Protein AF-A0A8T7FU14-F1 (afdb_monomer_lite)

pLDDT: mean 88.78, std 12.55, range [36.78, 98.56]

Foldseek 3Di:
DQFQVNVQVVCVVLFWQKFFAAAAPLPPDQSLWHGPDDPRLPDHRVVRVVPHDSRTFIKTFAQGPQRKKKFKAPCVQWNCLVVLLQVLCVVVVNNAFWWKQDQVRRIIMTMAHEPDFDPAAWFFWAVVNHGGIIGHHSNYIDTAPQGAYSNGGIDTPDHDSSDHYYDYPVSCVVGTDPRPPPPVQQDQPPLLVCLLQQPVVSCVVDPDQVRQVLVSLLSCLLSVHDLVRVVVSNVVHCRSPPLVVVCVVPVVVSSVVSVVSNVVSNVVSVDQAPQLQQLLLQLLLLQQAAQADPCRLLLSLLSNLVSLQSNVVSHQFFGFDALLSSCLQSLHDPSVVSVVVCCVVQQKDFPDPDDLPGGTTIHGGPPDPGDPGNPDPPSVVCSPPVSVLNLLQANPDAPLGLHSLLSSLLVVQAVHKDFLVVSCRSHVHDSVVSVVSQVCQQQQAQPVPRHGFRQWDDDPRIIHGDDGDSQSSSNSSVSHCVSVVSVVVVVVVVVVSVVCVVVVVDD

Sequence (507 aa):
MQSILQARDFYAELGFDTIPLRPDDNTGNENGKKPIFTGWHKKEPRRMWNVAPQNANIGLRGGGEIDAAFLDCDEDKKPGTFGNVTAHLHSLGVTEYPVIKTASGVGRQIYITLTDAPNGNACDLASKTGAGEFRFGAGAYVCAPPSVVEGVNYEILKGDLFHLPRVSFMDLRPILGELKDKPHPPKIPRNAFAVLNGDAKAIAKFKSRSEAEQSLLLSLANARFSFADVLRLFNQNPCAGRYAEMRTANPKTAEGWLYHSFMEAQGLVDRDSKARETALRAIAWAKSCAWTGKGGASEQAVFLAHMAIAYKAGTVTGWAASKRTLAELAGVSEASKINKRLLLSGYLNLERRSTVDCANIYSLSTTLPLPKTPTCEEVVTLCKDAFRNSNRLAADGKRLAFGQIGRQLWEALNAKPMSAEDLAQFTGRDKRTVNKYLERMRRLANQMTGEVLPLVDCDGDIWRALAVDFDAVAKAVGTHGKGSEQRLKHAEERRRHANKLMTGKSQ

Radius of gyration: 27.72 Å; chains: 1; bounding box: 72×69×74 Å

Secondary structure (DSSP, 8-state):
---HHHHHHHHHHTT-EEEEEPPP-SSSSGGGGSBSSTTGGGS-HHHHHTTS-TTPEEEEESBTTTTEEEEEE-TTTSTTHHHHHHHHHHHTT-----EEE-TTSS-EEEEEEESSPPS-SEEEBPTTT-SEEEEESTT-EEEETT-EETTEE-EEEES-TTSPPEE-HHHHGGGB--------PPPPPHHHHHHHTT-HHHHTTSSSHHHHHHHHHHHHHHTT--HHHHHHHHHHS-TTSHHHHHHHH-HHHHHHHHHHHHHHHHHHHSSPPHHHHHHHHHHHHHHHS---STTHHHHHHHHHHHHHHHHHHT-SSSEEE-HHHHHHHHT-S-HHHHHHHHHHTTSEEEEE---SSS-EEEEE-TTS---SS---GGGTGGGTTHHHHHHHH--TT-TTS-HHHHHHHHHHHHHS-EEHHHHHHHHT--HHHHHHHHHHHHT-B-TTT--B--SEEEETTEEEEPP--HHHHHHHTT-TTHHHHHHHHHHHHHHHHHHHHHTT---

Structure (mmCIF, N/CA/C/O backbone):
data_AF-A0A8T7FU14-F1
#
_entry.id   AF-A0A8T7FU14-F1
#
loop_
_atom_site.group_PDB
_atom_site.id
_atom_site.type_symbol
_atom_site.label_atom_id
_atom_site.label_alt_id
_atom_site.label_comp_id
_atom_site.label_asym_id
_atom_site.label_entity_id
_atom_site.label_seq_id
_atom_site.pdbx_PDB_ins_code
_atom_site.Cartn_x
_atom_site.Cartn_y
_atom_site.Cartn_z
_atom_site.occupancy
_atom_site.B_iso_or_equiv
_atom_site.auth_seq_id
_atom_site.auth_comp_id
_atom_site.auth_asym_id
_atom_site.auth_atom_id
_atom_site.pdbx_PDB_model_num
ATOM 1 N N . MET A 1 1 ? -32.349 -7.425 -23.708 1.00 52.69 1 MET A N 1
ATOM 2 C CA . MET A 1 1 ? -30.895 -7.248 -23.899 1.00 52.69 1 MET A CA 1
ATOM 3 C C . MET A 1 1 ? -30.411 -6.380 -22.747 1.00 52.69 1 MET A C 1
ATOM 5 O O . MET A 1 1 ? -30.898 -5.263 -22.619 1.00 52.69 1 MET A O 1
ATOM 9 N N . GLN A 1 2 ? -29.606 -6.926 -21.832 1.00 65.06 2 GLN A N 1
ATOM 10 C CA . GLN A 1 2 ? -29.077 -6.168 -20.689 1.00 65.06 2 GLN A CA 1
ATOM 11 C C . GLN A 1 2 ? -28.155 -5.064 -21.217 1.00 65.06 2 GLN A C 1
ATOM 13 O O . GLN A 1 2 ? -27.388 -5.310 -22.149 1.00 65.06 2 GLN A O 1
ATOM 18 N N . SER A 1 3 ? -28.240 -3.846 -20.678 1.00 87.62 3 SER A N 1
ATOM 19 C CA . SER A 1 3 ? -27.331 -2.782 -21.115 1.00 87.62 3 SER A CA 1
ATOM 20 C C . SER A 1 3 ? -25.897 -3.094 -20.676 1.00 87.62 3 SER A C 1
ATOM 22 O O . SER A 1 3 ? -25.679 -3.726 -19.643 1.00 87.62 3 SER A O 1
ATOM 24 N N . ILE A 1 4 ? -24.904 -2.609 -21.425 1.00 90.38 4 ILE A N 1
ATOM 25 C CA . ILE A 1 4 ? -23.481 -2.717 -21.061 1.00 90.38 4 ILE A CA 1
ATOM 26 C C . ILE A 1 4 ? -23.227 -2.237 -19.623 1.00 90.38 4 ILE A C 1
ATOM 28 O O . ILE A 1 4 ? -22.482 -2.861 -18.874 1.00 90.38 4 ILE A O 1
ATOM 32 N N . LEU A 1 5 ? -23.877 -1.148 -19.202 1.00 89.12 5 LEU A N 1
ATOM 33 C CA . LEU A 1 5 ? -23.707 -0.606 -17.853 1.00 89.12 5 LEU A CA 1
ATOM 34 C C . LEU A 1 5 ? -24.320 -1.512 -16.778 1.00 89.12 5 LEU A C 1
ATOM 36 O O . LEU A 1 5 ? -23.707 -1.689 -15.730 1.00 89.12 5 LEU A O 1
ATOM 40 N N . GLN A 1 6 ? -25.479 -2.120 -17.050 1.00 91.25 6 GLN A N 1
ATOM 41 C CA . GLN A 1 6 ? -26.086 -3.111 -16.154 1.00 91.25 6 GLN A CA 1
ATOM 42 C C . GLN A 1 6 ? -25.229 -4.376 -16.056 1.00 91.25 6 GLN A C 1
ATOM 44 O O . GLN A 1 6 ? -25.091 -4.935 -14.975 1.00 91.25 6 GLN A O 1
ATOM 49 N N . ALA A 1 7 ? -24.651 -4.834 -17.169 1.00 93.50 7 ALA A N 1
ATOM 50 C CA . ALA A 1 7 ? -23.759 -5.989 -17.172 1.00 93.50 7 ALA A CA 1
ATOM 51 C C . ALA A 1 7 ? -22.453 -5.690 -16.424 1.00 93.50 7 ALA A C 1
ATOM 53 O O . ALA A 1 7 ? -21.991 -6.505 -15.633 1.00 93.50 7 ALA A O 1
ATOM 54 N N . ARG A 1 8 ? -21.885 -4.491 -16.601 1.00 95.06 8 ARG A N 1
ATOM 55 C CA . ARG A 1 8 ? -20.743 -4.017 -15.809 1.00 95.06 8 ARG A CA 1
ATOM 56 C C . ARG A 1 8 ? -21.048 -4.077 -14.315 1.00 95.06 8 ARG A C 1
ATOM 58 O O . ARG A 1 8 ? -20.207 -4.562 -13.564 1.00 95.06 8 ARG A O 1
ATOM 65 N N . ASP A 1 9 ? -22.196 -3.547 -13.892 1.00 92.12 9 ASP A N 1
ATOM 66 C CA . ASP A 1 9 ? -22.592 -3.577 -12.479 1.00 92.12 9 ASP A CA 1
ATOM 67 C C . ASP A 1 9 ? -22.716 -4.993 -11.956 1.00 92.12 9 ASP A C 1
ATOM 69 O O . ASP A 1 9 ? -22.133 -5.296 -10.925 1.00 92.12 9 ASP A O 1
ATOM 73 N N . PHE A 1 10 ? -23.353 -5.866 -12.730 1.00 94.06 10 PHE A N 1
ATOM 74 C CA . PHE A 1 10 ? -23.451 -7.279 -12.413 1.00 94.06 10 PHE A CA 1
ATOM 75 C C . PHE A 1 10 ? -22.071 -7.918 -12.171 1.00 94.06 10 PHE A C 1
ATOM 77 O O . PHE A 1 10 ? -21.843 -8.492 -11.113 1.00 94.06 10 PHE A O 1
ATOM 84 N N . TYR A 1 11 ? -21.097 -7.756 -13.076 1.00 97.00 11 TYR A N 1
ATOM 85 C CA . TYR A 1 11 ? -19.748 -8.293 -12.836 1.00 97.00 11 TYR A CA 1
ATOM 86 C C . TYR A 1 11 ? -19.058 -7.664 -11.622 1.00 97.00 11 TYR A C 1
ATOM 88 O O . TYR A 1 11 ? -18.360 -8.359 -10.888 1.00 97.00 11 TYR A O 1
ATOM 96 N N . ALA A 1 12 ? -19.229 -6.357 -11.409 1.00 93.12 12 ALA A N 1
ATOM 97 C CA . ALA A 1 12 ? -18.647 -5.676 -10.257 1.00 93.12 12 ALA A CA 1
ATOM 98 C C . ALA A 1 12 ? -19.254 -6.166 -8.929 1.00 93.12 12 ALA A C 1
ATOM 100 O O . ALA A 1 12 ? -18.528 -6.297 -7.949 1.00 93.12 12 ALA A O 1
ATOM 101 N N . GLU A 1 13 ? -20.554 -6.466 -8.898 1.00 91.69 13 GLU A N 1
ATOM 102 C CA . GLU A 1 13 ? -21.247 -7.059 -7.747 1.00 91.69 13 GLU A CA 1
ATOM 103 C C . GLU A 1 13 ? -20.764 -8.482 -7.451 1.00 91.69 13 GLU A C 1
ATOM 105 O O . GLU A 1 13 ? -20.659 -8.861 -6.288 1.00 91.69 13 GLU A O 1
ATOM 110 N N . LEU A 1 14 ? -20.388 -9.233 -8.488 1.00 90.00 14 LEU A N 1
ATOM 111 C CA . LEU A 1 14 ? -19.734 -10.539 -8.367 1.00 90.00 14 LEU A CA 1
ATOM 112 C C . LEU A 1 14 ? -18.254 -10.450 -7.942 1.00 90.00 14 LEU A C 1
ATOM 114 O O . LEU A 1 14 ? -17.584 -11.473 -7.837 1.00 90.00 14 LEU A O 1
ATOM 118 N N . GLY A 1 15 ? -17.720 -9.244 -7.724 1.00 91.94 15 GLY A N 1
ATOM 119 C CA . GLY A 1 15 ? -16.339 -9.019 -7.289 1.00 91.94 15 GLY A CA 1
ATOM 120 C C . GLY A 1 15 ? -15.298 -9.013 -8.415 1.00 91.94 15 GLY A C 1
ATOM 121 O O . GLY A 1 15 ? -14.095 -8.933 -8.142 1.00 91.94 15 GLY A O 1
ATOM 122 N N . PHE A 1 16 ? -15.719 -9.051 -9.686 1.00 96.38 16 PHE A N 1
ATOM 123 C CA . PHE A 1 16 ? -14.797 -8.856 -10.803 1.00 96.38 16 PHE A CA 1
ATOM 124 C C . PHE A 1 16 ? -14.326 -7.405 -10.907 1.00 96.38 16 PHE A C 1
ATOM 126 O O . PHE A 1 16 ? -15.056 -6.432 -10.705 1.00 96.38 16 PHE A O 1
ATOM 133 N N . ASP A 1 17 ? -13.086 -7.259 -11.355 1.00 95.44 17 ASP A N 1
ATOM 134 C CA . ASP A 1 17 ? -12.452 -5.976 -11.592 1.00 95.44 17 ASP A CA 1
ATOM 135 C C . ASP A 1 17 ? -12.721 -5.501 -13.035 1.00 95.44 17 ASP A C 1
ATOM 137 O O . ASP A 1 17 ? -12.040 -5.894 -13.985 1.00 95.44 17 ASP A O 1
ATOM 141 N N . THR A 1 18 ? -13.768 -4.689 -13.225 1.00 97.62 18 THR A N 1
ATOM 142 C CA . THR A 1 18 ? -14.209 -4.268 -14.567 1.00 97.62 18 THR A CA 1
ATOM 143 C C . THR A 1 18 ? -13.428 -3.061 -15.097 1.00 97.62 18 THR A C 1
ATOM 145 O O . THR A 1 18 ? -13.247 -2.046 -14.421 1.00 97.62 18 THR A O 1
ATOM 148 N N . ILE A 1 19 ? -13.019 -3.107 -16.364 1.00 97.50 19 ILE A N 1
ATOM 149 C CA . ILE A 1 19 ? -12.337 -2.007 -17.054 1.00 97.50 19 ILE A CA 1
ATOM 150 C C . ILE A 1 19 ? -13.064 -1.659 -18.360 1.00 97.50 19 ILE A C 1
ATOM 152 O O . ILE A 1 19 ? -13.532 -2.560 -19.050 1.00 97.50 19 ILE A O 1
ATOM 156 N N . PRO A 1 20 ? -13.157 -0.377 -18.740 1.00 97.69 20 PRO A N 1
ATOM 157 C CA . PRO A 1 20 ? -13.755 0.002 -20.012 1.00 97.69 20 PRO A CA 1
ATOM 158 C C . PRO A 1 20 ? -12.768 -0.209 -21.166 1.00 97.69 20 PRO A C 1
ATOM 160 O O . PRO A 1 20 ? -11.636 0.302 -21.165 1.00 97.69 20 PRO A O 1
ATOM 163 N N . LEU A 1 21 ? -13.227 -0.943 -22.171 1.00 96.81 21 LEU A N 1
ATOM 164 C CA . LEU A 1 21 ? -12.569 -1.134 -23.457 1.00 96.81 21 LEU A CA 1
ATOM 165 C C . LEU A 1 21 ? -13.199 -0.198 -24.491 1.00 96.81 21 LEU A C 1
ATOM 167 O O . LEU A 1 21 ? -14.291 0.338 -24.286 1.00 96.81 21 LEU A O 1
ATOM 171 N N . ARG A 1 22 ? -12.490 0.067 -25.588 1.00 94.12 22 ARG A N 1
ATOM 172 C CA . ARG A 1 22 ? -13.032 0.919 -26.650 1.00 94.12 22 ARG A CA 1
ATOM 173 C C . ARG A 1 22 ? -14.321 0.290 -27.203 1.00 94.12 22 ARG A C 1
ATOM 175 O O . ARG A 1 22 ? -14.388 -0.933 -27.300 1.00 94.12 22 ARG A O 1
ATOM 182 N N . PRO A 1 23 ? -15.331 1.103 -27.549 1.00 90.25 23 PRO A N 1
ATOM 183 C CA . PRO A 1 23 ? -16.466 0.621 -28.325 1.00 90.25 23 PRO A CA 1
ATOM 184 C C . PRO A 1 23 ? -15.996 -0.001 -29.640 1.00 90.25 23 PRO A C 1
ATOM 186 O O . PRO A 1 23 ? -14.949 0.393 -30.166 1.00 90.25 23 PRO A O 1
ATOM 189 N N . ASP A 1 24 ? -16.782 -0.927 -30.177 1.00 82.44 24 ASP A N 1
ATOM 190 C CA . ASP A 1 24 ? -16.607 -1.349 -31.561 1.00 82.44 24 ASP A CA 1
ATOM 191 C C . ASP A 1 24 ? -16.913 -0.171 -32.493 1.00 82.44 24 ASP A C 1
ATOM 193 O O . ASP A 1 24 ? -17.934 0.506 -32.346 1.00 82.44 24 ASP A O 1
ATOM 197 N N . ASP A 1 25 ? -16.000 0.102 -33.417 1.00 76.94 25 ASP A N 1
ATOM 198 C CA . ASP A 1 25 ? -16.156 1.135 -34.439 1.00 76.94 25 ASP A CA 1
ATOM 199 C C . ASP A 1 25 ? -16.477 0.531 -35.816 1.00 76.94 25 ASP A C 1
ATOM 201 O O . ASP A 1 25 ? -16.576 1.273 -36.793 1.00 76.94 25 ASP A O 1
ATOM 205 N N . ASN A 1 26 ? -16.668 -0.797 -35.897 1.00 66.00 26 ASN A N 1
ATOM 206 C CA . ASN A 1 26 ? -16.911 -1.552 -37.130 1.00 66.00 26 ASN A CA 1
ATOM 207 C C . ASN A 1 26 ? -15.832 -1.333 -38.209 1.00 66.00 26 ASN A C 1
ATOM 209 O O . ASN A 1 26 ? -16.068 -1.598 -39.386 1.00 66.00 26 ASN A O 1
ATOM 213 N N . THR A 1 27 ? -14.633 -0.864 -37.838 1.00 59.44 27 THR A N 1
ATOM 214 C CA . THR A 1 27 ? -13.544 -0.613 -38.800 1.00 59.44 27 THR A CA 1
ATOM 215 C C . THR A 1 27 ? -12.735 -1.865 -39.149 1.00 59.44 27 THR A C 1
ATOM 217 O O . THR A 1 27 ? -11.725 -1.761 -39.842 1.00 59.44 27 THR A O 1
ATOM 220 N N . GLY A 1 28 ? -13.145 -3.045 -38.664 1.00 56.72 28 GLY A N 1
ATOM 221 C CA . GLY A 1 28 ? -12.433 -4.312 -38.882 1.00 56.72 28 GLY A CA 1
ATOM 222 C C . GLY A 1 28 ? -11.078 -4.399 -38.170 1.00 56.72 28 GLY A C 1
ATOM 223 O O . GLY A 1 28 ? -10.257 -5.243 -38.508 1.00 56.72 28 GLY A O 1
ATOM 224 N N . ASN A 1 29 ? -10.819 -3.508 -37.210 1.00 55.72 29 ASN A N 1
ATOM 225 C CA . ASN A 1 29 ? -9.645 -3.563 -36.349 1.00 55.72 29 ASN A CA 1
ATOM 226 C C . ASN A 1 29 ? -10.056 -4.080 -34.966 1.00 55.72 29 ASN A C 1
ATOM 228 O O . ASN A 1 29 ? -11.062 -3.623 -34.425 1.00 55.72 29 ASN A O 1
ATOM 232 N N . GLU A 1 30 ? -9.198 -4.866 -34.301 1.00 59.56 30 GLU A N 1
ATOM 233 C CA . GLU A 1 30 ? -9.365 -5.305 -32.898 1.00 59.56 30 GLU A CA 1
ATOM 234 C C . GLU A 1 30 ? -9.348 -4.150 -31.859 1.00 59.56 30 GLU A C 1
ATOM 236 O O . GLU A 1 30 ? -9.067 -4.330 -30.669 1.00 59.56 30 GLU A O 1
ATOM 241 N N . ASN A 1 31 ? -9.613 -2.915 -32.282 1.00 68.88 31 ASN A N 1
ATOM 242 C CA . ASN A 1 31 ? -9.713 -1.746 -31.429 1.00 68.88 31 ASN A CA 1
ATOM 243 C C . ASN A 1 31 ? -10.742 -1.943 -30.314 1.00 68.88 31 ASN A C 1
ATOM 245 O O . ASN A 1 31 ? -10.450 -1.512 -29.200 1.00 68.88 31 ASN A O 1
ATOM 249 N N . GLY A 1 32 ? -11.848 -2.657 -30.565 1.00 79.62 32 GLY A N 1
ATOM 250 C CA . GLY A 1 32 ? -12.900 -2.943 -29.580 1.00 79.62 32 GLY A CA 1
ATOM 251 C C . GLY A 1 32 ? -12.448 -3.760 -28.359 1.00 79.62 32 GLY A C 1
ATOM 252 O O . GLY A 1 32 ? -13.106 -3.728 -27.319 1.00 79.62 32 GLY A O 1
ATOM 253 N N . LYS A 1 33 ? -11.298 -4.450 -28.440 1.00 87.19 33 LYS A N 1
ATOM 254 C CA . LYS A 1 33 ? -10.683 -5.162 -27.305 1.00 87.19 33 LYS A CA 1
ATOM 255 C C . LYS A 1 33 ? -9.725 -4.277 -26.502 1.00 87.19 33 LYS A C 1
ATOM 257 O O . LYS A 1 33 ? -9.346 -4.644 -25.398 1.00 87.19 33 LYS A O 1
ATOM 262 N N . LYS A 1 34 ? -9.297 -3.118 -27.015 1.00 91.88 34 LYS A N 1
ATOM 263 C CA . LYS A 1 34 ? -8.238 -2.315 -26.380 1.00 91.88 34 LYS A CA 1
ATOM 264 C C . LYS A 1 34 ? -8.779 -1.492 -25.206 1.00 91.88 34 LYS A C 1
ATOM 266 O O . LYS A 1 34 ? -9.799 -0.820 -25.361 1.00 91.88 34 LYS A O 1
ATOM 271 N N . PRO A 1 35 ? -8.071 -1.419 -24.065 1.00 94.25 35 PRO A N 1
ATOM 272 C CA . PRO A 1 35 ? -8.455 -0.545 -22.965 1.00 94.25 35 PRO A CA 1
ATOM 273 C C . PRO A 1 35 ? -8.429 0.922 -23.390 1.00 94.25 35 PRO A C 1
ATOM 275 O O . PRO A 1 35 ? -7.510 1.367 -24.083 1.00 94.25 35 PRO A O 1
ATOM 278 N N . ILE A 1 36 ? -9.412 1.699 -22.932 1.00 92.69 36 ILE A N 1
ATOM 279 C CA . ILE A 1 36 ? -9.489 3.137 -23.239 1.00 92.69 36 ILE A CA 1
ATOM 280 C C . ILE A 1 36 ? -8.312 3.897 -22.608 1.00 92.69 36 ILE A C 1
ATOM 282 O O . ILE A 1 36 ? -7.785 4.847 -23.187 1.00 92.69 36 ILE A O 1
ATOM 286 N N . PHE A 1 37 ? -7.873 3.472 -21.421 1.00 89.62 37 PHE A N 1
ATOM 287 C CA . PHE A 1 37 ? -6.907 4.207 -20.609 1.00 89.62 37 PHE A CA 1
ATOM 288 C C . PHE A 1 37 ? -5.513 3.578 -20.626 1.00 89.62 37 PHE A C 1
ATOM 290 O O . PHE A 1 37 ? -5.330 2.383 -20.394 1.00 89.62 37 PHE A O 1
ATOM 297 N N . THR A 1 38 ? -4.487 4.416 -20.771 1.00 87.12 38 THR A N 1
ATOM 298 C CA . THR A 1 38 ? -3.098 4.005 -20.533 1.00 87.12 38 THR A CA 1
ATOM 299 C C . THR A 1 38 ? -2.881 3.660 -19.058 1.00 87.12 38 THR A C 1
ATOM 301 O O . THR A 1 38 ? -3.420 4.308 -18.156 1.00 87.12 38 THR A O 1
ATOM 304 N N . GLY A 1 39 ? -2.096 2.613 -18.786 1.00 84.44 39 GLY A N 1
ATOM 305 C CA . GLY A 1 39 ? -1.866 2.140 -17.415 1.00 84.44 39 GLY A CA 1
ATOM 306 C C . GLY A 1 39 ? -3.122 1.599 -16.719 1.00 84.44 39 GLY A C 1
ATOM 307 O O . GLY A 1 39 ? -3.190 1.642 -15.491 1.00 84.44 39 GLY A O 1
ATOM 308 N N . TRP A 1 40 ? -4.109 1.124 -17.487 1.00 92.50 40 TRP A N 1
ATOM 309 C CA . TRP A 1 40 ? -5.365 0.538 -17.000 1.00 92.50 40 TRP A CA 1
ATOM 310 C C . TRP A 1 40 ? -5.152 -0.477 -15.864 1.00 92.50 40 TRP A C 1
ATOM 312 O O . TRP A 1 40 ? -5.862 -0.410 -14.869 1.00 92.50 40 TRP A O 1
ATOM 322 N N . HIS A 1 41 ? -4.107 -1.310 -15.934 1.00 88.06 41 HIS A N 1
ATOM 323 C CA . HIS A 1 41 ? -3.747 -2.337 -14.941 1.00 88.06 41 HIS A CA 1
ATOM 324 C C . HIS A 1 41 ? -3.478 -1.797 -13.520 1.00 88.06 41 HIS A C 1
ATOM 326 O O . HIS A 1 41 ? -3.488 -2.551 -12.557 1.00 88.06 41 HIS A O 1
ATOM 332 N N . LYS A 1 42 ? -3.239 -0.486 -13.363 1.00 84.88 42 LYS A N 1
ATOM 333 C CA . LYS A 1 42 ? -2.998 0.180 -12.063 1.00 84.88 42 LYS A CA 1
ATOM 334 C C . LYS A 1 42 ? -4.117 1.129 -11.646 1.00 84.88 42 LYS A C 1
ATOM 336 O O . LYS A 1 42 ? -4.032 1.754 -10.588 1.00 84.88 42 LYS A O 1
ATOM 341 N N . LYS A 1 43 ? -5.121 1.327 -12.499 1.00 87.50 43 LYS A N 1
ATOM 342 C CA . LYS A 1 43 ? -6.206 2.277 -12.249 1.00 87.50 43 LYS A CA 1
ATOM 343 C C . LYS A 1 43 ? -7.370 1.585 -11.550 1.00 87.50 43 LYS A C 1
ATOM 345 O O . LYS A 1 43 ? -7.657 0.415 -11.784 1.00 87.50 43 LYS A O 1
ATOM 350 N N . GLU A 1 44 ? -8.035 2.353 -10.697 1.00 89.19 44 GLU A N 1
ATOM 351 C CA . GLU A 1 44 ? -9.269 1.959 -10.021 1.00 89.19 44 GLU A CA 1
ATOM 352 C C . GLU A 1 44 ? -10.432 1.913 -11.040 1.00 89.19 44 GLU A C 1
ATOM 354 O O . GLU A 1 44 ? -10.664 2.933 -11.703 1.00 89.19 44 GLU A O 1
ATOM 359 N N . PRO A 1 45 ? -11.175 0.793 -11.151 1.00 92.62 45 PRO A N 1
ATOM 360 C CA . PRO A 1 45 ? -12.309 0.599 -12.070 1.00 92.62 45 PRO A CA 1
ATOM 361 C C . PRO A 1 45 ? -13.284 1.755 -12.129 1.00 92.62 45 PRO A C 1
ATOM 363 O O . PRO A 1 45 ? -13.525 2.338 -13.185 1.00 92.62 45 PRO A O 1
ATOM 366 N N . ARG A 1 46 ? -13.776 2.159 -10.955 1.00 90.06 46 ARG A N 1
ATOM 367 C CA . ARG A 1 46 ? -14.782 3.209 -10.814 1.00 90.06 46 ARG A CA 1
ATOM 368 C C . ARG A 1 46 ? -14.347 4.513 -11.478 1.00 90.06 46 ARG A C 1
ATOM 370 O O . ARG A 1 46 ? -15.154 5.199 -12.092 1.00 90.06 46 ARG A O 1
ATOM 377 N N . ARG A 1 47 ? -13.057 4.855 -11.403 1.00 89.38 47 ARG A N 1
ATOM 378 C CA . ARG A 1 47 ? -12.532 6.075 -12.035 1.00 89.38 47 ARG A CA 1
ATOM 379 C C . ARG A 1 47 ? -12.497 5.980 -13.549 1.00 89.38 47 ARG A C 1
ATOM 381 O O . ARG A 1 47 ? -12.676 7.001 -14.201 1.00 89.38 47 ARG A O 1
ATOM 388 N N . MET A 1 48 ? -12.213 4.796 -14.081 1.00 94.81 48 MET A N 1
ATOM 389 C CA . MET A 1 48 ? -12.193 4.574 -15.522 1.00 94.81 48 MET A CA 1
ATOM 390 C C . MET A 1 48 ? -13.614 4.647 -16.081 1.00 94.81 48 MET A C 1
ATOM 392 O O . MET A 1 48 ? -13.844 5.376 -17.038 1.00 94.81 48 MET A O 1
ATOM 396 N N . TRP A 1 49 ? -14.575 3.993 -15.426 1.00 95.44 49 TRP A N 1
ATOM 397 C CA . TRP A 1 49 ? -15.976 4.003 -15.850 1.00 95.44 49 TRP A CA 1
ATOM 398 C C . TRP A 1 49 ? -16.658 5.368 -15.736 1.00 95.44 49 TRP A C 1
ATOM 400 O O . TRP A 1 49 ? -17.469 5.698 -16.591 1.00 95.44 49 TRP A O 1
ATOM 410 N N . ASN A 1 50 ? -16.293 6.204 -14.756 1.00 92.38 50 ASN A N 1
ATOM 411 C CA . ASN A 1 50 ? -16.858 7.555 -14.611 1.00 92.38 50 ASN A CA 1
ATOM 412 C C . ASN A 1 50 ? -16.645 8.466 -15.833 1.00 92.38 50 ASN A C 1
ATOM 414 O O . ASN A 1 50 ? -17.347 9.463 -15.971 1.00 92.38 50 ASN A O 1
ATOM 418 N N . VAL A 1 51 ? -15.636 8.183 -16.660 1.00 93.00 51 VAL A N 1
ATOM 419 C CA . VAL A 1 51 ? -15.302 8.984 -17.849 1.00 93.00 51 VAL A CA 1
ATOM 420 C C . VAL A 1 51 ? -15.266 8.134 -19.123 1.00 93.00 51 VAL A C 1
ATOM 422 O O . VAL A 1 51 ? -14.797 8.599 -20.159 1.00 93.00 51 VAL A O 1
ATOM 425 N N . ALA A 1 52 ? -15.732 6.885 -19.045 1.00 93.38 52 ALA A N 1
ATOM 426 C CA . ALA A 1 52 ? -15.876 6.009 -20.197 1.00 93.38 52 ALA A CA 1
ATOM 427 C C . ALA A 1 52 ? -17.142 6.380 -20.989 1.00 93.38 52 ALA A C 1
ATOM 429 O O . ALA A 1 52 ? -18.134 6.807 -20.392 1.00 93.38 52 ALA A O 1
ATOM 430 N N . PRO A 1 53 ? -17.140 6.214 -22.322 1.00 92.56 53 PRO A N 1
ATOM 431 C CA . PRO A 1 53 ? -18.347 6.376 -23.114 1.00 92.56 53 PRO A CA 1
ATOM 432 C C . PRO A 1 53 ? -19.378 5.302 -22.736 1.00 92.56 53 PRO A C 1
ATOM 434 O O . PRO A 1 53 ? -19.025 4.200 -22.316 1.00 92.56 53 PRO A O 1
ATOM 437 N N . GLN A 1 54 ? -20.665 5.616 -22.892 1.00 89.69 54 GLN A N 1
ATOM 438 C CA . GLN A 1 54 ? -21.757 4.721 -22.480 1.00 89.69 54 GLN A CA 1
ATOM 439 C C . GLN A 1 54 ? -21.786 3.395 -23.256 1.00 89.69 54 GLN A C 1
ATOM 441 O O . GLN A 1 54 ? -22.294 2.401 -22.745 1.00 89.69 54 GLN A O 1
ATOM 446 N N . ASN A 1 55 ? -21.224 3.379 -24.466 1.00 91.38 55 ASN A N 1
ATOM 447 C CA . ASN A 1 55 ? -21.093 2.206 -25.327 1.00 91.38 55 ASN A CA 1
ATOM 448 C C . ASN A 1 55 ? -19.714 1.523 -25.223 1.00 91.38 55 ASN A C 1
ATOM 450 O O . ASN A 1 55 ? -19.353 0.755 -26.110 1.00 91.38 55 ASN A O 1
ATOM 454 N N . ALA A 1 56 ? -18.912 1.822 -24.194 1.00 94.88 56 ALA A N 1
ATOM 455 C CA . ALA A 1 56 ? -17.638 1.141 -23.969 1.00 94.88 56 ALA A CA 1
ATOM 456 C C . ALA A 1 56 ? -17.845 -0.361 -23.741 1.00 94.88 56 ALA A C 1
ATOM 458 O O . ALA A 1 56 ? -18.661 -0.750 -22.913 1.00 94.88 56 ALA A O 1
ATOM 459 N N . ASN A 1 57 ? -17.048 -1.200 -24.394 1.00 96.75 57 ASN A N 1
ATOM 460 C CA . ASN A 1 57 ? -17.020 -2.626 -24.084 1.00 96.75 57 ASN A CA 1
ATOM 461 C C . ASN A 1 57 ? -16.497 -2.877 -22.659 1.00 96.75 57 ASN A C 1
ATOM 463 O O . ASN A 1 57 ? -15.839 -2.030 -22.044 1.00 96.75 57 ASN A O 1
ATOM 467 N N . ILE A 1 58 ? -16.770 -4.066 -22.134 1.00 97.94 58 ILE A N 1
ATOM 468 C CA . ILE A 1 58 ? -16.404 -4.489 -20.784 1.00 97.94 58 ILE A CA 1
ATOM 469 C C . ILE A 1 58 ? -15.197 -5.417 -20.866 1.00 97.94 58 ILE A C 1
ATOM 471 O O . ILE A 1 58 ? -15.248 -6.480 -21.481 1.00 97.94 58 ILE A O 1
ATOM 475 N N . GLY A 1 59 ? -14.121 -5.034 -20.193 1.00 97.75 59 GLY A N 1
ATOM 476 C CA . GLY A 1 59 ? -13.008 -5.914 -19.879 1.00 97.75 59 GLY A CA 1
ATOM 477 C C . GLY A 1 59 ? -13.092 -6.388 -18.432 1.00 97.75 59 GLY A C 1
ATOM 478 O O . GLY A 1 59 ? -13.423 -5.597 -17.551 1.00 97.75 59 GLY A O 1
ATOM 479 N N . LEU A 1 60 ? -12.754 -7.646 -18.170 1.00 97.81 60 LEU A N 1
ATOM 480 C CA . LEU A 1 60 ? -12.550 -8.177 -16.823 1.00 97.81 60 LEU A CA 1
ATOM 481 C C . LEU A 1 60 ? -11.057 -8.358 -16.605 1.00 97.81 60 LEU A C 1
ATOM 483 O O . LEU A 1 60 ? -10.418 -9.162 -17.284 1.00 97.81 60 LEU A O 1
ATOM 487 N N . ARG A 1 61 ? -10.492 -7.567 -15.696 1.00 95.31 61 ARG A N 1
ATOM 488 C CA . ARG A 1 61 ? -9.090 -7.658 -15.292 1.00 95.31 61 ARG A CA 1
ATOM 489 C C . ARG A 1 61 ? -8.903 -8.870 -14.376 1.00 95.31 61 ARG A C 1
ATOM 491 O O . ARG A 1 61 ? -9.738 -9.119 -13.512 1.00 95.31 61 ARG A O 1
ATOM 498 N N . GLY A 1 62 ? -7.813 -9.612 -14.570 1.00 93.50 62 GLY A N 1
ATOM 499 C CA . GLY A 1 62 ? -7.468 -10.748 -13.712 1.00 93.50 62 GLY A CA 1
ATOM 500 C C . GLY A 1 62 ? -7.108 -10.321 -12.284 1.00 93.50 62 GLY A C 1
ATOM 501 O O . GLY A 1 62 ? -6.724 -9.174 -12.031 1.00 93.50 62 GLY A O 1
ATOM 502 N N . GLY A 1 63 ? -7.189 -11.258 -11.340 1.00 90.19 63 GLY A N 1
ATOM 503 C CA . GLY A 1 63 ? -7.014 -10.996 -9.912 1.00 90.19 63 GLY A CA 1
ATOM 504 C C . GLY A 1 63 ? -8.248 -10.322 -9.304 1.00 90.19 63 GLY A C 1
ATOM 505 O O . GLY A 1 63 ? -9.377 -10.749 -9.538 1.00 90.19 63 GLY A O 1
ATOM 506 N N . GLY A 1 64 ? -8.037 -9.250 -8.539 1.00 84.38 64 GLY A N 1
ATOM 507 C CA . GLY A 1 64 ? -9.123 -8.486 -7.919 1.00 84.38 64 GLY A CA 1
ATOM 508 C C . GLY A 1 64 ? -9.567 -9.071 -6.578 1.00 84.38 64 GLY A C 1
ATOM 509 O O . GLY A 1 64 ? -8.761 -9.651 -5.862 1.00 84.38 64 GLY A O 1
ATOM 510 N N . GLU A 1 65 ? -10.832 -8.856 -6.213 1.00 87.81 65 GLU A N 1
ATOM 511 C CA . GLU A 1 65 ? -11.395 -9.317 -4.932 1.00 87.81 65 GLU A CA 1
ATOM 512 C C . GLU A 1 65 ? -11.586 -10.837 -4.888 1.00 87.81 65 GLU A C 1
ATOM 514 O O . GLU A 1 65 ? -11.439 -11.444 -3.831 1.00 87.81 65 GLU A O 1
ATOM 519 N N . ILE A 1 66 ? -11.865 -11.442 -6.044 1.00 91.69 66 ILE A N 1
ATOM 520 C CA . ILE A 1 66 ? -12.154 -12.874 -6.181 1.00 91.69 66 ILE A CA 1
ATOM 521 C C . ILE A 1 66 ? -10.992 -13.678 -6.780 1.00 91.69 66 ILE A C 1
ATOM 523 O O . ILE A 1 66 ? -11.169 -14.847 -7.101 1.00 91.69 66 ILE A O 1
ATOM 527 N N . ASP A 1 67 ? -9.823 -13.060 -6.984 1.00 93.25 67 ASP A N 1
ATOM 528 C CA . ASP A 1 67 ? -8.667 -13.685 -7.643 1.00 93.25 67 ASP A CA 1
ATOM 529 C C . ASP A 1 67 ? -9.020 -14.353 -8.992 1.00 93.25 67 ASP A C 1
ATOM 531 O O . ASP A 1 67 ? -8.633 -15.489 -9.279 1.00 93.25 67 ASP A O 1
ATOM 535 N N . ALA A 1 68 ? -9.778 -13.636 -9.831 1.00 96.38 68 ALA A N 1
ATOM 536 C CA . ALA A 1 68 ? -10.272 -14.131 -11.114 1.00 96.38 68 ALA A CA 1
ATOM 537 C C . ALA A 1 68 ? -9.132 -14.495 -12.079 1.00 96.38 68 ALA A C 1
ATOM 539 O O . ALA A 1 68 ? -8.154 -13.751 -12.232 1.00 96.38 68 ALA A O 1
ATOM 540 N N . ALA A 1 69 ? -9.302 -15.600 -12.800 1.00 97.12 69 ALA A N 1
ATOM 541 C CA . ALA A 1 69 ? -8.421 -16.007 -13.884 1.00 97.12 69 ALA A CA 1
ATOM 542 C C . ALA A 1 69 ? -9.212 -16.616 -15.048 1.00 97.12 69 ALA A C 1
ATOM 544 O O . ALA A 1 69 ? -10.343 -17.082 -14.889 1.00 97.12 69 ALA A O 1
ATOM 545 N N . PHE A 1 70 ? -8.605 -16.591 -16.234 1.00 98.00 70 PHE A N 1
ATOM 546 C CA . PHE A 1 70 ? -9.279 -16.917 -17.486 1.00 98.00 70 PHE A CA 1
ATOM 547 C C . PHE A 1 70 ? -8.409 -17.824 -18.354 1.00 98.00 70 PHE A C 1
ATOM 549 O O . PHE A 1 70 ? -7.256 -17.495 -18.634 1.00 98.00 70 PHE A O 1
ATOM 556 N N . LEU A 1 71 ? -8.965 -18.945 -18.809 1.00 98.19 71 LEU A N 1
ATOM 557 C CA . LEU A 1 71 ? -8.352 -19.807 -19.825 1.00 98.19 71 LEU A CA 1
ATOM 558 C C . LEU A 1 71 ? -8.949 -19.438 -21.188 1.00 98.19 71 LEU A C 1
ATOM 560 O O . LEU A 1 71 ? -10.085 -19.811 -21.479 1.00 98.19 71 LEU A O 1
ATOM 564 N N . ASP A 1 72 ? -8.203 -18.678 -21.987 1.00 97.06 72 ASP A N 1
ATOM 565 C CA . ASP A 1 72 ? -8.569 -18.210 -23.329 1.00 97.06 72 ASP A CA 1
ATOM 566 C C . ASP A 1 72 ? -8.120 -19.261 -24.353 1.00 97.06 72 ASP A C 1
ATOM 568 O O . ASP A 1 72 ? -6.925 -19.451 -24.575 1.00 97.06 72 ASP A O 1
ATOM 572 N N . CYS A 1 73 ? -9.075 -20.005 -24.911 1.00 97.44 73 CYS A N 1
ATOM 573 C CA . CYS A 1 73 ? -8.846 -21.104 -25.847 1.00 97.44 73 CYS A CA 1
ATOM 574 C C . CYS A 1 73 ? -9.103 -20.628 -27.286 1.00 97.44 73 CYS A C 1
ATOM 576 O O . CYS A 1 73 ? -10.261 -20.456 -27.693 1.00 97.44 73 CYS A O 1
ATOM 578 N N . ASP A 1 74 ? -8.029 -20.472 -28.064 1.00 93.81 74 ASP A N 1
ATOM 579 C CA . ASP A 1 74 ? -8.059 -20.029 -29.464 1.00 93.81 74 ASP A CA 1
ATOM 580 C C . ASP A 1 74 ? -8.324 -21.222 -30.400 1.00 93.81 74 ASP A C 1
ATOM 582 O O . ASP A 1 74 ? -7.432 -21.760 -31.065 1.00 93.81 74 ASP A O 1
ATOM 586 N N . GLU A 1 75 ? -9.579 -21.670 -30.417 1.00 91.50 75 GLU A N 1
ATOM 587 C CA . GLU A 1 75 ? -10.035 -22.834 -31.190 1.00 91.50 75 GLU A CA 1
ATOM 588 C C . GLU A 1 75 ? -9.880 -22.649 -32.714 1.00 91.50 75 GLU A C 1
ATOM 590 O O . GLU A 1 75 ? -9.689 -23.618 -33.445 1.00 91.50 75 GLU A O 1
ATOM 595 N N . ASP A 1 76 ? -9.917 -21.405 -33.191 1.00 88.44 76 ASP A N 1
ATOM 596 C CA . ASP A 1 76 ? -9.680 -21.025 -34.588 1.00 88.44 76 ASP A CA 1
ATOM 597 C C . ASP A 1 76 ? -8.223 -21.240 -35.023 1.00 88.44 76 ASP A C 1
ATOM 599 O O . ASP A 1 76 ? -7.965 -21.608 -36.169 1.00 88.44 76 ASP A O 1
ATOM 603 N N . LYS A 1 77 ? -7.266 -21.045 -34.110 1.00 90.50 77 LYS A N 1
ATOM 604 C CA . LYS A 1 77 ? -5.835 -21.259 -34.371 1.00 90.50 77 LYS A CA 1
ATOM 605 C C . LYS A 1 77 ? -5.432 -22.717 -34.213 1.00 90.50 77 LYS A C 1
ATOM 607 O O . LYS A 1 77 ? -4.582 -23.202 -34.961 1.00 90.50 77 LYS A O 1
ATOM 612 N N . LYS A 1 78 ? -5.988 -23.410 -33.215 1.00 92.56 78 LYS A N 1
ATOM 613 C CA . LYS A 1 78 ? -5.713 -24.829 -32.971 1.00 92.56 78 LYS A CA 1
ATOM 614 C C . LYS A 1 78 ? -6.960 -25.545 -32.440 1.00 92.56 78 LYS A C 1
ATOM 616 O O . LYS A 1 78 ? -7.210 -25.501 -31.230 1.00 92.56 78 LYS A O 1
ATOM 621 N N . PRO A 1 79 ? -7.697 -26.252 -33.316 1.00 93.88 79 PRO A N 1
ATOM 622 C CA . PRO A 1 79 ? -8.834 -27.068 -32.912 1.00 93.88 79 PRO A CA 1
ATOM 623 C C . PRO A 1 79 ? -8.450 -28.116 -31.858 1.00 93.88 79 PRO A C 1
ATOM 625 O O . PRO A 1 79 ? -7.347 -28.667 -31.877 1.00 93.88 79 PRO A O 1
ATOM 628 N N . GLY A 1 80 ? -9.366 -28.392 -30.936 1.00 95.06 80 GLY A N 1
ATOM 629 C CA . GLY A 1 80 ? -9.192 -29.280 -29.791 1.00 95.06 80 GLY A CA 1
ATOM 630 C C . GLY A 1 80 ? -8.659 -28.596 -28.529 1.00 95.06 80 GLY A C 1
ATOM 631 O O . GLY A 1 80 ? -8.604 -29.246 -27.483 1.00 95.06 80 GLY A O 1
ATOM 632 N N . THR A 1 81 ? -8.305 -27.305 -28.572 1.00 97.31 81 THR A N 1
ATOM 633 C CA . THR A 1 81 ? -7.736 -26.611 -27.404 1.00 97.31 81 THR A CA 1
ATOM 634 C C . THR A 1 81 ? -8.717 -26.591 -26.235 1.00 97.31 81 THR A C 1
ATOM 636 O O . THR A 1 81 ? -8.359 -26.988 -25.124 1.00 97.31 81 THR A O 1
ATOM 639 N N . PHE A 1 82 ? -9.967 -26.189 -26.479 1.00 97.75 82 PHE A N 1
ATOM 640 C CA . PHE A 1 82 ? -10.984 -26.150 -25.428 1.00 97.75 82 PHE A CA 1
ATOM 641 C C . PHE A 1 82 ? -11.253 -27.540 -24.826 1.00 97.75 82 PHE A C 1
ATOM 643 O O . PHE A 1 82 ? -11.441 -27.672 -23.613 1.00 97.75 82 PHE A O 1
ATOM 650 N N . GLY A 1 83 ? -11.220 -28.584 -25.663 1.00 97.94 83 GLY A N 1
ATOM 651 C CA . GLY A 1 83 ? -11.374 -29.976 -25.237 1.00 97.94 83 GLY A CA 1
ATOM 652 C C . GLY A 1 83 ? -10.246 -30.435 -24.312 1.00 97.94 83 GLY A C 1
ATOM 653 O O . GLY A 1 83 ? -10.514 -30.993 -23.251 1.00 97.94 83 GLY A O 1
ATOM 654 N N . ASN A 1 84 ? -8.995 -30.128 -24.659 1.00 98.06 84 ASN A N 1
ATOM 655 C CA . ASN A 1 84 ? -7.824 -30.486 -23.854 1.00 98.06 84 ASN A CA 1
ATOM 656 C C . ASN A 1 84 ? -7.804 -29.765 -22.500 1.00 98.06 84 ASN A C 1
ATOM 658 O O . ASN A 1 84 ? -7.527 -30.384 -21.472 1.00 98.06 84 ASN A O 1
ATOM 662 N N . VAL A 1 85 ? -8.131 -28.468 -22.484 1.00 98.19 85 VAL A N 1
ATOM 663 C CA . VAL A 1 85 ? -8.238 -27.692 -21.238 1.00 98.19 85 VAL A CA 1
ATOM 664 C C . VAL A 1 85 ? -9.361 -28.242 -20.352 1.00 98.19 85 VAL A C 1
ATOM 666 O O . VAL A 1 85 ? -9.158 -28.444 -19.157 1.00 98.19 85 VAL A O 1
ATOM 669 N N . THR A 1 86 ? -10.521 -28.551 -20.939 1.00 98.06 86 THR A N 1
ATOM 670 C CA . THR A 1 86 ? -11.660 -29.158 -20.230 1.00 98.06 86 THR A CA 1
ATOM 671 C C . THR A 1 86 ? -11.301 -30.519 -19.631 1.00 98.06 86 THR A C 1
ATOM 673 O O . THR A 1 86 ? -11.588 -30.765 -18.463 1.00 98.06 86 THR A O 1
ATOM 676 N N . ALA A 1 87 ? -10.625 -31.388 -20.388 1.00 98.25 87 ALA A N 1
ATOM 677 C CA . ALA A 1 87 ? -10.191 -32.696 -19.899 1.00 98.25 87 ALA A CA 1
ATOM 678 C C . ALA A 1 87 ? -9.240 -32.577 -18.696 1.00 98.25 87 ALA A C 1
ATOM 680 O O . ALA A 1 87 ? -9.361 -33.339 -17.735 1.00 98.25 87 ALA A O 1
ATOM 681 N N . HIS A 1 88 ? -8.337 -31.590 -18.715 1.00 98.25 88 HIS A N 1
ATOM 682 C CA . HIS A 1 88 ? -7.456 -31.310 -17.581 1.00 98.25 88 HIS A CA 1
ATOM 683 C C . HIS A 1 88 ? -8.236 -30.845 -16.350 1.00 98.25 88 HIS A C 1
ATOM 685 O O . HIS A 1 88 ? -8.059 -31.412 -15.276 1.00 98.25 88 HIS A O 1
ATOM 691 N N . LEU A 1 89 ? -9.145 -29.876 -16.495 1.00 98.12 89 LEU A N 1
ATOM 692 C CA . LEU A 1 89 ? -9.983 -29.403 -15.384 1.00 98.12 89 LEU A CA 1
ATOM 693 C C . LEU A 1 89 ? -10.840 -30.532 -14.794 1.00 98.12 89 LEU A C 1
ATOM 695 O O . LEU A 1 89 ? -10.891 -30.694 -13.576 1.00 98.12 89 LEU A O 1
ATOM 699 N N . HIS A 1 90 ? -11.425 -31.378 -15.643 1.00 98.00 90 HIS A N 1
ATOM 700 C CA . HIS A 1 90 ? -12.171 -32.557 -15.202 1.00 98.00 90 HIS A CA 1
ATOM 701 C C . HIS A 1 90 ? -11.297 -33.527 -14.392 1.00 98.00 90 HIS A C 1
ATOM 703 O O . HIS A 1 90 ? -11.771 -34.084 -13.405 1.00 98.00 90 HIS A O 1
ATOM 709 N N . SER A 1 91 ? -10.018 -33.697 -14.755 1.00 97.31 91 SER A N 1
ATOM 710 C CA . SER A 1 91 ? -9.072 -34.532 -13.994 1.00 97.31 91 SER A CA 1
ATOM 711 C C . SER A 1 91 ? -8.777 -33.992 -12.589 1.00 97.31 91 SER A C 1
ATOM 713 O O . SER A 1 91 ? -8.429 -34.763 -11.700 1.00 97.31 91 SER A O 1
ATOM 715 N N . LEU A 1 92 ? -8.987 -32.689 -12.373 1.00 95.50 92 LEU A N 1
ATOM 716 C CA . LEU A 1 92 ? -8.895 -32.020 -11.072 1.00 95.50 92 LEU A CA 1
ATOM 717 C C . LEU A 1 92 ? -10.232 -32.031 -10.305 1.00 95.50 92 LEU A C 1
ATOM 719 O O . LEU A 1 92 ? -10.337 -31.430 -9.240 1.00 95.50 92 LEU A O 1
ATOM 723 N N . GLY A 1 93 ? -11.275 -32.667 -10.851 1.00 96.88 93 GLY A N 1
ATOM 724 C CA . GLY A 1 93 ? -12.629 -32.658 -10.289 1.00 96.88 93 GLY A CA 1
ATOM 725 C C . GLY A 1 93 ? -13.437 -31.392 -10.601 1.00 96.88 93 GLY A C 1
ATOM 726 O O . GLY A 1 93 ? -14.554 -31.242 -10.109 1.00 96.88 93 GLY A O 1
ATOM 727 N N . VAL A 1 94 ? -12.917 -30.490 -11.438 1.00 97.00 94 VAL A N 1
ATOM 728 C CA . VAL A 1 94 ? -13.579 -29.235 -11.818 1.00 97.00 94 VAL A CA 1
ATOM 729 C C . VAL A 1 94 ? -14.422 -29.474 -13.068 1.00 97.00 94 VAL A C 1
ATOM 731 O O . VAL A 1 94 ? -13.904 -29.480 -14.182 1.00 97.00 94 VAL A O 1
ATOM 734 N N . THR A 1 95 ? -15.724 -29.699 -12.887 1.00 95.56 95 THR A N 1
ATOM 735 C CA . THR A 1 95 ? -16.660 -30.073 -13.970 1.00 95.56 95 THR A CA 1
ATOM 736 C C . THR A 1 95 ? -17.682 -28.985 -14.310 1.00 95.56 95 THR A C 1
ATOM 738 O O . THR A 1 95 ? -18.225 -28.970 -15.417 1.00 95.56 95 THR A O 1
ATOM 741 N N . GLU A 1 96 ? -17.902 -28.036 -13.399 1.00 95.75 96 GLU A N 1
ATOM 742 C CA . GLU A 1 96 ? -18.811 -26.906 -13.583 1.00 95.75 96 GLU A CA 1
ATOM 743 C C . GLU A 1 96 ? -18.037 -25.586 -13.577 1.00 95.75 96 GLU A C 1
ATOM 745 O O . GLU A 1 96 ? -17.290 -25.283 -12.649 1.00 95.75 96 GLU A O 1
ATOM 750 N N . TYR A 1 97 ? -18.188 -24.812 -14.651 1.00 97.44 97 TYR A N 1
ATOM 751 C CA . TYR A 1 97 ? -17.564 -23.501 -14.820 1.00 97.44 97 TYR A CA 1
ATOM 752 C C . TYR A 1 97 ? -18.263 -22.701 -15.923 1.00 97.44 97 TYR A C 1
ATOM 754 O O . TYR A 1 97 ? -18.777 -23.293 -16.885 1.00 97.44 97 TYR A O 1
ATOM 762 N N . PRO A 1 98 ? -18.249 -21.358 -15.843 1.00 98.00 98 PRO A N 1
ATOM 763 C CA . PRO A 1 98 ? -18.712 -20.511 -16.930 1.00 98.00 98 PRO A CA 1
ATOM 764 C C . PRO A 1 98 ? -17.863 -20.676 -18.184 1.00 98.00 98 PRO A C 1
ATOM 766 O O . PRO A 1 98 ? -16.631 -20.662 -18.125 1.00 98.00 98 PRO A O 1
ATOM 769 N N . VAL A 1 99 ? -18.539 -20.787 -19.326 1.00 98.12 99 VAL A N 1
ATOM 770 C CA . VAL A 1 99 ? -17.909 -20.805 -20.647 1.00 98.12 99 VAL A CA 1
ATOM 771 C C . VAL A 1 99 ? -18.458 -19.667 -21.477 1.00 98.12 99 VAL A C 1
ATOM 773 O O . VAL A 1 99 ? -19.663 -19.582 -21.716 1.00 98.12 99 VAL A O 1
ATOM 776 N N . ILE A 1 100 ? -17.556 -18.820 -21.951 1.00 97.81 100 ILE A N 1
ATOM 777 C CA . ILE A 1 100 ? -17.871 -17.646 -22.752 1.00 97.81 100 ILE A CA 1
ATOM 778 C C . ILE A 1 100 ? -17.431 -17.888 -24.192 1.00 97.81 100 ILE A C 1
ATOM 780 O O . ILE A 1 100 ? -16.312 -18.329 -24.449 1.00 97.81 100 ILE A O 1
ATOM 784 N N . LYS A 1 101 ? -18.307 -17.589 -25.145 1.00 96.75 101 LYS A N 1
ATOM 785 C CA . LYS A 1 101 ? -17.987 -17.521 -26.570 1.00 96.75 101 LYS A CA 1
ATOM 786 C C . LYS A 1 101 ? -17.281 -16.206 -26.870 1.00 96.75 101 LYS A C 1
ATOM 788 O O . LYS A 1 101 ? -17.773 -15.146 -26.485 1.00 96.75 101 LYS A O 1
ATOM 793 N N . THR A 1 102 ? -16.152 -16.280 -27.567 1.00 93.44 102 THR A N 1
ATOM 794 C CA . THR A 1 102 ? -15.394 -15.097 -27.993 1.00 93.44 102 THR A CA 1
ATOM 795 C C . THR A 1 102 ? -15.860 -14.588 -29.360 1.00 93.44 102 THR A C 1
ATOM 797 O O . THR A 1 102 ? -16.631 -15.249 -30.060 1.00 93.44 102 THR A O 1
ATOM 800 N N . ALA A 1 103 ? -15.365 -13.416 -29.768 1.00 90.12 103 ALA A N 1
ATOM 801 C CA . ALA A 1 103 ? -15.726 -12.789 -31.041 1.00 90.12 103 ALA A CA 1
ATOM 802 C C . ALA A 1 103 ? -15.353 -13.604 -32.295 1.00 90.12 103 ALA A C 1
ATOM 804 O O . ALA A 1 103 ? -15.971 -13.411 -33.334 1.00 90.12 103 ALA A O 1
ATOM 805 N N . SER A 1 104 ? -14.422 -14.567 -32.214 1.00 87.94 104 SER A N 1
ATOM 806 C CA . SER A 1 104 ? -14.146 -15.472 -33.347 1.00 87.94 104 SER A CA 1
ATOM 807 C C . SER A 1 104 ? -15.284 -16.470 -33.609 1.00 87.94 104 SER A C 1
ATOM 809 O O . SER A 1 104 ? -15.239 -17.237 -34.567 1.00 87.94 104 SER A O 1
ATOM 811 N N . GLY A 1 105 ? -16.298 -16.524 -32.738 1.00 88.31 105 GLY A N 1
ATOM 812 C CA . GLY A 1 105 ? -17.440 -17.435 -32.821 1.00 88.31 105 GLY A CA 1
ATOM 813 C C . GLY A 1 105 ? -17.131 -18.860 -32.349 1.00 88.31 105 GLY A C 1
ATOM 814 O O . GLY A 1 105 ? -17.981 -19.508 -31.727 1.00 88.31 105 GLY A O 1
ATOM 815 N N . VAL A 1 106 ? -15.903 -19.334 -32.562 1.00 91.12 106 VAL A N 1
ATOM 816 C CA . VAL A 1 106 ? -15.443 -20.680 -32.178 1.00 91.12 106 VAL A CA 1
ATOM 817 C C . VAL A 1 106 ? -14.559 -20.695 -30.932 1.00 91.12 106 VAL A C 1
ATOM 819 O O . VAL A 1 106 ? -14.582 -21.683 -30.202 1.00 91.12 106 VAL A O 1
ATOM 822 N N . GLY A 1 107 ? -13.862 -19.597 -30.625 1.00 93.06 107 GLY A N 1
ATOM 823 C CA . GLY A 1 107 ? -13.041 -19.490 -29.420 1.00 93.06 107 GLY A CA 1
ATOM 824 C C . GLY A 1 107 ? -13.872 -19.539 -28.137 1.00 93.06 107 GLY A C 1
ATOM 825 O O . GLY A 1 107 ? -15.063 -19.189 -28.118 1.00 93.06 107 GLY A O 1
ATOM 826 N N . ARG A 1 108 ? -13.252 -20.013 -27.054 1.00 97.06 108 ARG A N 1
ATOM 827 C CA . ARG A 1 108 ? -13.908 -20.213 -25.754 1.00 97.06 108 ARG A CA 1
ATOM 828 C C . ARG A 1 108 ? -13.049 -19.670 -24.626 1.00 97.06 108 ARG A C 1
ATOM 830 O O . ARG A 1 108 ? -11.851 -19.910 -24.603 1.00 97.06 108 ARG A O 1
ATOM 837 N N . GLN A 1 109 ? -13.673 -19.011 -23.660 1.00 97.81 109 GLN A N 1
ATOM 838 C CA . GLN A 1 109 ? -13.033 -18.638 -22.402 1.00 97.81 109 GLN A CA 1
ATOM 839 C C . GLN A 1 109 ? -13.673 -19.396 -21.249 1.00 97.81 109 GLN A C 1
ATOM 841 O O . GLN A 1 109 ? -14.898 -19.468 -21.171 1.00 97.81 109 GLN A O 1
ATOM 846 N N . ILE A 1 110 ? -12.851 -19.937 -20.354 1.00 98.56 110 ILE A N 1
ATOM 847 C CA . ILE A 1 110 ? -13.301 -20.543 -19.096 1.00 98.56 110 ILE A CA 1
ATOM 848 C C . ILE A 1 110 ? -12.932 -19.611 -17.950 1.00 98.56 110 ILE A C 1
ATOM 850 O O . ILE A 1 110 ? -11.786 -19.161 -17.870 1.00 98.56 110 ILE A O 1
ATOM 854 N N . TYR A 1 111 ? -13.898 -19.310 -17.084 1.00 98.31 111 TYR A N 1
ATOM 855 C CA . TYR A 1 111 ? -13.698 -18.425 -15.936 1.00 98.31 111 TYR A CA 1
ATOM 856 C C . TYR A 1 111 ? -13.534 -19.255 -14.664 1.00 98.31 111 TYR A C 1
ATOM 858 O O . TYR A 1 111 ? -14.348 -20.134 -14.385 1.00 98.31 111 TYR A O 1
ATOM 866 N N . ILE A 1 112 ? -12.494 -18.953 -13.891 1.00 98.25 112 ILE A N 1
ATOM 867 C CA . ILE A 1 112 ? -12.171 -19.617 -12.624 1.00 98.25 112 ILE A CA 1
ATOM 868 C C . ILE A 1 112 ? -11.667 -18.591 -11.603 1.00 98.25 112 ILE A C 1
ATOM 870 O O . ILE A 1 112 ? -11.428 -17.426 -11.930 1.00 98.25 112 ILE A O 1
ATOM 874 N N . THR A 1 113 ? -11.450 -19.042 -10.373 1.00 97.19 113 THR A N 1
ATOM 875 C CA . THR A 1 113 ? -10.748 -18.281 -9.329 1.00 97.19 113 THR A CA 1
ATOM 876 C C . THR A 1 113 ? -9.533 -19.058 -8.843 1.00 97.19 113 THR A C 1
ATOM 878 O O . THR A 1 113 ? -9.526 -20.290 -8.871 1.00 97.19 113 THR A O 1
ATOM 881 N N . LEU A 1 114 ? -8.486 -18.350 -8.418 1.00 94.69 114 LEU A N 1
ATOM 882 C CA . LEU A 1 114 ? -7.251 -18.973 -7.942 1.00 94.69 114 LEU A CA 1
ATOM 883 C C . LEU A 1 114 ? -7.199 -19.049 -6.413 1.00 94.69 114 LEU A C 1
ATOM 885 O O . LEU A 1 114 ? -7.612 -18.130 -5.709 1.00 94.69 114 LEU A O 1
ATOM 889 N N . THR A 1 115 ? -6.669 -20.149 -5.877 1.00 86.50 115 THR A N 1
ATOM 890 C CA . THR A 1 115 ? -6.367 -20.261 -4.435 1.00 86.50 115 THR A CA 1
ATOM 891 C C . THR A 1 115 ? -5.037 -19.614 -4.053 1.00 86.50 115 THR A C 1
ATOM 893 O O . THR A 1 115 ? -4.862 -19.182 -2.918 1.00 86.50 115 THR A O 1
ATOM 896 N N . ASP A 1 116 ? -4.109 -19.545 -5.002 1.00 80.38 116 ASP A N 1
ATOM 897 C CA . ASP A 1 116 ? -2.714 -19.140 -4.839 1.00 80.38 116 ASP A CA 1
ATOM 898 C C . ASP A 1 116 ? -2.261 -18.344 -6.071 1.00 80.38 116 ASP A C 1
ATOM 900 O O . ASP A 1 116 ? -1.408 -18.771 -6.845 1.00 80.38 116 ASP A O 1
ATOM 904 N N . ALA A 1 117 ? -2.877 -17.178 -6.287 1.00 69.88 117 ALA A N 1
ATOM 905 C CA . ALA A 1 117 ? -2.601 -16.346 -7.453 1.00 69.88 117 ALA A CA 1
ATOM 906 C C . ALA A 1 117 ? -1.145 -15.826 -7.451 1.00 69.88 117 ALA A C 1
ATOM 908 O O . ALA A 1 117 ? -0.771 -15.040 -6.571 1.00 69.88 117 ALA A O 1
ATOM 909 N N . PRO A 1 118 ? -0.308 -16.196 -8.438 1.00 71.38 118 PRO A N 1
ATOM 910 C CA . PRO A 1 118 ? 1.016 -15.608 -8.563 1.00 71.38 118 PRO A CA 1
ATOM 911 C C . PRO A 1 118 ? 0.919 -14.161 -9.054 1.00 71.38 118 PRO A C 1
ATOM 913 O O . PRO A 1 118 ? -0.036 -13.754 -9.723 1.00 71.38 118 PRO A O 1
ATOM 916 N N . ASN A 1 119 ? 1.957 -13.371 -8.775 1.00 65.12 119 ASN A N 1
ATOM 917 C CA . ASN A 1 119 ? 2.113 -12.076 -9.432 1.00 65.12 119 ASN A CA 1
ATOM 918 C C . ASN A 1 119 ? 2.378 -12.316 -10.923 1.00 65.12 119 ASN A C 1
ATOM 920 O O . ASN A 1 119 ? 3.386 -12.918 -11.272 1.00 65.12 119 ASN A O 1
ATOM 924 N N . GLY A 1 120 ? 1.509 -11.826 -11.804 1.00 66.38 120 GLY A N 1
ATOM 925 C CA . GLY A 1 120 ? 1.708 -11.967 -13.242 1.00 66.38 120 GLY A CA 1
ATOM 926 C C . GLY A 1 120 ? 0.616 -11.306 -14.073 1.00 66.38 120 GLY A C 1
ATOM 927 O O . GLY A 1 120 ? -0.169 -10.498 -13.565 1.00 66.38 120 GLY A O 1
ATOM 928 N N . ASN A 1 121 ? 0.639 -11.623 -15.369 1.00 81.19 121 ASN A N 1
ATOM 929 C CA . ASN A 1 121 ? -0.252 -11.050 -16.374 1.00 81.19 121 ASN A CA 1
ATOM 930 C C . ASN A 1 121 ? -0.901 -12.184 -17.184 1.00 81.19 121 ASN A C 1
ATOM 932 O O . ASN A 1 121 ? -2.095 -12.434 -17.114 1.00 81.19 121 ASN A O 1
ATOM 936 N N . ALA A 1 122 ? -0.103 -12.897 -17.968 1.00 90.69 122 ALA A N 1
ATOM 937 C CA . ALA A 1 122 ? -0.577 -14.001 -18.778 1.00 90.69 122 ALA A CA 1
ATOM 938 C C . ALA A 1 122 ? 0.589 -14.927 -19.112 1.00 90.69 122 ALA A C 1
ATOM 940 O O . ALA A 1 122 ? 1.749 -14.501 -19.113 1.00 90.69 122 ALA A O 1
ATOM 941 N N . CYS A 1 123 ? 0.281 -16.172 -19.436 1.00 90.19 123 CYS A N 1
ATOM 942 C CA . CYS A 1 123 ? 1.199 -17.071 -20.118 1.00 90.19 123 CYS A CA 1
ATOM 943 C C . CYS A 1 123 ? 0.464 -17.826 -21.218 1.00 90.19 123 CYS A C 1
ATOM 945 O O . CYS A 1 123 ? -0.749 -18.006 -21.157 1.00 90.19 123 CYS A O 1
ATOM 947 N N . ASP A 1 124 ? 1.203 -18.262 -22.229 1.00 95.25 124 ASP A N 1
ATOM 948 C CA . ASP A 1 124 ? 0.628 -19.065 -23.301 1.00 95.25 124 ASP A CA 1
ATOM 949 C C . ASP A 1 124 ? 0.226 -20.436 -22.734 1.00 95.25 124 ASP A C 1
ATOM 951 O O . ASP A 1 124 ? 0.835 -20.936 -21.780 1.00 95.25 124 ASP A O 1
ATOM 955 N N . LEU A 1 125 ? -0.767 -21.083 -23.338 1.00 96.50 125 LEU A N 1
ATOM 956 C CA . LEU A 1 125 ? -0.994 -22.507 -23.104 1.00 96.50 125 LEU A CA 1
ATOM 957 C C . LEU A 1 125 ? 0.211 -23.313 -23.612 1.00 96.50 125 LEU A C 1
ATOM 959 O O . LEU A 1 125 ? 0.900 -22.919 -24.555 1.00 96.50 125 LEU A O 1
ATOM 963 N N . ALA A 1 126 ? 0.490 -24.456 -22.984 1.00 95.88 126 ALA A N 1
ATOM 964 C CA . ALA A 1 126 ? 1.552 -25.332 -23.462 1.00 95.88 126 ALA A CA 1
ATOM 965 C C . ALA A 1 126 ? 1.220 -25.797 -24.885 1.00 95.88 126 ALA A C 1
ATOM 967 O O . ALA A 1 126 ? 0.076 -26.151 -25.170 1.00 95.88 126 ALA A O 1
ATOM 968 N N . SER A 1 127 ? 2.225 -25.902 -25.757 1.00 93.81 127 SER A N 1
ATOM 969 C CA . SER A 1 127 ? 2.014 -26.299 -27.157 1.00 93.81 127 SER A CA 1
ATOM 970 C C . SER A 1 127 ? 1.269 -27.634 -27.299 1.00 93.81 127 SER A C 1
ATOM 972 O O . SER A 1 127 ? 0.521 -27.823 -28.260 1.00 93.81 127 SER A O 1
ATOM 974 N N . LYS A 1 128 ? 1.445 -28.555 -26.337 1.00 95.25 128 LYS A N 1
ATOM 975 C CA . LYS A 1 128 ? 0.724 -29.840 -26.265 1.00 95.25 128 LYS A CA 1
ATOM 976 C C . LYS A 1 128 ? -0.763 -29.688 -25.917 1.00 95.25 128 LYS A C 1
ATOM 978 O O . LYS A 1 128 ? -1.563 -30.498 -26.362 1.00 95.25 128 LYS A O 1
ATOM 983 N N . THR A 1 129 ? -1.123 -28.660 -25.153 1.00 96.75 129 THR A N 1
ATOM 984 C CA . THR A 1 129 ? -2.501 -28.366 -24.748 1.00 96.75 129 THR A CA 1
ATOM 985 C C . THR A 1 129 ? -3.271 -27.738 -25.901 1.00 96.75 129 THR A C 1
ATOM 987 O O . THR A 1 129 ? -4.389 -28.155 -26.184 1.00 96.75 129 THR A O 1
ATOM 990 N N . GLY A 1 130 ? -2.690 -26.752 -26.589 1.00 95.81 130 GLY A N 1
ATOM 991 C CA . GLY A 1 130 ? -3.425 -26.004 -27.604 1.00 95.81 130 GLY A CA 1
ATOM 992 C C . GLY A 1 130 ? -2.842 -24.629 -27.908 1.00 95.81 130 GLY A C 1
ATOM 993 O O . GLY A 1 130 ? -1.676 -24.373 -27.613 1.00 95.81 130 GLY A O 1
ATOM 994 N N . ALA A 1 131 ? -3.657 -23.771 -28.520 1.00 95.88 131 ALA A N 1
ATOM 995 C CA . ALA A 1 131 ? -3.349 -22.364 -28.771 1.00 95.88 131 ALA A CA 1
ATOM 996 C C . ALA A 1 131 ? -4.203 -21.456 -27.878 1.00 95.88 131 ALA A C 1
ATOM 998 O O . ALA A 1 131 ? -5.387 -21.707 -27.682 1.00 95.88 131 ALA A O 1
ATOM 999 N N . GLY A 1 132 ? -3.606 -20.391 -27.353 1.00 95.19 132 GLY A N 1
ATOM 1000 C CA . GLY A 1 132 ? -4.291 -19.441 -26.482 1.00 95.19 132 GLY A CA 1
ATOM 1001 C C . GLY A 1 132 ? -3.466 -19.097 -25.251 1.00 95.19 132 GLY A C 1
ATOM 1002 O O . GLY A 1 132 ? -2.261 -19.363 -25.197 1.00 95.19 132 GLY A O 1
ATOM 1003 N N . GLU A 1 133 ? -4.116 -18.503 -24.259 1.00 96.06 133 GLU A N 1
ATOM 1004 C CA . GLU A 1 133 ? -3.457 -17.912 -23.099 1.00 96.06 133 GLU A CA 1
ATOM 1005 C C . GLU A 1 133 ? -4.204 -18.229 -21.805 1.00 96.06 133 GLU A C 1
ATOM 1007 O O . GLU A 1 133 ? -5.430 -18.233 -21.740 1.00 96.06 133 GLU A O 1
ATOM 1012 N N . PHE A 1 134 ? -3.451 -18.405 -20.729 1.00 96.56 134 PHE A N 1
ATOM 1013 C CA . PHE A 1 134 ? -3.961 -18.292 -19.377 1.00 96.56 134 PHE A CA 1
ATOM 1014 C C . PHE A 1 134 ? -3.699 -16.881 -18.855 1.00 96.56 134 PHE A C 1
ATOM 1016 O O . PHE A 1 134 ? -2.550 -16.447 -18.760 1.00 96.56 134 PHE A O 1
ATOM 1023 N N . ARG A 1 135 ? -4.765 -16.153 -18.525 1.00 95.69 135 ARG A N 1
ATOM 1024 C CA . ARG A 1 135 ? -4.727 -14.750 -18.094 1.00 95.69 135 ARG A CA 1
ATOM 1025 C C . ARG A 1 135 ? -5.089 -14.642 -16.621 1.00 95.69 135 ARG A C 1
ATOM 1027 O O . ARG A 1 135 ? -6.151 -15.102 -16.209 1.00 95.69 135 ARG A O 1
ATOM 1034 N N . PHE A 1 136 ? -4.224 -14.011 -15.836 1.00 92.62 136 PHE A N 1
ATOM 1035 C CA . PHE A 1 136 ? -4.351 -13.922 -14.383 1.00 92.62 136 PHE A CA 1
ATOM 1036 C C . PHE A 1 136 ? -3.668 -12.661 -13.848 1.00 92.62 136 PHE A C 1
ATOM 1038 O O . PHE A 1 136 ? -2.750 -12.114 -14.456 1.00 92.62 136 PHE A O 1
ATOM 1045 N N . GLY A 1 137 ? -4.105 -12.192 -12.682 1.00 88.94 137 GLY A N 1
ATOM 1046 C CA . GLY A 1 137 ? -3.547 -10.990 -12.070 1.00 88.94 137 GLY A CA 1
ATOM 1047 C C . GLY A 1 137 ? -3.844 -9.696 -12.842 1.00 88.94 137 GLY A C 1
ATOM 1048 O O . GLY A 1 137 ? -4.378 -9.676 -13.953 1.00 88.94 137 GLY A O 1
ATOM 1049 N N . ALA A 1 138 ? -3.498 -8.567 -12.221 1.00 88.19 138 ALA A N 1
ATOM 1050 C CA . ALA A 1 138 ? -3.951 -7.251 -12.675 1.00 88.19 138 ALA A CA 1
ATOM 1051 C C . ALA A 1 138 ? -3.364 -6.807 -14.029 1.00 88.19 138 ALA A C 1
ATOM 1053 O O . ALA A 1 138 ? -3.801 -5.801 -14.591 1.00 88.19 138 ALA A O 1
ATOM 1054 N N . GLY A 1 139 ? -2.351 -7.504 -14.547 1.00 88.69 139 GLY A N 1
ATOM 1055 C CA . GLY A 1 139 ? -1.707 -7.153 -15.808 1.00 88.69 139 GLY A CA 1
ATOM 1056 C C . GLY A 1 139 ? -2.324 -7.776 -17.056 1.00 88.69 139 GLY A C 1
ATOM 1057 O O . GLY A 1 139 ? -1.888 -7.424 -18.152 1.00 88.69 139 GLY A O 1
ATOM 1058 N N . ALA A 1 140 ? -3.346 -8.627 -16.928 1.00 93.06 140 ALA A N 1
ATOM 1059 C CA . ALA A 1 140 ? -4.149 -9.087 -18.061 1.00 93.06 140 ALA A CA 1
ATOM 1060 C C . ALA A 1 140 ? -5.647 -8.872 -17.844 1.00 93.06 140 ALA A C 1
ATOM 1062 O O . ALA A 1 140 ? -6.112 -8.546 -16.752 1.00 93.06 140 ALA A O 1
ATOM 1063 N N . TYR A 1 141 ? -6.394 -9.020 -18.933 1.00 96.31 141 TYR A N 1
ATOM 1064 C CA . TYR A 1 141 ? -7.843 -8.916 -18.957 1.00 96.31 141 TYR A CA 1
ATOM 1065 C C . TYR A 1 141 ? -8.421 -9.770 -20.091 1.00 96.31 141 TYR A C 1
ATOM 1067 O O . TYR A 1 141 ? -7.713 -10.109 -21.044 1.00 96.31 141 TYR A O 1
ATOM 1075 N N . VAL A 1 142 ? -9.712 -10.071 -20.010 1.00 96.94 142 VAL A N 1
ATOM 1076 C CA . VAL A 1 142 ? -10.521 -10.619 -21.111 1.00 96.94 142 VAL A CA 1
ATOM 1077 C C . VAL A 1 142 ? -11.678 -9.679 -21.431 1.00 96.94 142 VAL A C 1
AT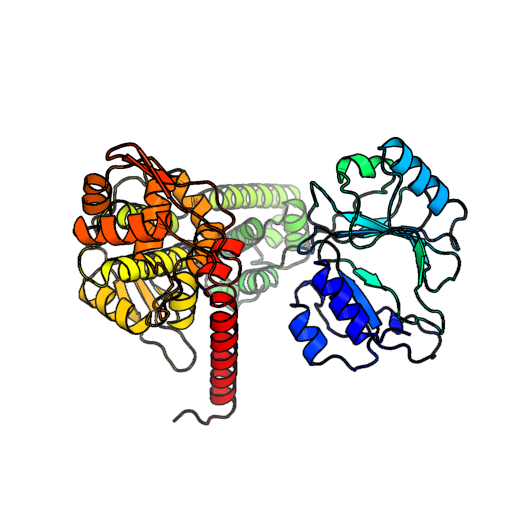OM 1079 O O . VAL A 1 142 ? -12.075 -8.883 -20.585 1.00 96.94 142 VAL A O 1
ATOM 1082 N N . CYS A 1 143 ? -12.203 -9.734 -22.653 1.00 96.75 143 CYS A N 1
ATOM 1083 C CA . CYS A 1 143 ? -13.449 -9.054 -23.012 1.00 96.75 143 CYS A CA 1
ATOM 1084 C C . CYS A 1 143 ? -14.634 -9.897 -22.517 1.00 96.75 143 CYS A C 1
ATOM 1086 O O . CYS A 1 143 ? -14.590 -11.116 -22.651 1.00 96.75 143 CYS A O 1
ATOM 1088 N N . ALA A 1 144 ? -15.668 -9.277 -21.948 1.00 97.19 144 ALA A N 1
ATOM 1089 C CA . ALA A 1 144 ? -16.788 -9.994 -21.339 1.00 97.19 144 ALA A CA 1
ATOM 1090 C C . ALA A 1 144 ? -18.144 -9.679 -21.984 1.00 97.19 144 ALA A C 1
ATOM 1092 O O . ALA A 1 144 ? -18.350 -8.563 -22.467 1.00 97.19 144 ALA A O 1
ATOM 1093 N N . PRO A 1 145 ? -19.105 -10.620 -21.951 1.00 96.25 145 PRO A N 1
ATOM 1094 C CA . PRO A 1 145 ? -20.472 -10.388 -22.413 1.00 96.25 145 PRO A CA 1
ATOM 1095 C C . PRO A 1 145 ? -21.125 -9.189 -21.712 1.00 96.25 145 PRO A C 1
ATOM 1097 O O . PRO A 1 145 ? -20.914 -9.033 -20.512 1.00 96.25 145 PRO A O 1
ATOM 1100 N N . PRO A 1 146 ? -21.953 -8.370 -22.382 1.00 95.19 146 PRO A N 1
ATOM 1101 C CA . PRO A 1 146 ? -22.390 -8.482 -23.771 1.00 95.19 146 PRO A CA 1
ATOM 1102 C C . PRO A 1 146 ? -21.547 -7.611 -24.723 1.00 95.19 146 PRO A C 1
ATOM 1104 O O . PRO A 1 146 ? -22.096 -6.978 -25.620 1.00 95.19 146 PRO A O 1
ATOM 1107 N N . SER A 1 147 ? -20.231 -7.500 -24.503 1.00 95.31 147 SER A N 1
ATOM 1108 C CA . SER A 1 147 ? -19.358 -6.699 -25.374 1.00 95.31 147 SER A CA 1
ATOM 1109 C C . SER A 1 147 ? -19.396 -7.182 -26.822 1.00 95.31 147 SER A C 1
ATOM 1111 O O . SER A 1 147 ? -19.494 -8.384 -27.077 1.00 95.31 147 SER A O 1
ATOM 1113 N N . VAL A 1 148 ? -19.246 -6.245 -27.754 1.00 92.88 148 VAL A N 1
ATOM 1114 C CA . VAL A 1 148 ? -19.261 -6.503 -29.199 1.00 92.88 148 VAL A CA 1
ATOM 1115 C C . VAL A 1 148 ? -17.883 -6.215 -29.763 1.00 92.88 148 VAL A C 1
ATOM 1117 O O . VAL A 1 148 ? -17.317 -5.158 -29.491 1.00 92.88 148 VAL A O 1
ATOM 1120 N N . VAL A 1 149 ? -17.319 -7.143 -30.525 1.00 90.06 149 VAL A N 1
ATOM 1121 C CA . VAL A 1 149 ? -16.060 -6.919 -31.236 1.00 90.06 149 VAL A CA 1
ATOM 1122 C C . VAL A 1 149 ? -16.204 -7.439 -32.654 1.00 90.06 149 VAL A C 1
ATOM 1124 O O . VAL A 1 149 ? -16.585 -8.591 -32.839 1.00 90.06 149 VAL A O 1
ATOM 1127 N N . GLU A 1 150 ? -15.885 -6.592 -33.631 1.00 86.56 150 GLU A N 1
ATOM 1128 C CA . GLU A 1 150 ? -16.021 -6.893 -35.060 1.00 86.56 150 GLU A CA 1
ATOM 1129 C C . GLU A 1 150 ? -17.449 -7.343 -35.415 1.00 86.56 150 GLU A C 1
ATOM 1131 O O . GLU A 1 150 ? -17.668 -8.269 -36.190 1.00 86.56 150 GLU A O 1
ATOM 1136 N N . GLY A 1 151 ? -18.444 -6.700 -34.797 1.00 86.56 151 GLY A N 1
ATOM 1137 C CA . GLY A 1 151 ? -19.862 -7.015 -34.972 1.00 86.56 151 GLY A CA 1
ATOM 1138 C C . GLY A 1 151 ? -20.328 -8.319 -34.311 1.00 86.56 151 GLY A C 1
ATOM 1139 O O . GLY A 1 151 ? -21.507 -8.657 -34.422 1.00 86.56 151 GLY A O 1
ATOM 1140 N N . VAL A 1 152 ? -19.453 -9.047 -33.605 1.00 89.69 152 VAL A N 1
ATOM 1141 C CA . VAL A 1 152 ? -19.785 -10.310 -32.930 1.00 89.69 152 VAL A CA 1
ATOM 1142 C C . VAL A 1 152 ? -19.868 -10.114 -31.418 1.00 89.69 152 VAL A C 1
ATOM 1144 O O . VAL A 1 152 ? -18.964 -9.563 -30.786 1.00 89.69 152 VAL A O 1
ATOM 1147 N N . ASN A 1 153 ? -20.954 -10.604 -30.819 1.00 91.56 153 ASN A N 1
ATOM 1148 C CA . ASN A 1 153 ? -21.167 -10.534 -29.377 1.00 91.56 153 ASN A CA 1
ATOM 1149 C C . ASN A 1 153 ? -20.364 -11.608 -28.638 1.00 91.56 153 ASN A C 1
ATOM 1151 O O . ASN A 1 153 ? -20.366 -12.782 -29.017 1.00 91.56 153 ASN A O 1
ATOM 1155 N N . TYR A 1 154 ? -19.762 -11.215 -27.518 1.00 94.69 154 TYR A N 1
ATOM 1156 C CA . TYR A 1 154 ? -19.376 -12.155 -26.473 1.00 94.69 154 TYR A CA 1
ATOM 1157 C C . TYR A 1 154 ? -20.637 -12.665 -25.767 1.00 94.69 154 TYR A C 1
ATOM 1159 O O . TYR A 1 154 ? -21.484 -11.875 -25.348 1.00 94.69 154 TYR A O 1
ATOM 1167 N N . GLU A 1 155 ? -20.751 -13.983 -25.603 1.00 96.00 155 GLU A N 1
ATOM 1168 C CA . GLU A 1 155 ? -21.960 -14.640 -25.086 1.00 96.00 155 GLU A CA 1
ATOM 1169 C C . GLU A 1 155 ? -21.605 -15.673 -24.013 1.00 96.00 155 GLU A C 1
ATOM 1171 O O . GLU A 1 155 ? -20.652 -16.435 -24.171 1.00 96.00 155 GLU A O 1
ATOM 1176 N N . ILE A 1 156 ? -22.382 -15.730 -22.929 1.00 96.25 156 ILE A N 1
ATOM 1177 C CA . ILE A 1 156 ? -22.290 -16.828 -21.959 1.00 96.25 156 ILE A CA 1
ATOM 1178 C C . ILE A 1 156 ? -22.967 -18.046 -22.590 1.00 96.25 156 ILE A C 1
ATOM 1180 O O . ILE A 1 156 ? -24.156 -17.999 -22.892 1.00 96.25 156 ILE A O 1
ATOM 1184 N N . LEU A 1 157 ? -22.220 -19.129 -22.799 1.00 96.75 157 LEU A N 1
ATOM 1185 C CA . LEU A 1 157 ? -22.756 -20.367 -23.368 1.00 96.75 157 LEU A CA 1
ATOM 1186 C C . LEU A 1 157 ? -23.310 -21.307 -22.298 1.00 96.75 157 LEU A C 1
ATOM 1188 O O . LEU A 1 157 ? -24.321 -21.964 -22.524 1.00 96.75 157 LEU A O 1
ATOM 1192 N N . LYS A 1 158 ? -22.624 -21.409 -21.155 1.00 96.19 158 LYS A N 1
ATOM 1193 C CA . LYS A 1 158 ? -23.028 -22.244 -20.016 1.00 96.19 158 LYS A CA 1
ATOM 1194 C C . LYS A 1 158 ? -22.341 -21.801 -18.725 1.00 96.19 158 LYS A C 1
ATOM 1196 O O . LYS A 1 158 ? -21.363 -21.056 -18.785 1.00 96.19 158 LYS A O 1
ATOM 1201 N N . GLY A 1 159 ? -22.803 -22.359 -17.607 1.00 93.31 159 GLY A N 1
ATOM 1202 C CA . GLY A 1 159 ? -22.223 -22.203 -16.272 1.00 93.31 159 GLY A CA 1
ATOM 1203 C C . GLY A 1 159 ? -22.735 -20.977 -15.520 1.00 93.31 159 GLY A C 1
ATOM 1204 O O . GLY A 1 159 ? -23.432 -20.133 -16.082 1.00 93.31 159 GLY A O 1
ATOM 1205 N N . ASP A 1 160 ? -22.391 -20.910 -14.237 1.00 91.00 160 ASP A N 1
ATOM 1206 C CA . ASP A 1 160 ? -22.865 -19.886 -13.311 1.00 91.00 160 ASP A CA 1
ATOM 1207 C C . ASP A 1 160 ? -21.729 -18.940 -12.894 1.00 91.00 160 ASP A C 1
ATOM 1209 O O . ASP A 1 160 ? -20.733 -19.356 -12.304 1.00 91.00 160 ASP A O 1
ATOM 1213 N N . LEU A 1 161 ? -21.878 -17.651 -13.203 1.00 93.06 161 LEU A N 1
ATOM 1214 C CA . LEU A 1 161 ? -20.905 -16.624 -12.826 1.00 93.06 161 LEU A CA 1
ATOM 1215 C C . LEU A 1 161 ? -20.931 -16.294 -11.323 1.00 93.06 161 LEU A C 1
ATOM 1217 O O . LEU A 1 161 ? -19.965 -15.710 -10.839 1.00 93.06 161 LEU A O 1
ATOM 1221 N N . PHE A 1 162 ? -21.986 -16.669 -10.589 1.00 90.38 162 PHE A N 1
ATOM 1222 C CA . PHE A 1 162 ? -22.044 -16.530 -9.129 1.00 90.38 162 PHE A CA 1
ATOM 1223 C C . PHE A 1 162 ? -21.162 -17.555 -8.404 1.00 90.38 162 PHE A C 1
ATOM 1225 O O . PHE A 1 162 ? -20.722 -17.298 -7.284 1.00 90.38 162 PHE A O 1
ATOM 1232 N N . HIS A 1 163 ? -20.872 -18.691 -9.044 1.00 90.12 163 HIS A N 1
ATOM 1233 C CA . HIS A 1 163 ? -20.139 -19.804 -8.446 1.00 90.12 163 HIS A CA 1
ATOM 1234 C C . HIS A 1 163 ? -18.986 -20.238 -9.353 1.00 90.12 163 HIS A C 1
ATOM 1236 O O . HIS A 1 163 ? -19.061 -21.222 -10.088 1.00 90.12 163 HIS A O 1
ATOM 1242 N N . LEU A 1 164 ? -17.886 -19.487 -9.290 1.00 96.06 164 LEU A N 1
ATOM 1243 C CA . LEU A 1 164 ? -16.657 -19.844 -9.993 1.00 96.06 164 LEU A CA 1
ATOM 1244 C C . LEU A 1 164 ? -15.913 -20.947 -9.230 1.00 96.06 164 LEU A C 1
ATOM 1246 O O . LEU A 1 164 ? -15.694 -20.800 -8.023 1.00 96.06 164 LEU A O 1
ATOM 1250 N N . PRO A 1 165 ? -15.447 -22.016 -9.899 1.00 96.62 165 PRO A N 1
ATOM 1251 C CA . PRO A 1 165 ? -14.619 -23.003 -9.228 1.00 96.62 165 PRO A CA 1
ATOM 1252 C C . PRO A 1 165 ? -13.281 -22.385 -8.811 1.00 96.62 165 PRO A C 1
ATOM 1254 O O . PRO A 1 165 ? -12.700 -21.555 -9.523 1.00 96.62 165 PRO A O 1
ATOM 1257 N N . ARG A 1 166 ? -12.791 -22.812 -7.645 1.00 95.44 166 ARG A N 1
ATOM 1258 C CA . ARG A 1 166 ? -11.469 -22.453 -7.120 1.00 95.44 166 ARG A CA 1
ATOM 1259 C C . ARG A 1 166 ? -10.458 -23.506 -7.548 1.00 95.44 166 ARG A C 1
ATOM 1261 O O . ARG A 1 166 ? -10.670 -24.686 -7.288 1.00 95.44 166 ARG A O 1
ATOM 1268 N N . VAL A 1 167 ? -9.364 -23.082 -8.171 1.00 95.12 167 VAL A N 1
ATOM 1269 C CA . VAL A 1 167 ? -8.315 -23.976 -8.683 1.00 95.12 167 VAL A CA 1
ATOM 1270 C C . VAL A 1 167 ? -6.955 -23.485 -8.206 1.00 95.12 167 VAL A C 1
ATOM 1272 O O . VAL A 1 167 ? -6.712 -22.275 -8.184 1.00 95.12 167 VAL A O 1
ATOM 1275 N N . SER A 1 168 ? -6.053 -24.397 -7.839 1.00 92.50 168 SER A N 1
ATOM 1276 C CA . SER A 1 168 ? -4.675 -23.996 -7.565 1.00 92.50 168 SER A CA 1
ATOM 1277 C C . SER A 1 168 ? -3.940 -23.652 -8.851 1.00 92.50 168 SER A C 1
ATOM 1279 O O . SER A 1 168 ? -4.058 -24.333 -9.871 1.00 92.50 168 SER A O 1
ATOM 1281 N N . PHE A 1 169 ? -3.128 -22.599 -8.802 1.00 89.56 169 PHE A N 1
ATOM 1282 C CA . PHE A 1 169 ? -2.251 -22.248 -9.908 1.00 89.56 169 PHE A CA 1
ATOM 1283 C C . PHE A 1 169 ? -1.287 -23.397 -10.251 1.00 89.56 169 PHE A C 1
ATOM 1285 O O . PHE A 1 169 ? -1.019 -23.655 -11.428 1.00 89.56 169 PHE A O 1
ATOM 1292 N N . MET A 1 170 ? -0.799 -24.120 -9.239 1.00 87.69 170 MET A N 1
ATOM 1293 C CA . MET A 1 170 ? 0.095 -25.263 -9.436 1.00 87.69 170 MET A CA 1
ATOM 1294 C C . MET A 1 170 ? -0.579 -26.411 -10.188 1.00 87.69 170 MET A C 1
ATOM 1296 O O . MET A 1 170 ? 0.053 -27.014 -11.057 1.00 87.69 170 MET A O 1
ATOM 1300 N N . ASP A 1 171 ? -1.867 -26.645 -9.942 1.00 93.38 171 ASP A N 1
ATOM 1301 C CA . ASP A 1 171 ? -2.637 -27.683 -10.633 1.00 93.38 171 ASP A CA 1
ATOM 1302 C C . ASP A 1 171 ? -2.844 -27.363 -12.116 1.00 93.38 171 ASP A C 1
ATOM 1304 O O . ASP A 1 171 ? -2.982 -28.265 -12.942 1.00 93.38 171 ASP A O 1
ATOM 1308 N N . LEU A 1 172 ? -2.814 -26.083 -12.493 1.00 95.44 172 LEU A N 1
ATOM 1309 C CA . LEU A 1 172 ? -2.880 -25.656 -13.891 1.00 95.44 172 LEU A CA 1
ATOM 1310 C C . LEU A 1 172 ? -1.529 -25.787 -14.601 1.00 95.44 172 LEU A C 1
ATOM 1312 O O . LEU A 1 172 ? -1.488 -25.890 -15.826 1.00 95.44 172 LEU A O 1
ATOM 1316 N N . ARG A 1 173 ? -0.406 -25.839 -13.872 1.00 92.00 173 ARG A N 1
ATOM 1317 C CA . ARG A 1 173 ? 0.942 -25.829 -14.461 1.00 92.00 173 ARG A CA 1
ATOM 1318 C C . ARG A 1 173 ? 1.161 -26.839 -15.602 1.00 92.00 173 ARG A C 1
ATOM 1320 O O . ARG A 1 173 ? 1.806 -26.429 -16.573 1.00 92.00 173 ARG A O 1
ATOM 1327 N N . PRO A 1 174 ? 0.640 -28.087 -15.564 1.00 95.81 174 PRO A N 1
ATOM 1328 C CA . PRO A 1 174 ? 0.840 -29.080 -16.624 1.00 95.81 174 PRO A CA 1
ATOM 1329 C C . PRO A 1 174 ? 0.315 -28.680 -18.007 1.00 95.81 174 PRO A C 1
ATOM 1331 O O . PRO A 1 174 ? 0.808 -29.218 -19.006 1.00 95.81 174 PRO A O 1
ATOM 1334 N N . ILE A 1 175 ? -0.662 -27.767 -18.064 1.00 96.69 175 ILE A N 1
ATOM 1335 C CA . ILE A 1 175 ? -1.272 -27.285 -19.311 1.00 96.69 175 ILE A CA 1
ATOM 1336 C C . ILE A 1 175 ? -0.771 -25.907 -19.752 1.00 96.69 175 ILE A C 1
ATOM 1338 O O . ILE A 1 175 ? -1.131 -25.464 -20.844 1.00 96.69 175 ILE A O 1
ATOM 1342 N N . LEU A 1 176 ? 0.074 -25.252 -18.953 1.00 94.19 176 LEU A N 1
ATOM 1343 C CA . LEU A 1 176 ? 0.613 -23.917 -19.219 1.00 94.19 176 LEU A CA 1
ATOM 1344 C C . LEU A 1 176 ? 2.004 -23.988 -19.859 1.00 94.19 176 LEU A C 1
ATOM 1346 O O . LEU A 1 176 ? 2.831 -24.825 -19.495 1.00 94.19 176 LEU A O 1
ATOM 1350 N N . GLY A 1 177 ? 2.288 -23.070 -20.779 1.00 89.44 177 GLY A N 1
ATOM 1351 C CA . GLY A 1 177 ? 3.609 -22.868 -21.368 1.00 89.44 177 GLY A CA 1
ATOM 1352 C C . GLY A 1 177 ? 4.603 -22.287 -20.363 1.00 89.44 177 GLY A C 1
ATOM 1353 O O . GLY A 1 177 ? 4.351 -22.239 -19.156 1.00 89.44 177 GLY A O 1
ATOM 1354 N N . GLU A 1 178 ? 5.773 -21.849 -20.819 1.00 81.81 178 GLU A N 1
ATOM 1355 C CA . GLU A 1 178 ? 6.680 -21.116 -19.935 1.00 81.81 178 GLU A CA 1
ATOM 1356 C C . GLU A 1 178 ? 5.986 -19.854 -19.418 1.00 81.81 178 GLU A C 1
ATOM 1358 O O . GLU A 1 178 ? 5.410 -19.077 -20.185 1.00 81.81 178 GLU A O 1
ATOM 1363 N N . LEU A 1 179 ? 6.031 -19.655 -18.097 1.00 70.06 179 LEU A N 1
ATOM 1364 C CA . LEU A 1 179 ? 5.656 -18.372 -17.532 1.00 70.06 179 LEU A CA 1
ATOM 1365 C C . LEU A 1 179 ? 6.635 -17.367 -18.112 1.00 70.06 179 LEU A C 1
ATOM 1367 O O . LEU A 1 179 ? 7.823 -17.387 -17.792 1.00 70.06 179 LEU A O 1
ATOM 1371 N N . LYS A 1 180 ? 6.133 -16.503 -18.995 1.00 61.22 180 LYS A N 1
ATOM 1372 C CA . LYS A 1 180 ? 6.856 -15.323 -19.451 1.00 61.22 180 LYS A CA 1
ATOM 1373 C C . LYS A 1 180 ? 6.897 -14.354 -18.274 1.00 61.22 180 LYS A C 1
ATOM 1375 O O . LYS A 1 180 ? 6.265 -13.301 -18.303 1.00 61.22 180 LYS A O 1
ATOM 1380 N N . ASP A 1 181 ? 7.638 -14.713 -17.230 1.00 45.25 181 ASP A N 1
ATOM 1381 C CA . ASP A 1 181 ? 8.121 -13.789 -16.223 1.00 45.25 181 ASP A CA 1
ATOM 1382 C C . ASP A 1 181 ? 9.053 -12.821 -16.948 1.00 45.25 181 ASP A C 1
ATOM 1384 O O . ASP A 1 181 ? 10.275 -12.928 -16.968 1.00 45.25 181 ASP A O 1
ATOM 1388 N N . LYS A 1 182 ? 8.458 -11.831 -17.600 1.00 41.84 182 LYS A N 1
ATOM 1389 C CA . LYS A 1 182 ? 9.045 -10.511 -17.574 1.00 41.84 182 LYS A CA 1
ATOM 1390 C C . LYS A 1 182 ? 8.343 -9.836 -16.410 1.00 41.84 182 LYS A C 1
ATOM 1392 O O . LYS A 1 182 ? 7.315 -9.192 -16.650 1.00 41.84 182 LYS A O 1
ATOM 1397 N N . PRO A 1 183 ? 8.854 -9.943 -15.160 1.00 45.19 183 PRO A N 1
ATOM 1398 C CA . PRO A 1 183 ? 8.581 -8.881 -14.208 1.00 45.19 183 PRO A CA 1
ATOM 1399 C C . PRO A 1 183 ? 8.780 -7.588 -14.989 1.00 45.19 183 PRO A C 1
ATOM 1401 O O . PRO A 1 183 ? 9.769 -7.458 -15.722 1.00 45.19 183 PRO A O 1
ATOM 1404 N N . HIS A 1 184 ? 7.805 -6.676 -14.939 1.00 43.50 184 HIS A N 1
ATOM 1405 C CA . HIS A 1 184 ? 8.040 -5.343 -15.476 1.00 43.50 184 HIS A CA 1
ATOM 1406 C C . HIS A 1 184 ? 9.424 -4.929 -14.985 1.00 43.50 184 HIS A C 1
ATOM 1408 O O . HIS A 1 184 ? 9.625 -4.994 -13.766 1.00 43.50 184 HIS A O 1
ATOM 1414 N N . PRO A 1 185 ? 10.372 -4.611 -15.891 1.00 51.69 185 PRO A N 1
ATOM 1415 C CA . PRO A 1 185 ? 11.746 -4.389 -15.487 1.00 51.69 185 PRO A CA 1
ATOM 1416 C C . PRO A 1 185 ? 11.697 -3.395 -14.331 1.00 51.69 185 PRO A C 1
ATOM 1418 O O . PRO A 1 185 ? 10.995 -2.376 -14.463 1.00 51.69 185 PRO A O 1
ATOM 1421 N N . PRO A 1 186 ? 12.288 -3.737 -13.172 1.00 65.06 186 PRO A N 1
ATOM 1422 C CA . PRO A 1 186 ? 12.106 -2.950 -11.971 1.00 65.06 186 PRO A CA 1
ATOM 1423 C C . PRO A 1 186 ? 12.379 -1.483 -12.293 1.00 65.06 186 PRO A C 1
ATOM 1425 O O . PRO A 1 186 ? 13.298 -1.141 -13.034 1.00 65.06 186 PRO A O 1
ATOM 1428 N N . LYS A 1 187 ? 11.493 -0.583 -11.863 1.00 81.12 187 LYS A N 1
ATOM 1429 C CA . LYS A 1 187 ? 11.603 0.807 -12.305 1.00 81.12 187 LYS A CA 1
ATOM 1430 C C . LYS A 1 187 ? 12.830 1.430 -11.648 1.00 81.12 187 LYS A C 1
ATOM 1432 O O . LYS A 1 187 ? 12.864 1.561 -10.427 1.00 81.12 187 LYS A O 1
ATOM 1437 N N . ILE A 1 188 ? 13.797 1.867 -12.454 1.00 88.44 188 ILE A N 1
ATOM 1438 C CA . ILE A 1 188 ? 14.986 2.559 -11.949 1.00 88.44 188 ILE A CA 1
ATOM 1439 C C . ILE A 1 188 ? 14.537 3.874 -11.282 1.00 88.44 188 ILE A C 1
ATOM 1441 O O . ILE A 1 188 ? 13.840 4.678 -11.918 1.00 88.44 188 ILE A O 1
ATOM 1445 N N . PRO A 1 189 ? 14.894 4.126 -10.007 1.00 86.62 189 PRO A N 1
ATOM 1446 C CA . PRO A 1 189 ? 14.594 5.391 -9.343 1.00 86.62 189 PRO A CA 1
ATOM 1447 C C . PRO A 1 189 ? 15.161 6.580 -10.126 1.00 86.62 189 PRO A C 1
ATOM 1449 O O . PRO A 1 189 ? 16.273 6.508 -10.634 1.00 86.62 189 PRO A O 1
ATOM 1452 N N . ARG A 1 190 ? 14.441 7.710 -10.193 1.00 87.25 190 ARG A N 1
ATOM 1453 C CA . ARG A 1 190 ? 14.829 8.868 -11.029 1.00 87.25 190 ARG A CA 1
ATOM 1454 C C . ARG A 1 190 ? 16.269 9.345 -10.791 1.00 87.25 190 ARG A C 1
ATOM 1456 O O . ARG A 1 190 ? 16.972 9.644 -11.748 1.00 87.25 190 ARG A O 1
ATOM 1463 N N . ASN A 1 191 ? 16.701 9.408 -9.531 1.00 89.62 191 ASN A N 1
ATOM 1464 C CA . ASN A 1 191 ? 18.059 9.841 -9.188 1.00 89.62 191 ASN A CA 1
ATOM 1465 C C . ASN A 1 191 ? 19.109 8.800 -9.596 1.00 89.62 191 ASN A C 1
ATOM 1467 O O . ASN A 1 191 ? 20.149 9.169 -10.127 1.00 89.62 191 ASN A O 1
ATOM 1471 N N . ALA A 1 192 ? 18.809 7.513 -9.409 1.00 94.88 192 ALA A N 1
ATOM 1472 C CA . ALA A 1 192 ? 19.666 6.422 -9.862 1.00 94.88 192 ALA A CA 1
ATOM 1473 C C . ALA A 1 192 ? 19.774 6.410 -11.392 1.00 94.88 192 ALA A C 1
ATOM 1475 O O . ALA A 1 192 ? 20.860 6.263 -11.929 1.00 94.88 192 ALA A O 1
ATOM 1476 N N . PHE A 1 193 ? 18.671 6.667 -12.099 1.00 95.00 193 PHE A N 1
ATOM 1477 C CA . PHE A 1 193 ? 18.655 6.776 -13.555 1.00 95.00 193 PHE A CA 1
ATOM 1478 C C . PHE A 1 193 ? 19.531 7.932 -14.062 1.00 95.00 193 PHE A C 1
ATOM 1480 O O . PHE A 1 193 ? 20.223 7.782 -15.061 1.00 95.00 193 PHE A O 1
ATOM 1487 N N . ALA A 1 194 ? 19.556 9.068 -13.356 1.00 94.69 194 ALA A N 1
ATOM 1488 C CA . ALA A 1 194 ? 20.451 10.174 -13.694 1.00 94.69 194 ALA A CA 1
ATOM 1489 C C . ALA A 1 194 ? 21.935 9.785 -13.544 1.00 94.69 194 ALA A C 1
ATOM 1491 O O . ALA A 1 194 ? 22.723 10.057 -14.444 1.00 94.69 194 ALA A O 1
ATOM 1492 N N . VAL A 1 195 ? 22.304 9.100 -12.452 1.00 97.31 195 VAL A N 1
ATOM 1493 C CA . VAL A 1 195 ? 23.677 8.594 -12.254 1.00 97.31 195 VAL A CA 1
ATOM 1494 C C . VAL A 1 195 ? 24.030 7.526 -13.292 1.00 97.31 195 VAL A C 1
ATOM 1496 O O . VAL A 1 195 ? 25.118 7.565 -13.853 1.00 97.31 195 VAL A O 1
ATOM 1499 N N . LEU A 1 196 ? 23.104 6.610 -13.592 1.00 97.19 196 LEU A N 1
ATOM 1500 C CA . LEU A 1 196 ? 23.269 5.578 -14.618 1.00 97.19 196 LEU A CA 1
ATOM 1501 C C . LEU A 1 196 ? 23.597 6.196 -15.986 1.00 97.19 196 LEU A C 1
ATOM 1503 O O . LEU A 1 196 ? 24.506 5.732 -16.663 1.00 97.19 196 LEU A O 1
ATOM 1507 N N . ASN A 1 197 ? 22.916 7.282 -16.356 1.00 96.25 197 ASN A N 1
ATOM 1508 C CA . ASN A 1 197 ? 23.132 7.983 -17.624 1.00 96.25 197 ASN A CA 1
ATOM 1509 C C . ASN A 1 197 ? 24.346 8.928 -17.629 1.00 96.25 197 ASN A C 1
ATOM 1511 O O . ASN A 1 197 ? 24.546 9.639 -18.611 1.00 96.25 197 ASN A O 1
ATOM 1515 N N . GLY A 1 198 ? 25.143 8.977 -16.559 1.00 95.88 198 GLY A N 1
ATOM 1516 C CA . GLY A 1 198 ? 26.321 9.842 -16.505 1.00 95.88 198 GLY A CA 1
ATOM 1517 C C . GLY A 1 198 ? 26.015 11.328 -16.337 1.00 95.88 198 GLY A C 1
ATOM 1518 O O . GLY A 1 198 ? 26.816 12.170 -16.740 1.00 95.88 198 GLY A O 1
ATOM 1519 N N . ASP A 1 199 ? 24.868 11.686 -15.748 1.00 97.44 199 ASP A N 1
ATOM 1520 C CA . ASP A 1 199 ? 24.539 13.087 -15.482 1.00 97.44 199 ASP A CA 1
ATOM 1521 C C . ASP A 1 199 ? 25.549 13.706 -14.498 1.00 97.44 199 ASP A C 1
ATOM 1523 O O . ASP A 1 199 ? 25.615 13.345 -13.317 1.00 97.44 199 ASP A O 1
ATOM 1527 N N . ALA A 1 200 ? 26.322 14.683 -14.979 1.00 96.69 200 ALA A N 1
ATOM 1528 C CA . ALA A 1 200 ? 27.388 15.317 -14.208 1.00 96.69 200 ALA A CA 1
ATOM 1529 C C . ALA A 1 200 ? 26.882 16.002 -12.925 1.00 96.69 200 ALA A C 1
ATOM 1531 O O . ALA A 1 200 ? 27.567 15.976 -11.903 1.00 96.69 200 ALA A O 1
ATOM 1532 N N . LYS A 1 201 ? 25.670 16.579 -12.935 1.00 96.31 201 LYS A N 1
ATOM 1533 C CA . LYS A 1 201 ? 25.087 17.232 -11.749 1.00 96.31 201 LYS A CA 1
ATOM 1534 C C . LYS A 1 201 ? 24.646 16.210 -10.708 1.00 96.31 201 LYS A C 1
ATOM 1536 O O . LYS A 1 201 ? 24.677 16.503 -9.514 1.00 96.31 201 LYS A O 1
ATOM 1541 N N . ALA A 1 202 ? 24.194 15.035 -11.138 1.00 94.75 202 ALA A N 1
ATOM 1542 C CA . ALA A 1 202 ? 23.876 13.936 -10.239 1.00 94.75 202 ALA A CA 1
ATOM 1543 C C . ALA A 1 202 ? 25.149 13.357 -9.607 1.00 94.75 202 ALA A C 1
ATOM 1545 O O . ALA A 1 202 ? 25.179 13.174 -8.392 1.00 94.75 202 ALA A O 1
ATOM 1546 N N . ILE A 1 203 ? 26.199 13.140 -10.406 1.00 97.25 203 ILE A N 1
ATOM 1547 C CA . ILE A 1 203 ? 27.485 12.586 -9.951 1.00 97.25 203 ILE A CA 1
ATOM 1548 C C . ILE A 1 203 ? 28.211 13.544 -8.997 1.00 97.25 203 ILE A C 1
ATOM 1550 O O . ILE A 1 203 ? 28.729 13.102 -7.976 1.00 97.25 203 ILE A O 1
ATOM 1554 N N . ALA A 1 204 ? 28.187 14.855 -9.259 1.00 95.88 204 ALA A N 1
ATOM 1555 C CA . ALA A 1 204 ? 28.859 15.863 -8.431 1.00 95.88 204 ALA A CA 1
ATOM 1556 C C . ALA A 1 204 ? 28.337 15.962 -6.980 1.00 95.88 204 ALA A C 1
ATOM 1558 O O . ALA A 1 204 ? 28.929 16.657 -6.159 1.00 95.88 204 ALA A O 1
ATOM 1559 N N . LYS A 1 205 ? 27.228 15.286 -6.643 1.00 95.38 205 LYS A N 1
ATOM 1560 C CA . LYS A 1 205 ? 26.698 15.208 -5.269 1.00 95.38 205 LYS A CA 1
ATOM 1561 C C . LYS A 1 205 ? 27.459 14.222 -4.382 1.00 95.38 205 LYS A C 1
ATOM 1563 O O . LYS A 1 205 ? 27.259 14.234 -3.170 1.00 95.38 205 LYS A O 1
ATOM 1568 N N . PHE A 1 206 ? 28.271 13.357 -4.979 1.00 96.44 206 PHE A N 1
ATOM 1569 C CA . PHE A 1 206 ? 29.060 12.345 -4.287 1.00 96.44 206 PHE A CA 1
ATOM 1570 C C . PHE A 1 206 ? 30.518 12.795 -4.198 1.00 96.44 206 PHE A C 1
ATOM 1572 O O . PHE A 1 206 ? 30.997 13.538 -5.054 1.00 96.44 206 PHE A O 1
ATOM 1579 N N . LYS A 1 207 ? 31.250 12.338 -3.176 1.00 96.62 207 LYS A N 1
ATOM 1580 C CA . LYS A 1 207 ? 32.662 12.710 -2.988 1.00 96.62 207 LYS A CA 1
ATOM 1581 C C . LYS A 1 207 ? 33.563 12.066 -4.039 1.00 96.62 207 LYS A C 1
ATOM 1583 O O . LYS A 1 207 ? 34.652 12.564 -4.300 1.00 96.62 207 LYS A O 1
ATOM 1588 N N . SER A 1 208 ? 33.136 10.944 -4.622 1.00 97.50 208 SER A N 1
ATOM 1589 C CA . SER A 1 208 ? 33.881 10.228 -5.659 1.00 97.50 208 SER A CA 1
ATOM 1590 C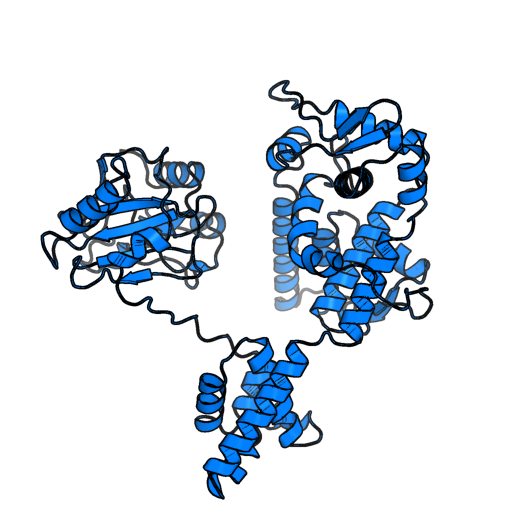 C . SER A 1 208 ? 32.965 9.496 -6.644 1.00 97.50 208 SER A C 1
ATOM 1592 O O . SER A 1 208 ? 31.795 9.234 -6.363 1.00 97.50 208 SER A O 1
ATOM 1594 N N . ARG A 1 209 ? 33.525 9.102 -7.796 1.00 96.75 209 ARG A N 1
ATOM 1595 C CA . ARG A 1 209 ? 32.826 8.303 -8.822 1.00 96.75 209 ARG A CA 1
ATOM 1596 C C . ARG A 1 209 ? 32.457 6.907 -8.315 1.00 96.75 209 ARG A C 1
ATOM 1598 O O . ARG A 1 209 ? 31.350 6.445 -8.567 1.00 96.75 209 ARG A O 1
ATOM 1605 N N . SER A 1 210 ? 33.342 6.278 -7.540 1.00 96.38 210 SER A N 1
ATOM 1606 C CA . SER A 1 210 ? 33.067 4.983 -6.906 1.00 96.38 210 SER A CA 1
ATOM 1607 C C . SER A 1 210 ? 31.908 5.071 -5.909 1.00 96.38 210 SER A C 1
ATOM 1609 O O . SER A 1 210 ? 31.073 4.177 -5.868 1.00 96.38 210 SER A O 1
ATOM 1611 N N . GLU A 1 211 ? 31.809 6.161 -5.140 1.00 96.88 211 GLU A N 1
ATOM 1612 C CA . GLU A 1 211 ? 30.677 6.389 -4.229 1.00 96.88 211 GLU A CA 1
ATOM 1613 C C . GLU A 1 211 ? 29.360 6.596 -4.994 1.00 96.88 211 GLU A C 1
ATOM 1615 O O . GLU A 1 211 ? 28.329 6.045 -4.604 1.00 96.88 211 GLU A O 1
ATOM 1620 N N . ALA A 1 212 ? 29.390 7.332 -6.111 1.00 97.56 212 ALA A N 1
ATOM 1621 C CA . ALA A 1 212 ? 28.226 7.498 -6.981 1.00 97.56 212 ALA A CA 1
ATOM 1622 C C . ALA A 1 212 ? 27.745 6.154 -7.563 1.00 97.56 212 ALA A C 1
ATOM 1624 O O . ALA A 1 212 ? 26.549 5.860 -7.526 1.00 97.56 212 ALA A O 1
ATOM 1625 N N . GLU A 1 213 ? 28.662 5.312 -8.051 1.00 97.81 213 GLU A N 1
ATOM 1626 C CA . GLU A 1 213 ? 28.335 3.969 -8.552 1.00 97.81 213 GLU A CA 1
ATOM 1627 C C . GLU A 1 213 ? 27.846 3.035 -7.442 1.00 97.81 213 GLU A C 1
ATOM 1629 O O . GLU A 1 213 ? 26.852 2.339 -7.641 1.00 97.81 213 GLU A O 1
ATOM 1634 N N . GLN A 1 214 ? 28.435 3.080 -6.244 1.00 97.94 214 GLN A N 1
ATOM 1635 C CA . GLN A 1 214 ? 27.936 2.305 -5.104 1.00 97.94 214 GLN A CA 1
ATOM 1636 C C . GLN A 1 214 ? 26.523 2.748 -4.687 1.00 97.94 214 GLN A C 1
ATOM 1638 O O . GLN A 1 214 ? 25.669 1.916 -4.375 1.00 97.94 214 GLN A O 1
ATOM 1643 N N . SER A 1 215 ? 26.229 4.052 -4.735 1.00 96.06 215 SER A N 1
ATOM 1644 C CA . SER A 1 215 ? 24.882 4.583 -4.484 1.00 96.06 215 SER A CA 1
ATOM 1645 C C . SER A 1 215 ? 23.869 4.143 -5.552 1.00 96.06 215 SER A C 1
ATOM 1647 O O . SER A 1 215 ? 22.718 3.814 -5.231 1.00 96.06 215 SER A O 1
ATOM 1649 N N . LEU A 1 216 ? 24.294 4.082 -6.820 1.00 97.56 216 LEU A N 1
ATOM 1650 C CA . LEU A 1 216 ? 23.509 3.513 -7.915 1.00 97.56 216 LEU A CA 1
ATOM 1651 C C . LEU A 1 216 ? 23.214 2.027 -7.660 1.00 97.56 216 LEU A C 1
ATOM 1653 O O . LEU A 1 216 ? 22.050 1.633 -7.711 1.00 97.56 216 LEU A O 1
ATOM 1657 N N . LEU A 1 217 ? 24.223 1.225 -7.311 1.00 97.62 217 LEU A N 1
ATOM 1658 C CA . LEU A 1 217 ? 24.062 -0.198 -6.994 1.00 97.62 217 LEU A CA 1
ATOM 1659 C C . LEU A 1 217 ? 23.095 -0.425 -5.831 1.00 97.62 217 LEU A C 1
ATOM 1661 O O . LEU A 1 217 ? 22.176 -1.232 -5.954 1.00 97.62 217 LEU A O 1
ATOM 1665 N N . LEU A 1 218 ? 23.216 0.348 -4.748 1.00 95.44 218 LEU A N 1
ATOM 1666 C CA . LEU A 1 218 ? 22.281 0.300 -3.621 1.00 95.44 218 LEU A CA 1
ATOM 1667 C C . LEU A 1 218 ? 20.846 0.642 -4.040 1.00 95.44 218 LEU A C 1
ATOM 1669 O O . LEU A 1 218 ? 19.886 0.031 -3.567 1.00 95.44 218 LEU A O 1
ATOM 1673 N N . SER A 1 219 ? 20.678 1.603 -4.947 1.00 93.44 219 SER A N 1
ATOM 1674 C CA . SER A 1 219 ? 19.363 1.966 -5.480 1.00 93.44 219 SER A CA 1
ATOM 1675 C C . SER A 1 219 ? 18.760 0.850 -6.340 1.00 93.44 219 SER A C 1
ATOM 1677 O O . SER A 1 219 ? 17.560 0.587 -6.245 1.00 93.44 219 SER A O 1
ATOM 1679 N N . LEU A 1 220 ? 19.579 0.180 -7.155 1.00 92.88 220 LEU A N 1
ATOM 1680 C CA . LEU A 1 220 ? 19.167 -0.955 -7.986 1.00 92.88 220 LEU A CA 1
ATOM 1681 C C . LEU A 1 220 ? 18.841 -2.189 -7.128 1.00 92.88 220 LEU A C 1
ATOM 1683 O O . LEU A 1 220 ? 17.809 -2.822 -7.344 1.00 92.88 220 LEU A O 1
ATOM 1687 N N . ALA A 1 221 ? 19.638 -2.472 -6.096 1.00 90.94 221 ALA A N 1
ATOM 1688 C CA . ALA A 1 221 ? 19.375 -3.545 -5.137 1.00 90.94 221 ALA A CA 1
ATOM 1689 C C . ALA A 1 221 ? 18.053 -3.321 -4.376 1.00 90.94 221 ALA A C 1
ATOM 1691 O O . ALA A 1 221 ? 17.214 -4.220 -4.312 1.00 90.94 221 ALA A O 1
ATOM 1692 N N . ASN A 1 222 ? 17.796 -2.097 -3.889 1.00 83.06 222 ASN A N 1
ATOM 1693 C CA . ASN A 1 222 ? 16.509 -1.731 -3.274 1.00 83.06 222 ASN A CA 1
ATOM 1694 C C . ASN A 1 222 ? 15.325 -1.897 -4.242 1.00 83.06 222 ASN A C 1
ATOM 1696 O O . ASN A 1 222 ? 14.219 -2.244 -3.825 1.00 83.06 222 ASN A O 1
ATOM 1700 N N . ALA A 1 223 ? 15.551 -1.655 -5.535 1.00 83.94 223 ALA A N 1
ATOM 1701 C CA . ALA A 1 223 ? 14.568 -1.866 -6.591 1.00 83.94 223 ALA A CA 1
ATOM 1702 C C . ALA A 1 223 ? 14.470 -3.335 -7.052 1.00 83.94 223 ALA A C 1
ATOM 1704 O O . ALA A 1 223 ? 13.715 -3.611 -7.978 1.00 83.94 223 ALA A O 1
ATOM 1705 N N . ARG A 1 224 ? 15.167 -4.271 -6.388 1.00 85.44 224 ARG A N 1
ATOM 1706 C CA . ARG A 1 224 ? 15.155 -5.719 -6.662 1.00 85.44 224 ARG A CA 1
ATOM 1707 C C . ARG A 1 224 ? 15.685 -6.105 -8.048 1.00 85.44 224 ARG A C 1
ATOM 1709 O O . ARG A 1 224 ? 15.236 -7.087 -8.628 1.00 85.44 224 ARG A O 1
ATOM 1716 N N . PHE A 1 225 ? 16.646 -5.351 -8.578 1.00 84.94 225 PHE A N 1
ATOM 1717 C CA . PHE A 1 225 ? 17.398 -5.783 -9.759 1.00 84.94 225 PHE A CA 1
ATOM 1718 C C . PHE A 1 225 ? 18.252 -7.015 -9.440 1.00 84.94 225 PHE A C 1
ATOM 1720 O O . PHE A 1 225 ? 18.820 -7.098 -8.352 1.00 84.94 225 PHE A O 1
ATOM 1727 N N . SER A 1 226 ? 18.369 -7.946 -10.390 1.00 84.06 226 SER A N 1
ATOM 1728 C CA . SER A 1 226 ? 19.343 -9.040 -10.307 1.00 84.06 226 SER A CA 1
ATOM 1729 C C . SER A 1 226 ? 20.744 -8.552 -10.689 1.00 84.06 226 SER A C 1
ATOM 1731 O O . SER A 1 226 ? 20.883 -7.541 -11.384 1.00 84.06 226 SER A O 1
ATOM 1733 N N . PHE A 1 227 ? 21.792 -9.289 -10.306 1.00 89.44 227 PHE A N 1
ATOM 1734 C CA . PHE A 1 227 ? 23.151 -8.957 -10.748 1.00 89.44 227 PHE A CA 1
ATOM 1735 C C . PHE A 1 227 ? 23.271 -8.952 -12.281 1.00 89.44 227 PHE A C 1
ATOM 1737 O O . PHE A 1 227 ? 23.893 -8.055 -12.842 1.00 89.44 227 PHE A O 1
ATOM 1744 N N . ALA A 1 228 ? 22.613 -9.889 -12.971 1.00 82.31 228 ALA A N 1
ATOM 1745 C CA . ALA A 1 228 ? 22.608 -9.940 -14.431 1.00 82.31 228 ALA A CA 1
ATOM 1746 C C . ALA A 1 228 ? 21.996 -8.670 -15.053 1.00 82.31 228 ALA A C 1
ATOM 1748 O O . ALA A 1 228 ? 22.533 -8.124 -16.020 1.00 82.31 228 ALA A O 1
ATOM 1749 N N . ASP A 1 229 ? 20.906 -8.151 -14.475 1.00 86.69 229 ASP A N 1
ATOM 1750 C CA . ASP A 1 229 ? 20.320 -6.889 -14.928 1.00 86.69 229 ASP A CA 1
ATOM 1751 C C . ASP A 1 229 ? 21.254 -5.704 -14.669 1.00 86.69 229 ASP A C 1
ATOM 1753 O O . ASP A 1 229 ? 21.405 -4.846 -15.539 1.00 86.69 229 ASP A O 1
ATOM 1757 N N . VAL A 1 230 ? 21.888 -5.657 -13.493 1.00 94.00 230 VAL A N 1
ATOM 1758 C CA . VAL A 1 230 ? 22.859 -4.614 -13.132 1.00 94.00 230 VAL A CA 1
ATOM 1759 C C . VAL A 1 230 ? 24.047 -4.623 -14.087 1.00 94.00 230 VAL A C 1
ATOM 1761 O O . VAL A 1 230 ? 24.396 -3.574 -14.625 1.00 94.00 230 VAL A O 1
ATOM 1764 N N . LEU A 1 231 ? 24.627 -5.793 -14.352 1.00 94.38 231 LEU A N 1
ATOM 1765 C CA . LEU A 1 231 ? 25.737 -5.958 -15.284 1.00 94.38 231 LEU A CA 1
ATOM 1766 C C . LEU A 1 231 ? 25.354 -5.470 -16.685 1.00 94.38 231 LEU A C 1
ATOM 1768 O O . LEU A 1 231 ? 26.099 -4.712 -17.305 1.00 94.38 231 LEU A O 1
ATOM 1772 N N . ARG A 1 232 ? 24.159 -5.830 -17.170 1.00 91.25 232 ARG A N 1
ATOM 1773 C CA . ARG A 1 232 ? 23.636 -5.326 -18.448 1.00 91.25 232 ARG A CA 1
ATOM 1774 C C . ARG A 1 232 ? 23.518 -3.799 -18.449 1.00 91.25 232 ARG A C 1
ATOM 1776 O O . ARG A 1 232 ? 23.955 -3.169 -19.407 1.00 91.25 232 ARG A O 1
ATOM 1783 N N . LEU A 1 233 ? 22.963 -3.202 -17.391 1.00 94.31 233 LEU A N 1
ATOM 1784 C CA . LEU A 1 233 ? 22.815 -1.747 -17.277 1.00 94.31 233 LEU A CA 1
ATOM 1785 C C . LEU A 1 233 ? 24.172 -1.035 -17.284 1.00 94.31 233 LEU A C 1
ATOM 1787 O O . LEU A 1 233 ? 24.355 -0.102 -18.060 1.00 94.31 233 LEU A O 1
ATOM 1791 N N . PHE A 1 234 ? 25.129 -1.492 -16.480 1.00 97.25 234 PHE A N 1
ATOM 1792 C CA . PHE A 1 234 ? 26.476 -0.917 -16.423 1.00 97.25 234 PHE A CA 1
ATOM 1793 C C . PHE A 1 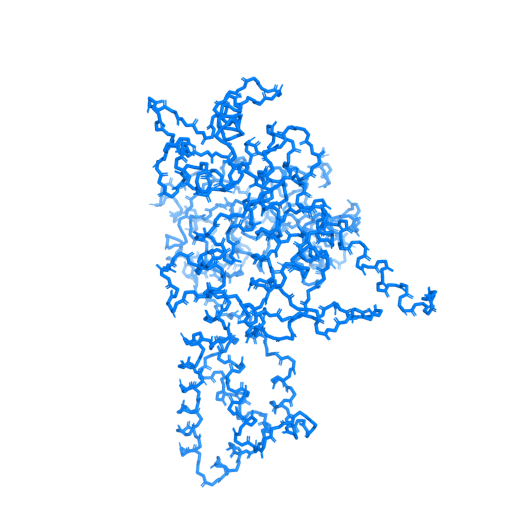234 ? 27.248 -1.100 -17.732 1.00 97.25 234 PHE A C 1
ATOM 1795 O O . PHE A 1 234 ? 28.067 -0.261 -18.093 1.00 97.25 234 PHE A O 1
ATOM 1802 N N . ASN A 1 235 ? 26.967 -2.166 -18.484 1.00 94.44 235 ASN A N 1
ATOM 1803 C CA . ASN A 1 235 ? 27.590 -2.378 -19.783 1.00 94.44 235 ASN A CA 1
ATOM 1804 C C . ASN A 1 235 ? 27.058 -1.460 -20.889 1.00 94.44 235 ASN A C 1
ATOM 1806 O O . ASN A 1 235 ? 27.788 -1.199 -21.848 1.00 94.44 235 ASN A O 1
ATOM 1810 N N . GLN A 1 236 ? 25.808 -1.012 -20.762 1.00 95.81 236 GLN A N 1
ATOM 1811 C CA . GLN A 1 236 ? 25.089 -0.214 -21.759 1.00 95.81 236 GLN A CA 1
ATOM 1812 C C . GLN A 1 236 ? 25.114 1.290 -21.476 1.00 95.81 236 GLN A C 1
ATOM 1814 O O . GLN A 1 236 ? 24.723 2.070 -22.339 1.00 95.81 236 GLN A O 1
ATOM 1819 N N . ASN A 1 237 ? 25.528 1.701 -20.278 1.00 96.25 237 ASN A N 1
ATOM 1820 C CA . ASN A 1 237 ? 25.423 3.082 -19.827 1.00 96.25 237 ASN A CA 1
ATOM 1821 C C . ASN A 1 237 ? 26.762 3.581 -19.264 1.00 96.25 237 ASN A C 1
ATOM 1823 O O . ASN A 1 237 ? 27.547 2.785 -18.752 1.00 96.25 237 ASN A O 1
ATOM 1827 N N . PRO A 1 238 ? 27.036 4.894 -19.340 1.00 94.38 238 PRO A N 1
ATOM 1828 C CA . PRO A 1 238 ? 28.306 5.458 -18.882 1.00 94.38 238 PRO A CA 1
ATOM 1829 C C . PRO A 1 238 ? 28.484 5.425 -17.353 1.00 94.38 238 PRO A C 1
ATOM 1831 O O . PRO A 1 238 ? 29.622 5.424 -16.882 1.00 94.38 238 PRO A O 1
ATOM 1834 N N . CYS A 1 239 ? 27.394 5.371 -16.573 1.00 96.06 239 CYS A N 1
ATOM 1835 C CA . CYS A 1 239 ? 27.412 5.427 -15.105 1.00 96.06 239 CYS A CA 1
ATOM 1836 C C . CYS A 1 239 ? 28.246 6.619 -14.592 1.00 96.06 239 CYS A C 1
ATOM 1838 O O . CYS A 1 239 ? 28.237 7.685 -15.203 1.00 96.06 239 CYS A O 1
ATOM 1840 N N . ALA A 1 240 ? 28.991 6.463 -13.488 1.00 96.75 240 ALA A N 1
ATOM 1841 C CA . ALA A 1 240 ? 29.973 7.468 -13.075 1.00 96.75 240 ALA A CA 1
ATOM 1842 C C . ALA A 1 240 ? 31.343 7.270 -13.753 1.00 96.75 240 ALA A C 1
ATOM 1844 O O . ALA A 1 240 ? 32.257 8.052 -13.509 1.00 96.75 240 ALA A O 1
ATOM 1845 N N . GLY A 1 241 ? 31.499 6.247 -14.596 1.00 94.75 241 GLY A N 1
ATOM 1846 C CA . GLY A 1 241 ? 32.683 5.976 -15.408 1.00 94.75 241 GLY A CA 1
ATOM 1847 C C . GLY A 1 241 ? 33.757 5.109 -14.748 1.00 94.75 241 GLY A C 1
ATOM 1848 O O . GLY A 1 241 ? 34.685 4.698 -15.441 1.00 94.75 241 GLY A O 1
ATOM 1849 N N . ARG A 1 242 ? 33.655 4.770 -13.454 1.00 96.44 242 ARG A N 1
ATOM 1850 C CA . ARG A 1 242 ? 34.683 3.950 -12.783 1.00 96.44 242 ARG A CA 1
ATOM 1851 C C . ARG A 1 242 ? 34.645 2.511 -13.294 1.00 96.44 242 ARG A C 1
ATOM 1853 O O . ARG A 1 242 ? 35.689 1.971 -13.661 1.00 96.44 242 ARG A O 1
ATOM 1860 N N . TYR A 1 243 ? 33.457 1.917 -13.384 1.00 97.12 243 TYR A N 1
ATOM 1861 C CA . TYR A 1 243 ? 33.283 0.607 -14.010 1.00 97.12 243 TYR A CA 1
ATOM 1862 C C . TYR A 1 243 ? 33.770 0.587 -15.467 1.00 97.12 243 TYR A C 1
ATOM 1864 O O . TYR A 1 243 ? 34.485 -0.330 -15.866 1.00 97.12 243 TYR A O 1
ATOM 1872 N N . ALA A 1 244 ? 33.429 1.613 -16.255 1.00 96.94 244 ALA A N 1
ATOM 1873 C CA . ALA A 1 244 ? 33.799 1.702 -17.669 1.00 96.94 244 ALA A CA 1
ATOM 1874 C C . ALA A 1 244 ? 35.325 1.765 -17.881 1.00 96.94 244 ALA A C 1
ATOM 1876 O O . ALA A 1 244 ? 35.856 1.088 -18.767 1.00 96.94 244 ALA A O 1
ATOM 1877 N N . GLU A 1 245 ? 36.040 2.512 -17.032 1.00 97.00 245 GLU A N 1
ATOM 1878 C CA . GLU A 1 245 ? 37.509 2.545 -17.010 1.00 97.00 245 GLU A CA 1
ATOM 1879 C C . GLU A 1 245 ? 38.099 1.171 -16.689 1.00 97.00 245 GLU A C 1
ATOM 1881 O O . GLU A 1 245 ? 38.956 0.673 -17.420 1.00 97.00 245 GLU A O 1
ATOM 1886 N N . MET A 1 246 ? 37.608 0.524 -15.625 1.00 97.25 246 MET A N 1
ATOM 1887 C CA . MET A 1 246 ? 38.077 -0.808 -15.237 1.00 97.25 246 MET A CA 1
ATOM 1888 C C . MET A 1 246 ? 37.810 -1.833 -16.337 1.00 97.25 246 MET A C 1
ATOM 1890 O O . MET A 1 246 ? 38.676 -2.657 -16.614 1.00 97.25 246 MET A O 1
ATOM 1894 N N . ARG A 1 247 ? 36.645 -1.767 -16.993 1.00 97.12 247 ARG A N 1
ATOM 1895 C CA . ARG A 1 247 ? 36.263 -2.687 -18.070 1.00 97.12 247 ARG A CA 1
ATOM 1896 C C . ARG A 1 247 ? 37.174 -2.542 -19.282 1.00 97.12 247 ARG A C 1
ATOM 1898 O O . ARG A 1 247 ? 37.541 -3.547 -19.876 1.00 97.12 247 ARG A O 1
ATOM 1905 N N . THR A 1 248 ? 37.548 -1.308 -19.619 1.00 97.38 248 THR A N 1
ATOM 1906 C CA . THR A 1 248 ? 38.499 -1.019 -20.705 1.00 97.38 248 THR A CA 1
ATOM 1907 C C . THR A 1 248 ? 39.875 -1.618 -20.416 1.00 97.38 248 THR A C 1
ATOM 1909 O O . THR A 1 248 ? 40.499 -2.167 -21.316 1.00 97.38 248 THR A O 1
ATOM 1912 N N . ALA A 1 249 ? 40.332 -1.556 -19.162 1.00 97.50 249 ALA A N 1
ATOM 1913 C CA . ALA A 1 249 ? 41.617 -2.124 -18.761 1.00 97.50 249 ALA A CA 1
ATOM 1914 C C . ALA A 1 249 ? 41.588 -3.661 -18.645 1.00 97.50 249 ALA A C 1
ATOM 1916 O O . ALA A 1 249 ? 42.503 -4.338 -19.106 1.00 97.50 249 ALA A O 1
ATOM 1917 N N . ASN A 1 250 ? 40.558 -4.223 -18.003 1.00 97.50 250 ASN A N 1
ATOM 1918 C CA . ASN A 1 250 ? 40.362 -5.662 -17.841 1.00 97.50 250 ASN A CA 1
ATOM 1919 C C . ASN A 1 250 ? 38.878 -5.983 -17.545 1.00 97.50 250 ASN A C 1
ATOM 1921 O O . ASN A 1 250 ? 38.419 -5.780 -16.413 1.00 97.50 250 ASN A O 1
ATOM 1925 N N . PRO A 1 251 ? 38.131 -6.549 -18.513 1.00 95.62 251 PRO A N 1
ATOM 1926 C CA . PRO A 1 251 ? 36.709 -6.853 -18.347 1.00 95.62 251 PRO A CA 1
ATOM 1927 C C . PRO A 1 251 ? 36.398 -7.778 -17.166 1.00 95.62 251 PRO A C 1
ATOM 1929 O O . PRO A 1 251 ? 35.445 -7.533 -16.429 1.00 95.62 251 PRO A O 1
ATOM 1932 N N . LYS A 1 252 ? 37.228 -8.806 -16.940 1.00 93.19 252 LYS A N 1
ATOM 1933 C CA . LYS A 1 252 ? 37.011 -9.800 -15.879 1.00 93.19 252 LYS A CA 1
ATOM 1934 C C . LYS A 1 252 ? 37.176 -9.179 -14.492 1.00 93.19 252 LYS A C 1
ATOM 1936 O O . LYS A 1 252 ? 36.374 -9.434 -13.597 1.00 93.19 252 LYS A O 1
ATOM 1941 N N . THR A 1 253 ? 38.187 -8.327 -14.323 1.00 96.19 253 THR A N 1
ATOM 1942 C CA . THR A 1 253 ? 38.396 -7.585 -13.071 1.00 96.19 253 THR A CA 1
ATOM 1943 C C . THR A 1 253 ? 37.260 -6.594 -12.813 1.00 96.19 253 THR A C 1
ATOM 1945 O O . THR A 1 253 ? 36.817 -6.457 -11.675 1.00 96.19 253 THR A O 1
ATOM 1948 N N . ALA A 1 254 ? 36.758 -5.924 -13.854 1.00 96.38 254 ALA A N 1
ATOM 1949 C CA . ALA A 1 254 ? 35.640 -4.990 -13.732 1.00 96.38 254 ALA A CA 1
ATOM 1950 C C . ALA A 1 254 ? 34.338 -5.683 -13.314 1.00 96.38 254 ALA A C 1
ATOM 1952 O O . ALA A 1 254 ? 33.633 -5.185 -12.439 1.00 96.38 254 ALA A O 1
ATOM 1953 N N . GLU A 1 255 ? 34.029 -6.837 -13.907 1.00 95.50 255 GLU A N 1
ATOM 1954 C CA . GLU A 1 255 ? 32.860 -7.637 -13.538 1.00 95.50 255 GLU A CA 1
ATOM 1955 C C . GLU A 1 255 ? 32.960 -8.166 -12.103 1.00 95.50 255 GLU A C 1
ATOM 1957 O O . GLU A 1 255 ? 32.001 -8.038 -11.345 1.00 95.50 255 GLU A O 1
ATOM 1962 N N . GLY A 1 256 ? 34.131 -8.670 -11.692 1.00 92.56 256 GLY A N 1
ATOM 1963 C CA . GLY A 1 256 ? 34.367 -9.105 -10.312 1.00 92.56 256 GLY A CA 1
ATOM 1964 C C . GLY A 1 256 ? 34.201 -7.972 -9.293 1.00 92.56 256 GLY A C 1
ATOM 1965 O O . GLY A 1 256 ? 33.578 -8.165 -8.249 1.00 92.56 256 GLY A O 1
ATOM 1966 N N . TRP A 1 257 ? 34.691 -6.771 -9.620 1.00 97.75 257 TRP A N 1
ATOM 1967 C CA . TRP A 1 257 ? 34.473 -5.573 -8.805 1.00 97.75 257 TRP A CA 1
ATOM 1968 C C . TRP A 1 257 ? 32.987 -5.210 -8.713 1.00 97.75 257 TRP A C 1
ATOM 1970 O O . TRP A 1 257 ? 32.474 -5.018 -7.613 1.00 97.75 257 TRP A O 1
ATOM 1980 N N . LEU A 1 258 ? 32.277 -5.185 -9.848 1.00 97.81 258 LEU A N 1
ATOM 1981 C CA . LEU A 1 258 ? 30.850 -4.863 -9.888 1.00 97.81 258 LEU A CA 1
ATOM 1982 C C . LEU A 1 258 ? 30.023 -5.870 -9.080 1.00 97.81 258 LEU A C 1
ATOM 1984 O O . LEU A 1 258 ? 29.114 -5.469 -8.356 1.00 97.81 258 LEU A O 1
ATOM 1988 N N . TYR A 1 259 ? 30.352 -7.162 -9.181 1.00 96.38 259 TYR A N 1
ATOM 1989 C CA . TYR A 1 259 ? 29.714 -8.226 -8.409 1.00 96.38 259 TYR A CA 1
ATOM 1990 C C . TYR A 1 259 ? 29.903 -8.012 -6.911 1.00 96.38 259 TYR A C 1
ATOM 1992 O O . TYR A 1 259 ? 28.919 -7.952 -6.178 1.00 96.38 259 TYR A O 1
ATOM 2000 N N . HIS A 1 260 ? 31.145 -7.823 -6.459 1.00 96.81 260 HIS A N 1
ATOM 2001 C CA . HIS A 1 260 ? 31.440 -7.578 -5.049 1.00 96.81 260 HIS A CA 1
ATOM 2002 C C . HIS A 1 260 ? 30.684 -6.352 -4.516 1.00 96.81 260 HIS A C 1
ATOM 2004 O O . HIS A 1 260 ? 29.971 -6.445 -3.518 1.00 96.81 260 HIS A O 1
ATOM 2010 N N . SER A 1 261 ? 30.759 -5.225 -5.226 1.00 97.50 261 SER A N 1
ATOM 2011 C CA . SER A 1 261 ? 30.056 -3.988 -4.876 1.00 97.50 261 SER A CA 1
ATOM 2012 C C . SER A 1 261 ? 28.532 -4.152 -4.840 1.00 97.50 261 SER A C 1
ATOM 2014 O O . SER A 1 261 ? 27.865 -3.587 -3.968 1.00 97.50 261 SER A O 1
ATOM 2016 N N . PHE A 1 262 ? 27.961 -4.946 -5.750 1.00 96.44 262 PHE A N 1
ATOM 2017 C CA . PHE A 1 262 ? 26.534 -5.257 -5.750 1.00 96.44 262 PHE A CA 1
ATOM 2018 C C . PHE A 1 262 ? 26.131 -6.150 -4.568 1.00 96.44 262 PHE A C 1
ATOM 2020 O O . PHE A 1 262 ? 25.114 -5.879 -3.932 1.00 96.44 262 PHE A O 1
ATOM 2027 N N . MET A 1 263 ? 26.932 -7.161 -4.222 1.00 93.62 263 MET A N 1
ATOM 2028 C CA . MET A 1 263 ? 26.684 -8.010 -3.050 1.00 93.62 263 MET A CA 1
ATOM 2029 C C . MET A 1 263 ? 26.784 -7.218 -1.740 1.00 93.62 263 MET A C 1
ATOM 2031 O O . MET A 1 263 ? 25.953 -7.392 -0.850 1.00 93.62 263 MET A O 1
ATOM 2035 N N . GLU A 1 264 ? 27.735 -6.285 -1.628 1.00 93.81 264 GLU A N 1
ATOM 2036 C CA . GLU A 1 264 ? 27.794 -5.345 -0.500 1.00 93.81 264 GLU A CA 1
ATOM 2037 C C . GLU A 1 264 ? 26.535 -4.475 -0.425 1.00 93.81 264 GLU A C 1
ATOM 2039 O O . GLU A 1 264 ? 25.961 -4.286 0.649 1.00 93.81 264 GLU A O 1
ATOM 2044 N N . ALA A 1 265 ? 26.072 -3.968 -1.571 1.00 93.75 265 ALA A N 1
ATOM 2045 C CA . ALA A 1 265 ? 24.839 -3.202 -1.647 1.00 93.75 265 ALA A CA 1
ATOM 2046 C C . ALA A 1 265 ? 23.619 -4.035 -1.217 1.00 93.75 265 ALA A C 1
ATOM 2048 O O . ALA A 1 265 ? 22.787 -3.525 -0.471 1.00 93.75 265 ALA A O 1
ATOM 2049 N N . GLN A 1 266 ? 23.523 -5.307 -1.618 1.00 87.38 266 GLN A N 1
ATOM 2050 C CA . GLN A 1 266 ? 22.474 -6.220 -1.150 1.00 87.38 266 GLN A CA 1
ATOM 2051 C C . GLN A 1 266 ? 22.542 -6.439 0.364 1.00 87.38 266 GLN A C 1
ATOM 2053 O O . GLN A 1 266 ? 21.537 -6.254 1.045 1.00 87.38 266 GLN A O 1
ATOM 2058 N N . GLY A 1 267 ? 23.734 -6.694 0.911 1.00 86.62 267 GLY A N 1
ATOM 2059 C CA . GLY A 1 267 ? 23.921 -6.836 2.356 1.00 86.62 267 GLY A CA 1
ATOM 2060 C C . GLY A 1 267 ? 23.508 -5.591 3.152 1.00 86.62 267 GLY A C 1
ATOM 2061 O O . GLY A 1 267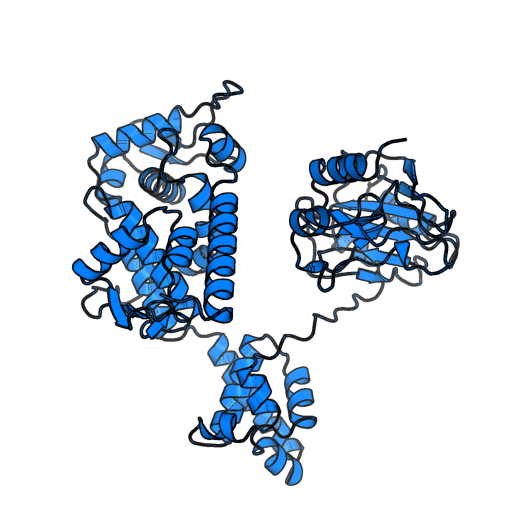 ? 23.079 -5.708 4.299 1.00 86.62 267 GLY A O 1
ATOM 2062 N N . LEU A 1 268 ? 23.591 -4.397 2.553 1.00 85.75 268 LEU A N 1
ATOM 2063 C CA . LEU A 1 268 ? 23.058 -3.160 3.134 1.00 85.75 268 LEU A CA 1
ATOM 2064 C C . LEU A 1 268 ? 21.538 -3.025 2.993 1.00 85.75 268 LEU A C 1
ATOM 2066 O O . LEU A 1 268 ? 20.921 -2.419 3.861 1.00 85.75 268 LEU A O 1
ATOM 2070 N N . VAL A 1 269 ? 20.930 -3.546 1.924 1.00 81.62 269 VAL A N 1
ATOM 2071 C CA . VAL A 1 269 ? 19.462 -3.579 1.768 1.00 81.62 269 VAL A CA 1
ATOM 2072 C C . VAL A 1 269 ? 18.824 -4.509 2.794 1.00 81.62 269 VAL A C 1
ATOM 2074 O O . VAL A 1 269 ? 17.747 -4.201 3.304 1.00 81.62 269 VAL A O 1
ATOM 2077 N N . ASP A 1 270 ? 19.498 -5.611 3.109 1.00 76.75 270 ASP A N 1
ATOM 2078 C CA . ASP A 1 270 ? 19.016 -6.612 4.061 1.00 76.75 270 ASP A CA 1
ATOM 2079 C C . ASP A 1 270 ? 19.152 -6.156 5.523 1.00 76.75 270 ASP A C 1
ATOM 2081 O O . ASP A 1 270 ? 18.528 -6.727 6.418 1.00 76.75 270 ASP A O 1
ATOM 2085 N N . ARG A 1 271 ? 19.930 -5.097 5.779 1.00 83.12 271 ARG A N 1
ATOM 2086 C CA . ARG A 1 271 ? 20.063 -4.469 7.098 1.00 83.12 271 ARG A CA 1
ATOM 2087 C C . ARG A 1 271 ? 19.184 -3.229 7.183 1.00 83.12 271 ARG A C 1
ATOM 2089 O O . ARG A 1 271 ? 19.224 -2.349 6.324 1.00 83.12 271 ARG A O 1
ATOM 2096 N N . ASP A 1 272 ? 18.430 -3.102 8.269 1.00 79.25 272 ASP A N 1
ATOM 2097 C CA . ASP A 1 272 ? 17.747 -1.844 8.540 1.00 79.25 272 ASP A CA 1
ATOM 2098 C C . ASP A 1 272 ? 18.767 -0.742 8.859 1.00 79.25 272 ASP A C 1
ATOM 2100 O O . ASP A 1 272 ? 19.764 -0.946 9.550 1.00 79.25 272 ASP A O 1
ATOM 2104 N N . SER A 1 273 ? 18.539 0.465 8.335 1.00 85.31 273 SER A N 1
ATOM 2105 C CA . SER A 1 273 ? 19.391 1.602 8.678 1.00 85.31 273 SER A CA 1
ATOM 2106 C C . SER A 1 273 ? 19.206 1.973 10.151 1.00 85.31 273 SER A C 1
ATOM 2108 O O . SER A 1 273 ? 18.109 1.847 10.693 1.00 85.31 273 SER A O 1
ATOM 2110 N N . LYS A 1 274 ? 20.224 2.567 10.787 1.00 90.31 274 LYS A N 1
ATOM 2111 C CA . LYS A 1 274 ? 20.115 3.083 12.168 1.00 90.31 274 LYS A CA 1
ATOM 2112 C C . LYS A 1 274 ? 18.893 3.991 12.371 1.00 90.31 274 LYS A C 1
ATOM 2114 O O . LYS A 1 274 ? 18.293 4.024 13.446 1.00 90.31 274 LYS A O 1
ATOM 2119 N N . ALA A 1 275 ? 18.508 4.747 11.343 1.00 89.88 275 ALA A N 1
ATOM 2120 C CA . ALA A 1 275 ? 17.301 5.560 11.378 1.00 89.88 275 ALA A CA 1
ATOM 2121 C C . ALA A 1 275 ? 16.022 4.708 11.364 1.00 89.88 275 ALA A C 1
ATOM 2123 O O . ALA A 1 275 ? 15.122 4.969 12.158 1.00 89.88 275 ALA A O 1
ATOM 2124 N N . ARG A 1 276 ? 15.948 3.671 10.521 1.00 88.38 276 ARG A N 1
ATOM 2125 C CA . ARG A 1 276 ? 14.839 2.707 10.537 1.00 88.38 276 ARG A CA 1
ATOM 2126 C C . ARG A 1 276 ? 14.738 1.997 11.880 1.00 88.38 276 ARG A C 1
ATOM 2128 O O . ARG A 1 276 ? 13.670 2.029 12.478 1.00 88.38 276 ARG A O 1
ATOM 2135 N N . GLU A 1 277 ? 15.844 1.495 12.418 1.00 89.56 277 GLU A N 1
ATOM 2136 C CA . GLU A 1 277 ? 15.896 0.908 13.763 1.00 89.56 277 GLU A CA 1
ATOM 2137 C C . GLU A 1 277 ? 15.415 1.892 14.839 1.00 89.56 277 GLU A C 1
ATOM 2139 O O . GLU A 1 277 ? 14.683 1.530 15.756 1.00 89.56 277 GLU A O 1
ATOM 2144 N N . THR A 1 278 ? 15.792 3.168 14.736 1.00 92.00 278 THR A N 1
ATOM 2145 C CA . THR A 1 278 ? 15.337 4.208 15.671 1.00 92.00 278 THR A CA 1
ATOM 2146 C C . THR A 1 278 ? 13.836 4.470 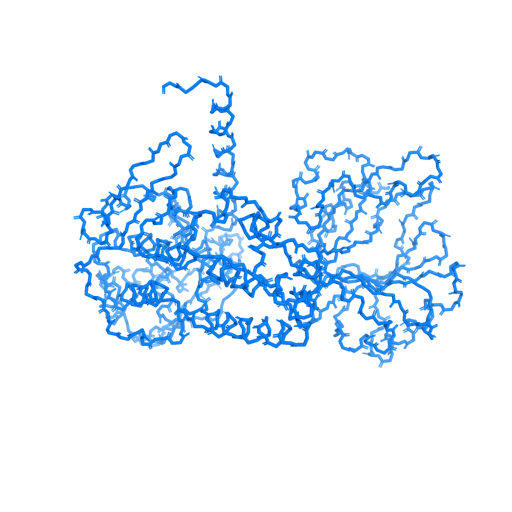15.547 1.00 92.00 278 THR A C 1
ATOM 2148 O O . THR A 1 278 ? 13.158 4.580 16.567 1.00 92.00 278 THR A O 1
ATOM 2151 N N . ALA A 1 279 ? 13.290 4.494 14.329 1.00 91.50 279 ALA A N 1
ATOM 2152 C CA . ALA A 1 279 ? 11.849 4.586 14.112 1.00 91.50 279 ALA A CA 1
ATOM 2153 C C . ALA A 1 279 ? 11.108 3.353 14.665 1.00 91.50 279 ALA A C 1
ATOM 2155 O O . ALA A 1 279 ? 10.068 3.511 15.300 1.00 91.50 279 ALA A O 1
ATOM 2156 N N . LEU A 1 280 ? 11.657 2.141 14.503 1.00 88.44 280 LEU A N 1
ATOM 2157 C CA . LEU A 1 280 ? 11.105 0.911 15.089 1.00 88.44 280 LEU A CA 1
ATOM 2158 C C . LEU A 1 280 ? 11.110 0.965 16.622 1.00 88.44 280 LEU A C 1
ATOM 2160 O O . LEU A 1 280 ? 10.104 0.639 17.248 1.00 88.44 280 LEU A O 1
ATOM 2164 N N . ARG A 1 281 ? 12.200 1.443 17.235 1.00 90.19 281 ARG A N 1
ATOM 2165 C CA . ARG A 1 281 ? 12.282 1.657 18.690 1.00 90.19 281 ARG A CA 1
ATOM 2166 C C . ARG A 1 281 ? 11.263 2.683 19.180 1.00 90.19 281 ARG A C 1
ATOM 2168 O O . ARG A 1 281 ? 10.653 2.472 20.222 1.00 90.19 281 ARG A O 1
ATOM 2175 N N . ALA A 1 282 ? 11.031 3.754 18.422 1.00 93.56 282 ALA A N 1
ATOM 2176 C CA . ALA A 1 282 ? 9.996 4.738 18.733 1.00 93.56 282 ALA A CA 1
ATOM 2177 C C . ALA A 1 282 ? 8.578 4.161 18.605 1.00 93.56 282 ALA A C 1
ATOM 2179 O O . ALA A 1 282 ? 7.724 4.453 19.439 1.00 93.56 282 ALA A O 1
ATOM 2180 N N . ILE A 1 283 ? 8.326 3.303 17.610 1.00 91.94 283 ILE A N 1
ATOM 2181 C CA . ILE A 1 283 ? 7.059 2.566 17.482 1.00 91.94 283 ILE A CA 1
ATOM 2182 C C . ILE A 1 283 ? 6.857 1.632 18.678 1.00 91.94 283 ILE A C 1
ATOM 2184 O O . ILE A 1 283 ? 5.777 1.634 19.268 1.00 91.94 283 ILE A O 1
ATOM 2188 N N . ALA A 1 284 ? 7.883 0.862 19.046 1.00 89.31 284 ALA A N 1
ATOM 2189 C CA . ALA A 1 284 ? 7.842 -0.046 20.188 1.00 89.31 284 ALA A CA 1
ATOM 2190 C C . ALA A 1 284 ? 7.579 0.715 21.495 1.00 89.31 284 ALA A C 1
ATOM 2192 O O . ALA A 1 284 ? 6.644 0.372 22.212 1.00 89.31 284 ALA A O 1
ATOM 2193 N N . TRP A 1 285 ? 8.321 1.801 21.743 1.00 92.81 285 TRP A N 1
ATOM 2194 C CA . TRP A 1 285 ? 8.105 2.692 22.885 1.00 92.81 285 TRP A CA 1
ATOM 2195 C C . TRP A 1 285 ? 6.665 3.196 22.949 1.00 92.81 285 TRP A C 1
ATOM 2197 O O . TRP A 1 285 ? 5.998 3.054 23.971 1.00 92.81 285 TRP A O 1
ATOM 2207 N N . ALA A 1 286 ? 6.171 3.753 21.839 1.00 93.38 286 ALA A N 1
ATOM 2208 C CA . ALA A 1 286 ? 4.839 4.331 21.796 1.00 93.38 286 ALA A CA 1
ATOM 2209 C C . ALA A 1 286 ? 3.769 3.290 22.112 1.00 93.38 286 ALA A C 1
ATOM 2211 O O . ALA A 1 286 ? 2.766 3.649 22.710 1.00 93.38 286 ALA A O 1
ATOM 2212 N N . LYS A 1 287 ? 3.961 2.026 21.724 1.00 89.56 287 LYS A N 1
ATOM 2213 C CA . LYS A 1 287 ? 3.038 0.925 22.027 1.00 89.56 287 LYS A CA 1
ATOM 2214 C C . LYS A 1 287 ? 3.169 0.371 23.443 1.00 89.56 287 LYS A C 1
ATOM 2216 O O . LYS A 1 287 ? 2.191 -0.152 23.960 1.00 89.56 287 LYS A O 1
ATOM 2221 N N . SER A 1 288 ? 4.355 0.444 24.044 1.00 88.38 288 SER A N 1
ATOM 2222 C CA . SER A 1 288 ? 4.612 -0.118 25.373 1.00 88.38 288 SER A CA 1
ATOM 2223 C C . SER A 1 288 ? 4.175 0.795 26.515 1.00 88.38 288 SER A C 1
ATOM 2225 O O . SER A 1 288 ? 4.130 0.352 27.658 1.00 88.38 288 SER A O 1
ATOM 2227 N N . CYS A 1 289 ? 3.915 2.075 26.241 1.00 89.69 289 CYS A N 1
ATOM 2228 C CA . CYS A 1 289 ? 3.505 3.039 27.251 1.00 89.69 289 CYS A CA 1
ATOM 2229 C C . CYS A 1 289 ? 2.050 3.480 27.077 1.00 89.69 289 CYS A C 1
ATOM 2231 O O . CYS A 1 289 ? 1.509 3.561 25.973 1.00 89.69 289 CYS A O 1
ATOM 2233 N N . ALA A 1 290 ? 1.432 3.809 28.206 1.00 91.62 290 ALA A N 1
ATOM 2234 C CA . ALA A 1 290 ? 0.101 4.376 28.255 1.00 91.62 290 ALA A CA 1
ATOM 2235 C C . ALA A 1 290 ? 0.103 5.841 27.787 1.00 91.62 290 ALA A C 1
ATOM 2237 O O . ALA A 1 290 ? 0.844 6.674 28.312 1.00 91.62 290 ALA A O 1
ATOM 2238 N N . TRP A 1 291 ? -0.786 6.181 26.849 1.00 93.56 291 TRP A N 1
ATOM 2239 C CA . TRP A 1 291 ? -1.006 7.561 26.400 1.00 93.56 291 TRP A CA 1
ATOM 2240 C C . TRP A 1 291 ? -2.211 8.154 27.131 1.00 93.56 291 TRP A C 1
ATOM 2242 O O . TRP A 1 291 ? -3.370 8.016 26.712 1.00 93.56 291 TRP A O 1
ATOM 2252 N N . THR A 1 292 ? -1.930 8.797 28.262 1.00 90.31 292 THR A N 1
ATOM 2253 C CA . THR A 1 292 ? -2.943 9.316 29.189 1.00 90.31 292 THR A CA 1
ATOM 2254 C C . THR A 1 292 ? -3.713 10.516 28.618 1.00 90.31 292 THR A C 1
ATOM 2256 O O . THR A 1 292 ? -3.375 11.094 27.587 1.00 90.31 292 THR A O 1
ATOM 2259 N N . GLY A 1 293 ? -4.829 10.870 29.265 1.00 89.75 293 GLY A N 1
ATOM 2260 C CA . GLY A 1 293 ? -5.649 12.030 28.894 1.00 89.75 293 GLY A CA 1
ATOM 2261 C C . GLY A 1 293 ? -6.575 11.809 27.690 1.00 89.75 293 GLY A C 1
ATOM 2262 O O . GLY A 1 293 ? -6.394 10.898 26.888 1.00 89.75 293 GLY A O 1
ATOM 2263 N N . LYS A 1 294 ? -7.603 12.656 27.545 1.00 86.81 294 LYS A N 1
ATOM 2264 C CA . LYS A 1 294 ? -8.718 12.473 26.585 1.00 86.81 294 LYS A CA 1
ATOM 2265 C C . LYS A 1 294 ? -8.280 12.259 25.125 1.00 86.81 294 LYS A C 1
ATOM 2267 O O . LYS A 1 294 ? -8.991 11.600 24.373 1.00 86.81 294 LYS A O 1
ATOM 2272 N N . GLY A 1 295 ? -7.145 12.833 24.722 1.00 89.69 295 GLY A N 1
ATOM 2273 C CA . GLY A 1 295 ? -6.605 12.756 23.361 1.00 89.69 295 GLY A CA 1
ATOM 2274 C C . GLY A 1 295 ? -5.530 11.691 23.141 1.00 89.69 295 GLY A C 1
ATOM 2275 O O . GLY A 1 295 ? -5.119 11.511 21.996 1.00 89.69 295 GLY A O 1
ATOM 2276 N N . GLY A 1 296 ? -5.090 10.987 24.190 1.00 92.69 296 GLY A N 1
ATOM 2277 C CA . GLY A 1 296 ? -3.879 10.168 24.135 1.00 92.69 296 GLY A CA 1
ATOM 2278 C C . GLY A 1 296 ? -3.925 9.050 23.089 1.00 92.69 296 GLY A C 1
ATOM 2279 O O . GLY A 1 296 ? -2.942 8.810 22.399 1.00 92.69 296 GLY A O 1
ATOM 2280 N N . ALA A 1 297 ? -5.091 8.432 22.868 1.00 91.56 297 ALA A N 1
ATOM 2281 C CA . ALA A 1 297 ? -5.233 7.376 21.864 1.00 91.56 297 ALA A CA 1
ATOM 2282 C C . ALA A 1 297 ? -5.029 7.906 20.432 1.00 91.56 297 ALA A C 1
ATOM 2284 O O . ALA A 1 297 ? -4.337 7.302 19.613 1.00 91.56 297 ALA A O 1
ATOM 2285 N N . SER A 1 298 ? -5.593 9.079 20.135 1.00 93.62 298 SER A N 1
ATOM 2286 C CA . SER A 1 298 ? -5.403 9.750 18.848 1.00 93.62 298 SER A CA 1
ATOM 2287 C C . SER A 1 298 ? -3.979 10.298 18.693 1.00 93.62 298 SER A C 1
ATOM 2289 O O . SER A 1 298 ? -3.446 10.300 17.587 1.00 93.62 298 SER A O 1
ATOM 2291 N N . GLU A 1 299 ? -3.353 10.752 19.781 1.00 95.81 299 GLU A N 1
ATOM 2292 C CA . GLU A 1 299 ? -1.951 11.195 19.809 1.00 95.81 299 GLU A CA 1
ATOM 2293 C C . GLU A 1 299 ? -0.988 10.056 19.495 1.00 95.81 299 GLU A C 1
ATOM 2295 O O . GLU A 1 299 ? -0.177 10.204 18.582 1.00 95.81 299 GLU A O 1
ATOM 2300 N N . GLN A 1 300 ? -1.153 8.901 20.143 1.00 94.69 300 GLN A N 1
ATOM 2301 C CA . GLN A 1 300 ? -0.403 7.687 19.830 1.00 94.69 300 GLN A CA 1
ATOM 2302 C C . GLN A 1 300 ? -0.574 7.300 18.357 1.00 94.69 300 GLN A C 1
ATOM 2304 O O . GLN A 1 300 ? 0.411 7.050 17.667 1.00 94.69 300 GLN A O 1
ATOM 2309 N N . ALA A 1 301 ? -1.807 7.303 17.835 1.00 92.94 301 ALA A N 1
ATOM 2310 C CA . ALA A 1 301 ? -2.074 6.949 16.441 1.00 92.94 301 ALA A CA 1
ATOM 2311 C C . ALA A 1 301 ? -1.362 7.886 15.445 1.00 92.94 301 ALA A C 1
ATOM 2313 O O . ALA A 1 301 ? -0.769 7.425 14.467 1.00 92.94 301 ALA A O 1
ATOM 2314 N N . VAL A 1 302 ? -1.372 9.200 15.699 1.00 95.75 302 VAL A N 1
ATOM 2315 C CA . VAL A 1 302 ? -0.660 10.181 14.861 1.00 95.75 302 VAL A CA 1
ATOM 2316 C C . VAL A 1 302 ? 0.856 10.061 15.026 1.00 95.75 302 VAL A C 1
ATOM 2318 O O . VAL A 1 302 ? 1.574 10.141 14.029 1.00 95.75 302 VAL A O 1
ATOM 2321 N N . PHE A 1 303 ? 1.358 9.806 16.234 1.00 96.81 303 PHE A N 1
ATOM 2322 C CA . PHE A 1 303 ? 2.780 9.554 16.470 1.00 96.81 303 PHE A CA 1
ATOM 2323 C C . PHE A 1 303 ? 3.267 8.312 15.704 1.00 96.81 303 PHE A C 1
ATOM 2325 O O . PHE A 1 303 ? 4.262 8.372 14.982 1.00 96.81 303 PHE A O 1
ATOM 2332 N N . LEU A 1 304 ? 2.517 7.209 15.764 1.00 94.25 304 LEU A N 1
ATOM 2333 C CA . LEU A 1 304 ? 2.794 5.995 14.994 1.00 94.25 304 LEU A CA 1
ATOM 2334 C C . LEU A 1 304 ? 2.755 6.256 13.480 1.00 94.25 304 LEU A C 1
ATOM 2336 O O . LEU A 1 304 ? 3.597 5.736 12.748 1.00 94.25 304 LEU A O 1
ATOM 2340 N N . ALA A 1 305 ? 1.838 7.103 12.999 1.00 94.94 305 ALA A N 1
ATOM 2341 C CA . ALA A 1 305 ? 1.819 7.529 11.601 1.00 94.94 305 ALA A CA 1
ATOM 2342 C C . ALA A 1 305 ? 3.087 8.312 11.210 1.00 94.94 305 ALA A C 1
ATOM 2344 O O . ALA A 1 305 ? 3.639 8.073 10.135 1.00 94.94 305 ALA A O 1
ATOM 2345 N N . HIS A 1 306 ? 3.588 9.202 12.076 1.00 97.44 306 HIS A N 1
ATOM 2346 C CA . HIS A 1 306 ? 4.876 9.870 11.865 1.00 97.44 306 HIS A CA 1
ATOM 2347 C C . HIS A 1 306 ? 6.022 8.861 11.770 1.00 97.44 306 HIS A C 1
ATOM 2349 O O . HIS A 1 306 ? 6.807 8.930 10.825 1.00 97.44 306 HIS A O 1
ATOM 2355 N N . MET A 1 307 ? 6.099 7.906 12.698 1.00 96.69 307 MET A N 1
ATOM 2356 C CA . MET A 1 307 ? 7.179 6.916 12.708 1.00 96.69 307 MET A CA 1
ATOM 2357 C C . MET A 1 307 ? 7.119 5.964 11.513 1.00 96.69 307 MET A C 1
ATOM 2359 O O . MET A 1 307 ? 8.158 5.613 10.964 1.00 96.69 307 MET A O 1
ATOM 2363 N N . ALA A 1 308 ? 5.924 5.621 11.028 1.00 89.81 308 ALA A N 1
ATOM 2364 C CA . ALA A 1 308 ? 5.769 4.860 9.791 1.00 89.81 308 ALA A CA 1
ATOM 2365 C C . ALA A 1 308 ? 6.292 5.631 8.562 1.00 89.81 308 ALA A C 1
ATOM 2367 O O . ALA A 1 308 ? 6.890 5.034 7.666 1.00 89.81 308 ALA A O 1
ATOM 2368 N N . ILE A 1 309 ? 6.094 6.956 8.507 1.00 92.19 309 ILE A N 1
ATOM 2369 C CA . ILE A 1 309 ? 6.665 7.805 7.449 1.00 92.19 309 ILE A CA 1
ATOM 2370 C C . ILE A 1 309 ? 8.189 7.889 7.598 1.00 92.19 309 ILE A C 1
ATOM 2372 O O . ILE A 1 309 ? 8.890 7.709 6.607 1.00 92.19 309 ILE A O 1
ATOM 2376 N N . ALA A 1 310 ? 8.694 8.110 8.813 1.00 93.94 310 ALA A N 1
ATOM 2377 C CA . ALA A 1 310 ? 10.125 8.173 9.118 1.00 93.94 310 ALA A CA 1
ATOM 2378 C C . ALA A 1 310 ? 10.853 6.871 8.728 1.00 93.94 310 ALA A C 1
ATOM 2380 O O . ALA A 1 310 ? 11.857 6.901 8.015 1.00 93.94 310 ALA A O 1
ATOM 2381 N N . TYR A 1 311 ? 10.287 5.716 9.095 1.00 90.25 311 TYR A N 1
ATOM 2382 C CA . TYR A 1 311 ? 10.793 4.394 8.720 1.00 90.25 311 TYR A CA 1
ATOM 2383 C C . TYR A 1 311 ? 10.863 4.225 7.195 1.00 90.25 311 TYR A C 1
ATOM 2385 O O . TYR A 1 311 ? 11.912 3.885 6.643 1.00 90.25 311 TYR A O 1
ATOM 2393 N N . LYS A 1 312 ? 9.771 4.546 6.487 1.00 84.06 312 LYS A N 1
ATOM 2394 C CA . LYS A 1 312 ? 9.723 4.482 5.015 1.00 84.06 312 LYS A CA 1
ATOM 2395 C C . LYS A 1 312 ? 10.717 5.439 4.358 1.00 84.06 312 LYS A C 1
ATOM 2397 O O . LYS A 1 312 ? 11.327 5.080 3.356 1.00 84.06 312 LYS A O 1
ATOM 2402 N N . ALA A 1 313 ? 10.892 6.630 4.924 1.00 86.50 313 ALA A N 1
ATOM 2403 C CA . ALA A 1 313 ? 11.859 7.617 4.459 1.00 86.50 313 ALA A CA 1
ATOM 2404 C C . ALA A 1 313 ? 13.312 7.232 4.788 1.00 86.50 313 ALA A C 1
ATOM 2406 O O . ALA A 1 313 ? 14.232 7.835 4.244 1.00 86.50 313 ALA A O 1
ATOM 2407 N N . GLY A 1 314 ? 13.529 6.246 5.666 1.00 87.62 314 GLY A N 1
ATOM 2408 C CA . GLY A 1 314 ? 14.860 5.855 6.123 1.00 87.62 314 GLY A CA 1
ATOM 2409 C C . GLY A 1 314 ? 15.555 6.938 6.949 1.00 87.62 314 GLY A C 1
ATOM 2410 O O . GLY A 1 314 ? 16.780 6.949 7.005 1.00 87.62 314 GLY A O 1
ATOM 2411 N N . THR A 1 315 ? 14.794 7.848 7.569 1.00 93.56 315 THR A N 1
ATOM 2412 C CA . THR A 1 315 ? 15.326 8.954 8.375 1.00 93.56 315 THR A CA 1
ATOM 2413 C C . THR A 1 315 ? 14.419 9.284 9.563 1.00 93.56 315 THR A C 1
ATOM 2415 O O . THR A 1 315 ? 13.198 9.288 9.433 1.00 93.56 315 THR A O 1
ATOM 2418 N N . VAL A 1 316 ? 15.018 9.602 10.715 1.00 95.56 316 VAL A N 1
ATOM 2419 C CA . VAL A 1 316 ? 14.337 10.132 11.921 1.00 95.56 316 VAL A CA 1
ATOM 2420 C C . VAL A 1 316 ? 14.592 11.629 12.119 1.00 95.56 316 VAL A C 1
ATOM 2422 O O . VAL A 1 316 ? 14.272 12.206 13.155 1.00 95.56 316 VAL A O 1
ATOM 2425 N N . THR A 1 317 ? 15.158 12.278 11.110 1.00 95.81 317 THR A N 1
ATOM 2426 C CA . THR A 1 317 ? 15.279 13.730 11.021 1.00 95.81 317 THR A CA 1
ATOM 2427 C C . THR A 1 317 ? 14.921 14.158 9.606 1.00 95.81 317 THR A C 1
ATOM 2429 O O . THR A 1 317 ? 15.216 13.469 8.629 1.00 95.81 317 THR A O 1
ATOM 2432 N N . GLY A 1 318 ? 14.239 15.286 9.455 1.00 94.44 318 GLY A N 1
ATOM 2433 C CA . GLY A 1 318 ? 14.001 15.829 8.125 1.00 94.44 318 GLY A CA 1
ATOM 2434 C C . GLY A 1 318 ? 12.938 15.098 7.288 1.00 94.44 318 GLY A C 1
ATOM 2435 O O . GLY A 1 318 ? 12.932 15.264 6.068 1.00 94.44 318 GLY A O 1
ATOM 2436 N N . TRP A 1 319 ? 12.027 14.309 7.877 1.00 97.00 319 TRP A N 1
ATOM 2437 C CA . TRP A 1 319 ? 10.979 13.648 7.084 1.00 97.00 319 TRP A CA 1
ATOM 2438 C C . TRP A 1 319 ? 9.783 14.575 6.841 1.00 97.00 319 TRP A C 1
ATOM 2440 O O . TRP A 1 319 ? 9.333 15.303 7.727 1.00 97.00 319 TRP A O 1
ATOM 2450 N N . ALA A 1 320 ? 9.231 14.525 5.629 1.00 96.25 320 ALA A N 1
ATOM 2451 C CA . ALA A 1 320 ? 8.078 15.331 5.244 1.00 96.25 320 ALA A CA 1
ATOM 2452 C C . ALA A 1 320 ? 6.762 14.602 5.555 1.00 96.25 320 ALA A C 1
ATOM 2454 O O . ALA A 1 320 ? 6.563 13.461 5.135 1.00 96.25 320 ALA A O 1
ATOM 2455 N N . ALA A 1 321 ? 5.827 15.268 6.236 1.00 95.88 321 ALA A N 1
ATOM 2456 C CA . ALA A 1 321 ? 4.502 14.712 6.508 1.00 95.88 321 ALA A CA 1
ATOM 2457 C C . ALA A 1 321 ? 3.401 15.764 6.329 1.00 95.88 321 ALA A C 1
ATOM 2459 O O . ALA A 1 321 ? 3.390 16.815 6.970 1.00 95.88 321 ALA A O 1
ATOM 2460 N N . SER A 1 322 ? 2.436 15.486 5.448 1.00 95.06 322 SER A N 1
ATOM 2461 C CA . SER A 1 322 ? 1.266 16.354 5.288 1.00 95.06 322 SER A CA 1
ATOM 2462 C C . SER A 1 322 ? 0.185 15.999 6.310 1.00 95.06 322 SER A C 1
ATOM 2464 O O . SER A 1 322 ? -0.012 14.824 6.624 1.00 95.06 322 SER A O 1
ATOM 2466 N N . LYS A 1 323 ? -0.599 16.990 6.760 1.00 94.81 323 LYS A N 1
ATOM 2467 C CA . LYS A 1 323 ? -1.738 16.751 7.669 1.00 94.81 323 LYS A CA 1
ATOM 2468 C C . LYS A 1 323 ? -2.727 15.702 7.140 1.00 94.81 323 LYS A C 1
ATOM 2470 O O . LYS A 1 323 ? -3.301 14.962 7.924 1.00 94.81 323 LYS A O 1
ATOM 2475 N N . ARG A 1 324 ? -2.894 15.617 5.813 1.00 93.44 324 ARG A N 1
ATOM 2476 C CA . ARG A 1 324 ? -3.779 14.646 5.147 1.00 93.44 324 ARG A CA 1
ATOM 2477 C C . ARG A 1 324 ? -3.212 13.239 5.208 1.00 93.44 324 ARG A C 1
ATOM 2479 O O . ARG A 1 324 ? -3.939 12.313 5.528 1.00 93.44 324 ARG A O 1
ATOM 2486 N N . THR A 1 325 ? -1.917 13.096 4.938 1.00 91.06 325 THR A N 1
ATOM 2487 C CA . THR A 1 325 ? -1.214 11.811 5.043 1.00 91.06 325 THR A CA 1
ATOM 2488 C C . THR A 1 325 ? -1.267 11.291 6.477 1.00 91.06 325 THR A C 1
ATOM 2490 O O . THR A 1 325 ? -1.572 10.125 6.688 1.00 91.06 325 THR A O 1
ATOM 2493 N N . LEU A 1 326 ? -1.037 12.165 7.461 1.00 94.62 326 LEU A N 1
ATOM 2494 C CA . LEU A 1 326 ? -1.137 11.807 8.877 1.00 94.62 326 LEU A CA 1
ATOM 2495 C C . LEU A 1 326 ? -2.562 11.410 9.266 1.00 94.62 326 LEU A C 1
ATOM 2497 O O . LEU A 1 326 ? -2.737 10.407 9.942 1.00 94.62 326 LEU A O 1
ATOM 2501 N N . ALA A 1 327 ? -3.572 12.152 8.805 1.00 91.75 327 ALA A N 1
ATOM 2502 C CA . ALA A 1 327 ? -4.980 11.824 9.021 1.00 91.75 327 ALA A CA 1
ATOM 2503 C C . ALA A 1 327 ? -5.369 10.461 8.420 1.00 91.75 327 ALA A C 1
ATOM 2505 O O . ALA A 1 327 ? -5.997 9.658 9.101 1.00 91.75 327 ALA A O 1
ATOM 2506 N N . GLU A 1 328 ? -4.957 10.188 7.176 1.00 87.00 328 GLU A N 1
ATOM 2507 C CA . GLU A 1 328 ? -5.231 8.928 6.466 1.00 87.00 328 GLU A CA 1
ATOM 2508 C C . GLU A 1 328 ? -4.564 7.722 7.138 1.00 87.00 328 GLU A C 1
ATOM 2510 O O . GLU A 1 328 ? -5.180 6.665 7.248 1.00 87.00 328 GLU A O 1
ATOM 2515 N N . LEU A 1 329 ? -3.309 7.875 7.577 1.00 85.81 329 LEU A N 1
ATOM 2516 C CA . LEU A 1 329 ? -2.582 6.818 8.278 1.00 85.81 329 LEU A CA 1
ATOM 2517 C C . LEU A 1 329 ? -3.140 6.619 9.690 1.00 85.81 329 LEU A C 1
ATOM 2519 O O . LEU A 1 329 ? -3.460 5.506 10.076 1.00 85.81 329 LEU A O 1
ATOM 2523 N N . ALA A 1 330 ? -3.312 7.681 10.471 1.00 90.12 330 ALA A N 1
ATOM 2524 C CA . ALA A 1 330 ? -3.784 7.544 11.846 1.00 90.12 330 ALA A CA 1
ATOM 2525 C C . ALA A 1 330 ? -5.277 7.177 11.947 1.00 90.12 330 ALA A C 1
ATOM 2527 O O . ALA A 1 330 ? -5.710 6.720 13.001 1.00 90.12 330 ALA A O 1
ATOM 2528 N N . GLY A 1 331 ? -6.064 7.362 10.882 1.00 87.19 331 GLY A N 1
ATOM 2529 C CA . GLY A 1 331 ? -7.517 7.188 10.918 1.00 87.19 331 GLY A CA 1
ATOM 2530 C C . GLY A 1 331 ? -8.189 8.243 11.796 1.00 87.19 331 GLY A C 1
ATOM 2531 O O . GLY A 1 331 ? -9.046 7.926 12.613 1.00 87.19 331 GLY A O 1
ATOM 2532 N N . VAL A 1 332 ? -7.752 9.501 11.688 1.00 90.00 332 VAL A N 1
ATOM 2533 C CA . VAL A 1 332 ? -8.287 10.627 12.474 1.00 90.00 332 VAL A CA 1
ATOM 2534 C C . VAL A 1 332 ? -8.660 11.784 11.558 1.00 90.00 332 VAL A C 1
ATOM 2536 O O . VAL A 1 332 ? -8.045 11.994 10.511 1.00 90.00 332 VAL A O 1
ATOM 2539 N N . SER A 1 333 ? -9.652 12.578 11.949 1.00 87.50 333 SER A N 1
ATOM 2540 C CA . SER A 1 333 ? -10.062 13.770 11.192 1.00 87.50 333 SER A CA 1
ATOM 2541 C C . SER A 1 333 ? -9.215 15.004 11.537 1.00 87.50 333 SER A C 1
ATOM 2543 O O . SER A 1 333 ? -8.869 15.797 10.662 1.00 87.50 333 SER A O 1
ATOM 2545 N N . GLU A 1 334 ? -8.806 15.142 12.800 1.00 90.81 334 GLU A N 1
ATOM 2546 C CA . GLU A 1 334 ? -8.176 16.349 13.359 1.00 90.81 334 GLU A CA 1
ATOM 2547 C C . GLU A 1 334 ? -6.651 16.215 13.550 1.00 90.81 334 GLU A C 1
ATOM 2549 O O . GLU A 1 334 ? -6.081 16.698 14.536 1.00 90.81 334 GLU A O 1
ATOM 2554 N N . ALA A 1 335 ? -5.955 15.590 12.590 1.00 94.19 335 ALA A N 1
ATOM 2555 C CA . ALA A 1 335 ? -4.511 15.327 12.678 1.00 94.19 335 ALA A CA 1
ATOM 2556 C C . ALA A 1 335 ? -3.673 16.589 12.960 1.00 94.19 335 ALA A C 1
ATOM 2558 O O . ALA A 1 335 ? -2.668 16.520 13.658 1.00 94.19 335 ALA A O 1
ATOM 2559 N N . SER A 1 336 ? -4.098 17.765 12.481 1.00 95.12 336 SER A N 1
ATOM 2560 C CA . SER A 1 336 ? -3.379 19.026 12.723 1.00 95.12 336 SER A CA 1
ATOM 2561 C C . SER A 1 336 ? -3.389 19.451 14.195 1.00 95.12 336 SER A C 1
ATOM 2563 O O . SER A 1 336 ? -2.370 19.921 14.697 1.00 95.12 336 SER A O 1
ATOM 2565 N N . LYS A 1 337 ? -4.528 19.306 14.888 1.00 95.94 337 LYS A N 1
ATOM 2566 C CA . LYS A 1 337 ? -4.647 19.664 16.312 1.00 95.94 337 LYS A CA 1
ATOM 2567 C C . LYS A 1 337 ? -3.867 18.683 17.177 1.00 95.94 337 LYS A C 1
ATOM 2569 O O . LYS A 1 337 ? -3.173 19.104 18.094 1.00 95.94 337 LYS A O 1
ATOM 2574 N N . ILE A 1 338 ? -3.968 17.394 16.852 1.00 96.06 338 ILE A N 1
ATOM 2575 C CA . ILE A 1 338 ? -3.227 16.324 17.525 1.00 96.06 338 ILE A CA 1
ATOM 2576 C C . ILE A 1 338 ? -1.721 16.544 17.366 1.00 96.06 338 ILE A C 1
ATOM 2578 O O . ILE A 1 338 ? -0.992 16.549 18.351 1.00 96.06 338 ILE A O 1
ATOM 2582 N N . ASN A 1 339 ? -1.264 16.828 16.147 1.00 96.56 339 ASN A N 1
ATOM 2583 C CA . ASN A 1 339 ? 0.149 17.058 15.879 1.00 96.56 339 ASN A CA 1
ATOM 2584 C C . ASN A 1 339 ? 0.702 18.281 16.632 1.00 96.56 339 ASN A C 1
ATOM 2586 O O . ASN A 1 339 ? 1.805 18.228 17.162 1.00 96.56 339 ASN A O 1
ATOM 2590 N N . LYS A 1 340 ? -0.080 19.365 16.775 1.00 96.69 340 LYS A N 1
ATOM 2591 C CA . LYS A 1 340 ? 0.318 20.507 17.619 1.00 96.69 340 LYS A CA 1
ATOM 2592 C C . LYS A 1 340 ? 0.579 20.080 19.069 1.00 96.69 340 LYS A C 1
ATOM 2594 O O . LYS A 1 340 ? 1.505 20.595 19.681 1.00 96.69 340 LYS A O 1
ATOM 2599 N N . ARG A 1 341 ? -0.209 19.146 19.610 1.00 96.12 341 ARG A N 1
ATOM 2600 C CA . ARG A 1 341 ? 0.007 18.622 20.966 1.00 96.12 341 ARG A CA 1
ATOM 2601 C C . ARG A 1 341 ? 1.253 17.745 21.047 1.00 96.12 341 ARG A C 1
ATOM 2603 O O . ARG A 1 341 ? 2.039 17.960 21.952 1.00 96.12 341 ARG A O 1
ATOM 2610 N N . LEU A 1 342 ? 1.502 16.877 20.061 1.00 96.31 342 LEU A N 1
ATOM 2611 C CA . LEU A 1 342 ? 2.747 16.093 19.993 1.00 96.31 342 LEU A CA 1
ATOM 2612 C C . LEU A 1 342 ? 4.007 16.977 19.968 1.00 96.31 342 LEU A C 1
ATOM 2614 O O . LEU A 1 342 ? 5.003 16.636 20.603 1.00 96.31 342 LEU A O 1
ATOM 2618 N N . LEU A 1 343 ? 3.948 18.115 19.264 1.00 96.25 343 LEU A N 1
ATOM 2619 C CA . LEU A 1 343 ? 5.016 19.121 19.262 1.00 96.25 343 LEU A CA 1
ATOM 2620 C C . LEU A 1 343 ? 5.175 19.785 20.642 1.00 96.25 343 LEU A C 1
ATOM 2622 O O . LEU A 1 343 ? 6.289 19.907 21.135 1.00 96.25 343 LEU A O 1
ATOM 2626 N N . LEU A 1 344 ? 4.073 20.191 21.285 1.00 95.12 344 LEU A N 1
ATOM 2627 C CA . LEU A 1 344 ? 4.103 20.817 22.618 1.00 95.12 344 LEU A CA 1
ATOM 2628 C C . LEU A 1 344 ? 4.582 19.859 23.719 1.00 95.12 344 LEU A C 1
ATOM 2630 O O . LEU A 1 344 ? 5.255 20.291 24.646 1.00 95.12 344 LEU A O 1
ATOM 2634 N N . SER A 1 345 ? 4.266 18.569 23.604 1.00 93.31 345 SER A N 1
ATOM 2635 C CA . SER A 1 345 ? 4.738 17.515 24.509 1.00 93.31 34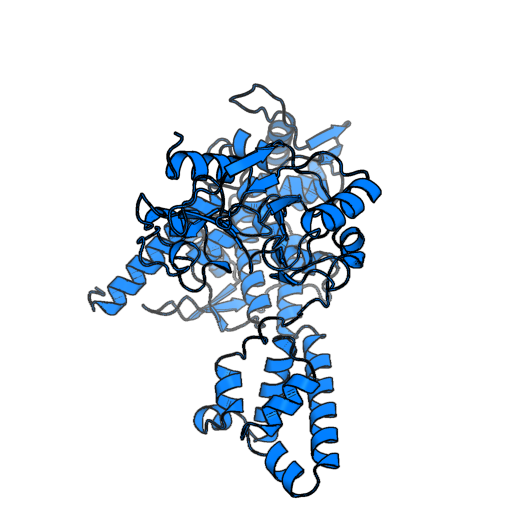5 SER A CA 1
ATOM 2636 C C . SER A 1 345 ? 6.204 17.132 24.281 1.00 93.31 345 SER A C 1
ATOM 2638 O O . SER A 1 345 ? 6.728 16.300 25.014 1.00 93.31 345 SER A O 1
ATOM 2640 N N . GLY A 1 346 ? 6.867 17.696 23.264 1.00 95.25 346 GLY A N 1
ATOM 2641 C CA . GLY A 1 346 ? 8.270 17.415 22.972 1.00 95.25 346 GLY A CA 1
ATOM 2642 C C . GLY A 1 346 ? 8.523 16.008 22.427 1.00 95.25 346 GLY A C 1
ATOM 2643 O O . GLY A 1 346 ? 9.636 15.510 22.546 1.00 95.25 346 GLY A O 1
ATOM 2644 N N . TYR A 1 347 ? 7.517 15.350 21.840 1.00 95.50 347 TYR A N 1
ATOM 2645 C CA . TYR A 1 347 ? 7.701 14.047 21.182 1.00 95.50 347 TYR A CA 1
ATOM 2646 C C . TYR A 1 347 ? 8.236 14.189 19.756 1.00 95.50 347 TYR A C 1
ATOM 2648 O O . TYR A 1 347 ? 8.953 13.325 19.253 1.00 95.50 347 TYR A O 1
ATOM 2656 N N . LEU A 1 348 ? 7.891 15.291 19.096 1.00 97.31 348 LEU A N 1
ATOM 2657 C CA . LEU A 1 348 ? 8.310 15.622 17.741 1.00 97.31 348 LEU A CA 1
ATOM 2658 C C . LEU A 1 348 ? 8.833 17.056 17.723 1.00 97.31 348 LEU A C 1
ATOM 2660 O O . LEU A 1 348 ? 8.330 17.897 18.466 1.00 97.31 348 LEU A O 1
ATOM 2664 N N . ASN A 1 349 ? 9.752 17.352 16.808 1.00 97.75 349 ASN A N 1
ATOM 2665 C CA . ASN A 1 349 ? 10.129 18.727 16.489 1.00 97.75 349 ASN A CA 1
ATOM 2666 C C . ASN A 1 349 ? 9.665 19.090 15.078 1.00 97.75 349 ASN A C 1
ATOM 2668 O O . ASN A 1 349 ? 9.594 18.241 14.183 1.00 97.75 349 ASN A O 1
ATOM 2672 N N . LEU A 1 350 ? 9.346 20.369 14.877 1.00 97.44 350 LEU A N 1
ATOM 2673 C CA . LEU A 1 350 ? 9.040 20.933 13.567 1.00 97.44 350 LEU A CA 1
ATOM 2674 C C . LEU A 1 350 ? 10.293 21.629 13.027 1.00 97.44 350 LEU A C 1
ATOM 2676 O O . LEU A 1 350 ? 10.568 22.767 13.390 1.00 97.44 350 LEU A O 1
ATOM 2680 N N . GLU A 1 351 ? 11.014 20.948 12.142 1.00 97.44 351 GLU A N 1
ATOM 2681 C CA . GLU A 1 351 ? 12.252 21.445 11.525 1.00 97.44 351 GLU A CA 1
ATOM 2682 C C . GLU A 1 351 ? 11.970 22.533 10.488 1.00 97.44 351 GLU A C 1
ATOM 2684 O O . GLU A 1 351 ? 12.657 23.547 10.404 1.00 97.44 351 GLU A O 1
ATOM 2689 N N . ARG A 1 352 ? 10.929 22.327 9.670 1.00 96.81 352 ARG A N 1
ATOM 2690 C CA . ARG A 1 352 ? 10.544 23.281 8.627 1.00 96.81 352 ARG A CA 1
ATOM 2691 C C . ARG A 1 352 ? 9.038 23.344 8.476 1.00 96.81 352 ARG A C 1
ATOM 2693 O O . ARG A 1 352 ? 8.372 22.318 8.327 1.00 96.81 352 ARG A O 1
ATOM 2700 N N . ARG A 1 353 ? 8.501 24.564 8.464 1.00 96.00 353 ARG A N 1
ATOM 2701 C CA . ARG A 1 353 ? 7.094 24.808 8.130 1.00 96.00 353 ARG A CA 1
ATOM 2702 C C . ARG A 1 353 ? 6.840 24.531 6.650 1.00 96.00 353 ARG A C 1
ATOM 2704 O O . ARG A 1 353 ? 7.723 24.695 5.812 1.00 96.00 353 ARG A O 1
ATOM 2711 N N . SER A 1 354 ? 5.622 24.109 6.346 1.00 91.75 354 SER A N 1
ATOM 2712 C CA . SER A 1 354 ? 5.147 23.879 4.992 1.00 91.75 354 SER A CA 1
ATOM 2713 C C . SER A 1 354 ? 5.204 25.176 4.201 1.00 91.75 354 SER A C 1
ATOM 2715 O O . SER A 1 354 ? 4.733 26.209 4.683 1.00 91.75 354 SER A O 1
ATOM 2717 N N . THR A 1 355 ? 5.724 25.094 2.986 1.00 89.94 355 THR A N 1
ATOM 2718 C CA . THR A 1 355 ? 5.573 26.128 1.960 1.00 89.94 355 THR A CA 1
ATOM 2719 C C . THR A 1 355 ? 4.358 25.797 1.097 1.00 89.94 355 THR A C 1
ATOM 2721 O O . THR A 1 355 ? 3.652 24.815 1.344 1.00 89.94 355 THR A O 1
ATOM 2724 N N . VAL A 1 356 ? 4.091 26.618 0.081 1.00 80.06 356 VAL A N 1
ATOM 2725 C CA . VAL A 1 356 ? 2.945 26.405 -0.811 1.00 80.06 356 VAL A CA 1
ATOM 2726 C C . VAL A 1 356 ? 3.030 25.058 -1.537 1.00 80.06 356 VAL A C 1
ATOM 2728 O O . VAL A 1 356 ? 2.008 24.467 -1.834 1.00 80.06 356 VAL A O 1
ATOM 2731 N N . ASP A 1 357 ? 4.221 24.521 -1.787 1.00 82.31 357 ASP A N 1
ATOM 2732 C CA . ASP A 1 357 ? 4.447 23.271 -2.520 1.00 82.31 357 ASP A CA 1
ATOM 2733 C C . ASP A 1 357 ? 5.006 22.123 -1.656 1.00 82.31 357 ASP A C 1
ATOM 2735 O O . ASP A 1 357 ? 4.904 20.956 -2.043 1.00 82.31 357 ASP A O 1
ATOM 2739 N N . CYS A 1 358 ? 5.543 22.418 -0.466 1.00 87.00 358 CYS A N 1
ATOM 2740 C CA . CYS A 1 358 ? 6.174 21.427 0.404 1.00 87.00 358 CYS A CA 1
ATOM 2741 C C . CYS A 1 358 ? 5.393 21.196 1.703 1.00 87.00 358 CYS A C 1
ATOM 2743 O O . CYS A 1 358 ? 4.913 22.122 2.351 1.00 87.00 358 CYS A O 1
ATOM 2745 N N . ALA A 1 359 ? 5.323 19.938 2.144 1.00 93.00 359 ALA A N 1
ATOM 2746 C CA . ALA A 1 359 ? 4.787 19.603 3.461 1.00 93.00 359 ALA A CA 1
ATOM 2747 C C . ALA A 1 359 ? 5.717 20.077 4.597 1.00 93.00 359 ALA A C 1
ATOM 2749 O O . ALA A 1 359 ? 6.891 20.376 4.379 1.00 93.00 359 ALA A O 1
ATOM 2750 N N . ASN A 1 360 ? 5.186 20.096 5.823 1.00 96.25 360 ASN A N 1
ATOM 2751 C CA . ASN A 1 360 ? 5.994 20.286 7.024 1.00 96.25 360 ASN A CA 1
ATOM 2752 C C . ASN A 1 360 ? 7.060 19.187 7.122 1.00 96.25 360 ASN A C 1
ATOM 2754 O O . ASN A 1 360 ? 6.783 18.021 6.813 1.00 96.25 360 ASN A O 1
ATOM 2758 N N . ILE A 1 361 ? 8.241 19.567 7.597 1.00 97.19 361 ILE A N 1
ATOM 2759 C CA . ILE A 1 361 ? 9.345 18.661 7.887 1.00 97.19 361 ILE A CA 1
ATOM 2760 C C . ILE A 1 361 ? 9.486 18.504 9.394 1.00 97.19 361 ILE A C 1
ATOM 2762 O O . ILE A 1 361 ? 9.515 19.496 10.122 1.00 97.19 361 ILE A O 1
ATOM 2766 N N . TYR A 1 362 ? 9.594 17.257 9.834 1.00 98.00 362 TYR A N 1
ATOM 2767 C CA . TYR A 1 362 ? 9.657 16.882 11.237 1.00 98.00 362 TYR A CA 1
ATOM 2768 C C . TYR A 1 362 ? 10.943 16.124 11.561 1.00 98.00 362 TYR A C 1
ATOM 2770 O O . TYR A 1 362 ? 11.579 15.535 10.681 1.00 98.00 362 TYR A O 1
ATOM 2778 N N . SER A 1 363 ? 11.291 16.111 12.842 1.00 97.62 363 SER A N 1
ATOM 2779 C CA . SER A 1 363 ? 12.274 15.200 13.419 1.00 97.62 363 SER A CA 1
ATOM 2780 C C . SER A 1 363 ? 11.727 14.557 14.690 1.00 97.62 363 SER A C 1
ATOM 2782 O O . SER A 1 363 ? 10.757 15.031 15.295 1.00 97.62 363 SER A O 1
ATOM 2784 N N . LEU A 1 364 ? 12.321 13.425 15.058 1.00 97.12 364 LEU A N 1
ATOM 2785 C CA . LEU A 1 364 ? 12.020 12.742 16.303 1.00 97.12 364 LEU A CA 1
ATOM 2786 C C . LEU A 1 364 ? 12.752 13.477 17.421 1.00 97.12 364 LEU A C 1
ATOM 2788 O O . LEU A 1 364 ? 13.935 13.785 17.279 1.00 97.12 364 LEU A O 1
ATOM 2792 N N . SER A 1 365 ? 12.065 13.748 18.528 1.00 94.81 365 SER A N 1
ATOM 2793 C CA . SER A 1 365 ? 12.726 14.381 19.661 1.00 94.81 365 SER A CA 1
ATOM 2794 C C . SER A 1 365 ? 13.798 13.472 20.259 1.00 94.81 365 SER A C 1
ATOM 2796 O O . SER A 1 365 ? 13.575 12.280 20.472 1.00 94.81 365 SER A O 1
ATOM 2798 N N . THR A 1 366 ? 14.958 14.047 20.566 1.00 88.94 366 THR A N 1
ATOM 2799 C CA . THR A 1 366 ? 16.069 13.349 21.226 1.00 88.94 366 THR A CA 1
ATOM 2800 C C . THR A 1 366 ? 15.814 13.103 22.711 1.00 88.94 366 THR A C 1
ATOM 2802 O O . THR A 1 366 ? 16.522 12.305 23.317 1.00 88.94 366 THR A O 1
ATOM 2805 N N . THR A 1 367 ? 14.802 13.750 23.300 1.00 86.19 367 THR A N 1
ATOM 2806 C CA . THR A 1 367 ? 14.434 13.591 24.716 1.00 86.19 367 THR A CA 1
ATOM 2807 C C . THR A 1 367 ? 13.534 12.383 24.977 1.00 86.19 367 THR A C 1
ATOM 2809 O O . THR A 1 367 ? 13.236 12.074 26.130 1.00 86.19 367 THR A O 1
ATOM 2812 N N . LEU A 1 368 ? 13.090 11.688 23.925 1.00 84.50 368 LEU A N 1
ATOM 2813 C CA . LEU A 1 368 ? 12.255 10.501 24.055 1.00 84.50 368 LEU A CA 1
ATOM 2814 C C . LEU A 1 368 ? 13.047 9.334 24.670 1.00 84.50 368 LEU A C 1
ATOM 2816 O O . LEU A 1 368 ? 14.093 8.961 24.130 1.00 84.50 368 LEU A O 1
ATOM 2820 N N . PRO A 1 369 ? 12.542 8.697 25.743 1.00 82.31 369 PRO A N 1
ATOM 2821 C CA . PRO A 1 369 ? 13.184 7.533 26.339 1.00 82.31 369 PRO A CA 1
ATOM 2822 C C . PRO A 1 369 ? 12.927 6.297 25.467 1.00 82.31 369 PRO A C 1
ATOM 2824 O O . PRO A 1 369 ? 12.025 5.502 25.724 1.00 82.31 369 PRO A O 1
ATOM 2827 N N . LEU A 1 370 ? 13.705 6.152 24.395 1.00 81.06 370 LEU A N 1
ATOM 2828 C CA . LEU A 1 370 ? 13.614 5.002 23.501 1.00 81.06 370 LEU A CA 1
ATOM 2829 C C . LEU A 1 370 ? 14.230 3.754 24.163 1.00 81.06 370 LEU A C 1
ATOM 2831 O O . LEU A 1 370 ? 15.320 3.846 24.735 1.00 81.06 370 LEU A O 1
ATOM 2835 N N . PRO A 1 371 ? 13.596 2.572 24.058 1.00 75.50 371 PRO A N 1
ATOM 2836 C CA . PRO A 1 371 ? 14.179 1.325 24.543 1.00 75.50 371 PRO A CA 1
ATOM 2837 C C . PRO A 1 371 ? 15.493 1.032 23.807 1.00 75.50 371 PRO A C 1
ATOM 2839 O O . PRO A 1 371 ? 15.637 1.360 22.630 1.00 75.50 371 PRO A O 1
ATOM 2842 N N . LYS A 1 372 ? 16.471 0.410 24.482 1.00 73.00 372 LYS A N 1
ATOM 2843 C CA . LYS A 1 372 ? 17.784 0.110 23.873 1.00 73.00 372 LYS A CA 1
ATOM 2844 C C . LYS A 1 372 ? 17.654 -0.836 22.675 1.00 73.00 372 LYS A C 1
ATOM 2846 O O . LYS A 1 372 ? 18.303 -0.603 21.658 1.00 73.00 372 LYS A O 1
ATOM 2851 N N . THR A 1 373 ? 16.771 -1.826 22.774 1.00 67.81 373 THR A N 1
ATOM 2852 C CA . THR A 1 373 ? 16.465 -2.809 21.730 1.00 67.81 373 THR A CA 1
ATOM 2853 C C . THR A 1 373 ? 14.965 -2.792 21.415 1.00 67.81 373 THR A C 1
ATOM 2855 O O . THR A 1 373 ? 14.152 -2.708 22.337 1.00 67.81 373 THR A O 1
ATOM 2858 N N . PRO A 1 374 ? 14.556 -2.837 20.132 1.00 60.12 374 PRO A N 1
ATOM 2859 C CA . PRO A 1 374 ? 13.163 -3.088 19.791 1.00 60.12 374 PRO A CA 1
ATOM 2860 C C . PRO A 1 374 ? 12.845 -4.541 20.170 1.00 60.12 374 PRO A C 1
ATOM 2862 O O . PRO A 1 374 ? 13.358 -5.469 19.560 1.00 60.12 374 PRO A O 1
ATOM 2865 N N . THR A 1 375 ? 12.041 -4.752 21.207 1.00 52.75 375 THR A N 1
ATOM 2866 C CA . THR A 1 375 ? 11.750 -6.086 21.762 1.00 52.75 375 THR A CA 1
ATOM 2867 C C . THR A 1 375 ? 10.718 -6.897 20.972 1.00 52.75 375 THR A C 1
ATOM 2869 O O . THR A 1 375 ? 10.251 -7.912 21.473 1.00 52.75 375 THR A O 1
ATOM 2872 N N . CYS A 1 376 ? 10.336 -6.505 19.753 1.00 50.38 376 CYS A N 1
ATOM 2873 C CA . CYS A 1 376 ? 9.228 -7.167 19.061 1.00 50.38 376 CYS A CA 1
ATOM 2874 C C . CYS A 1 376 ? 9.534 -7.483 17.593 1.00 50.38 376 CYS A C 1
ATOM 2876 O O . CYS A 1 376 ? 9.636 -6.579 16.763 1.00 50.38 376 CYS A O 1
ATOM 2878 N N . GLU A 1 377 ? 9.543 -8.778 17.264 1.00 52.53 377 GLU A N 1
ATOM 2879 C CA . GLU A 1 377 ? 9.396 -9.301 15.895 1.00 52.53 377 GLU A CA 1
ATOM 2880 C C . GLU A 1 377 ? 8.103 -8.784 15.219 1.00 52.53 377 GLU A C 1
ATOM 2882 O O . GLU A 1 377 ? 8.035 -8.646 14.000 1.00 52.53 377 GLU A O 1
ATOM 2887 N N . GLU A 1 378 ? 7.100 -8.363 16.000 1.00 53.09 378 GLU A N 1
ATOM 2888 C CA . GLU A 1 378 ? 5.812 -7.848 15.511 1.00 53.09 378 GLU A CA 1
ATOM 2889 C C . GLU A 1 378 ? 5.860 -6.460 14.839 1.00 53.09 378 GLU A C 1
ATOM 2891 O O . GLU A 1 378 ? 4.881 -6.042 14.215 1.00 53.09 378 GLU A O 1
ATOM 2896 N N . VAL A 1 379 ? 6.952 -5.690 14.947 1.00 53.09 379 VAL A N 1
ATOM 2897 C CA . VAL A 1 379 ? 6.967 -4.301 14.432 1.00 53.09 379 VAL A CA 1
ATOM 2898 C C . VAL A 1 379 ? 6.964 -4.251 12.892 1.00 53.09 379 VAL A C 1
ATOM 2900 O O . VAL A 1 379 ? 6.438 -3.298 12.309 1.00 53.09 379 VAL A O 1
ATOM 2903 N N . VAL A 1 380 ? 7.469 -5.290 12.217 1.00 46.84 380 VAL A N 1
ATOM 2904 C CA . VAL A 1 380 ? 7.620 -5.320 10.748 1.00 46.84 380 VAL A CA 1
ATOM 2905 C C . VAL A 1 380 ? 6.279 -5.553 10.030 1.00 46.84 380 VAL A C 1
ATOM 2907 O O . VAL A 1 380 ? 6.012 -4.928 8.998 1.00 46.84 380 VAL A O 1
ATOM 2910 N N . THR A 1 381 ? 5.374 -6.348 10.610 1.00 44.34 381 THR A N 1
ATOM 2911 C CA . THR A 1 381 ? 4.056 -6.681 10.026 1.00 44.34 381 THR A CA 1
ATOM 2912 C C . THR A 1 381 ? 3.086 -5.485 10.028 1.00 44.34 381 THR A C 1
ATOM 2914 O O . THR A 1 381 ? 2.176 -5.381 9.202 1.00 44.34 381 THR A O 1
ATOM 2917 N N . LEU A 1 382 ? 3.311 -4.488 10.892 1.00 44.47 382 LEU A N 1
ATOM 2918 C CA . LEU A 1 382 ? 2.398 -3.352 11.068 1.00 44.47 382 LEU A CA 1
ATOM 2919 C C . LEU A 1 382 ? 2.398 -2.316 9.940 1.00 44.47 382 LEU A C 1
ATOM 2921 O O . LEU A 1 382 ? 1.414 -1.590 9.783 1.00 44.47 382 LEU A O 1
ATOM 2925 N N . CYS A 1 383 ? 3.465 -2.211 9.143 1.00 40.06 383 CYS A N 1
ATOM 2926 C CA . CYS A 1 383 ? 3.541 -1.169 8.114 1.00 40.06 383 CYS A CA 1
ATOM 2927 C C . CYS A 1 383 ? 2.553 -1.369 6.948 1.00 40.06 383 CYS A C 1
ATOM 2929 O O . CYS A 1 383 ? 2.357 -0.428 6.165 1.00 40.06 383 CYS A O 1
ATOM 2931 N N . LYS A 1 384 ? 1.941 -2.557 6.823 1.00 36.78 384 LYS A N 1
ATOM 2932 C CA . LYS A 1 384 ? 1.009 -2.899 5.737 1.00 36.78 384 LYS A CA 1
ATOM 2933 C C . LYS A 1 384 ? -0.425 -3.157 6.222 1.00 36.78 384 LYS A C 1
ATOM 2935 O O . LYS A 1 384 ? -1.337 -2.571 5.636 1.00 36.78 384 LYS A O 1
ATOM 2940 N N . ASP A 1 385 ? -0.623 -3.893 7.321 1.00 38.69 385 ASP A N 1
ATOM 2941 C CA . ASP A 1 385 ? -1.966 -4.382 7.692 1.00 38.69 385 ASP A CA 1
ATOM 2942 C C . ASP A 1 385 ? -2.650 -3.606 8.830 1.00 38.69 385 ASP A C 1
ATOM 2944 O O . ASP A 1 385 ? -3.853 -3.338 8.762 1.00 38.69 385 ASP A O 1
ATOM 2948 N N . ALA A 1 386 ? -1.899 -3.105 9.818 1.00 38.72 386 ALA A N 1
ATOM 2949 C CA . ALA A 1 386 ? -2.485 -2.376 10.953 1.00 38.72 386 ALA A CA 1
ATOM 2950 C C . ALA A 1 386 ? -3.176 -1.058 10.555 1.00 38.72 386 ALA A C 1
ATOM 2952 O O . ALA A 1 386 ? -4.111 -0.606 11.214 1.00 38.72 386 ALA A O 1
ATOM 2953 N N . PHE A 1 387 ? -2.765 -0.454 9.437 1.00 47.19 387 PHE A N 1
ATOM 2954 C CA . PHE A 1 387 ? -3.383 0.763 8.901 1.00 47.19 387 PHE A CA 1
ATOM 2955 C C . PHE A 1 387 ? -4.636 0.506 8.046 1.00 47.19 387 PHE A C 1
ATOM 2957 O O . PHE A 1 387 ? -5.413 1.430 7.795 1.00 47.19 387 PHE A O 1
ATOM 2964 N N . ARG A 1 388 ? -4.856 -0.732 7.580 1.00 50.19 388 ARG A N 1
ATOM 2965 C CA . ARG A 1 388 ? -6.090 -1.102 6.866 1.00 50.19 388 ARG A CA 1
ATOM 2966 C C . ARG A 1 388 ? -7.238 -1.319 7.850 1.00 50.19 388 ARG A C 1
ATOM 2968 O O . ARG A 1 388 ? -8.325 -0.787 7.629 1.00 50.19 388 ARG A O 1
ATOM 2975 N N . ASN A 1 389 ? -6.964 -1.998 8.963 1.00 49.44 389 ASN A N 1
ATOM 2976 C CA . ASN A 1 389 ? -7.970 -2.299 9.986 1.00 49.44 389 ASN A CA 1
ATOM 2977 C C . ASN A 1 389 ? -8.281 -1.096 10.888 1.00 49.44 389 ASN A C 1
ATOM 2979 O O . ASN A 1 389 ? -9.410 -0.961 11.365 1.00 49.44 389 ASN A O 1
ATOM 2983 N N . SER A 1 390 ? -7.338 -0.159 11.052 1.00 52.78 390 SER A N 1
ATOM 2984 C CA . SER A 1 390 ? -7.550 1.036 11.875 1.00 52.78 390 SER A CA 1
ATOM 2985 C C . SER A 1 390 ? -8.739 1.885 11.428 1.00 52.78 390 SER A C 1
ATOM 2987 O O . SER A 1 390 ? -9.514 2.354 12.259 1.00 52.78 390 SER A O 1
ATOM 2989 N N . ASN A 1 391 ? -8.951 2.014 10.119 1.00 57.44 391 ASN A N 1
ATOM 2990 C CA . ASN A 1 391 ? -10.061 2.789 9.567 1.00 57.44 391 ASN A CA 1
ATOM 2991 C C . ASN A 1 391 ? -11.427 2.099 9.718 1.00 57.44 391 ASN A C 1
ATOM 2993 O O . ASN A 1 391 ? -12.452 2.776 9.642 1.00 57.44 391 ASN A O 1
ATOM 2997 N N . ARG A 1 392 ? -11.461 0.776 9.940 1.00 65.38 392 ARG A N 1
ATOM 2998 C CA . ARG A 1 392 ? -12.711 0.013 10.085 1.00 65.38 392 ARG A CA 1
ATOM 2999 C C . ARG A 1 392 ? -13.342 0.214 11.464 1.00 65.38 392 ARG A C 1
ATOM 3001 O O . ARG A 1 392 ? -14.554 0.364 11.553 1.00 65.38 392 ARG A O 1
ATOM 3008 N N . LEU A 1 393 ? -12.543 0.322 12.527 1.00 63.31 393 LEU A N 1
ATOM 3009 C CA . LEU A 1 393 ? -13.057 0.543 13.890 1.00 63.31 393 LEU A CA 1
ATOM 3010 C C . LEU A 1 393 ? -13.070 2.021 14.321 1.00 63.31 393 LEU A C 1
ATOM 3012 O O . LEU A 1 393 ? -13.903 2.420 15.142 1.00 63.31 393 LEU A O 1
ATOM 3016 N N . ALA A 1 394 ? -12.165 2.842 13.774 1.00 58.12 394 ALA A N 1
ATOM 3017 C CA . ALA A 1 394 ? -11.834 4.154 14.330 1.00 58.12 394 ALA A CA 1
ATOM 3018 C C . ALA A 1 394 ? -12.234 5.359 13.457 1.00 58.12 394 ALA A C 1
ATOM 3020 O O . ALA A 1 394 ? -11.502 6.342 13.395 1.00 58.12 394 ALA A O 1
ATOM 3021 N N . ALA A 1 395 ? -13.400 5.338 12.802 1.00 59.88 395 ALA A N 1
ATOM 3022 C CA . ALA A 1 395 ? -13.877 6.533 12.100 1.00 59.88 395 ALA A CA 1
ATOM 3023 C C . ALA A 1 395 ? -14.320 7.625 13.099 1.00 59.88 395 ALA A C 1
ATOM 3025 O O . ALA A 1 395 ? -15.429 7.584 13.643 1.00 59.88 395 ALA A O 1
ATOM 3026 N N . ASP A 1 396 ? -13.450 8.610 13.335 1.00 53.72 396 ASP A N 1
ATOM 3027 C CA . ASP A 1 396 ? -13.749 9.796 14.145 1.00 53.72 396 ASP A CA 1
ATOM 3028 C C . ASP A 1 396 ? -14.981 10.544 13.596 1.00 53.72 396 ASP A C 1
ATOM 3030 O O . ASP A 1 396 ? -15.023 10.935 12.428 1.00 53.72 396 ASP A O 1
ATOM 3034 N N . GLY A 1 397 ? -15.979 10.788 14.456 1.00 48.28 397 GLY A N 1
ATOM 3035 C CA . GLY A 1 397 ? -17.110 11.683 14.166 1.00 48.28 397 GLY A CA 1
ATOM 3036 C C . GLY A 1 397 ? -18.502 11.048 14.170 1.00 48.28 397 GLY A C 1
ATOM 3037 O O . GLY A 1 397 ? -19.489 11.782 14.169 1.00 48.28 397 GLY A O 1
ATOM 3038 N N . LYS A 1 398 ? -18.627 9.717 14.246 1.00 55.56 398 LYS A N 1
ATOM 3039 C CA . LYS A 1 398 ? -19.928 9.057 14.454 1.00 55.56 398 LYS A CA 1
ATOM 3040 C C . LYS A 1 398 ? -20.042 8.510 15.872 1.00 55.56 398 LYS A C 1
ATOM 3042 O O . LYS A 1 398 ? -19.181 7.761 16.321 1.00 55.56 398 LYS A O 1
ATOM 3047 N N . ARG A 1 399 ? -21.155 8.824 16.550 1.00 56.34 399 ARG A N 1
ATOM 3048 C CA . ARG A 1 399 ? -21.478 8.322 17.904 1.00 56.34 399 ARG A CA 1
ATOM 3049 C C . ARG A 1 399 ? -21.444 6.784 17.999 1.00 56.34 399 ARG A C 1
ATOM 3051 O O . ARG A 1 399 ? -21.239 6.262 19.088 1.00 56.34 399 ARG A O 1
ATOM 3058 N N . LEU A 1 400 ? -21.604 6.086 16.868 1.00 60.91 400 LEU A N 1
ATOM 3059 C CA . LEU A 1 400 ? -21.655 4.625 16.761 1.00 60.91 400 LEU A CA 1
ATOM 3060 C C . LEU A 1 400 ? -20.317 3.939 16.423 1.00 60.91 400 LEU A C 1
ATOM 3062 O O . LEU A 1 400 ? -20.247 2.721 16.559 1.00 60.91 400 LEU A O 1
ATOM 3066 N N . ALA A 1 401 ? -19.230 4.669 16.146 1.00 81.56 401 ALA A N 1
ATOM 3067 C CA . ALA A 1 401 ? -17.893 4.073 16.004 1.00 81.56 401 ALA A CA 1
ATOM 3068 C C . ALA A 1 401 ? -17.193 3.879 17.366 1.00 81.56 401 ALA A C 1
ATOM 3070 O O . ALA A 1 401 ? -17.489 4.592 18.335 1.00 81.56 401 ALA A O 1
ATOM 3071 N N . PHE A 1 402 ? -16.262 2.924 17.454 1.00 88.00 402 PHE A N 1
ATOM 3072 C CA . PHE A 1 402 ? -15.479 2.670 18.671 1.00 88.00 402 PHE A CA 1
ATOM 3073 C C . PHE A 1 402 ? -14.271 3.613 18.826 1.00 88.00 402 PHE A C 1
ATOM 3075 O O . PHE A 1 402 ? -13.680 3.701 19.903 1.00 88.00 402 PHE A O 1
ATOM 3082 N N . GLY A 1 403 ? -13.915 4.353 17.772 1.00 89.38 403 GLY A N 1
ATOM 3083 C CA . GLY A 1 403 ? -12.808 5.308 17.802 1.00 89.38 403 GLY A CA 1
ATOM 3084 C C . GLY A 1 403 ? -11.452 4.645 18.073 1.00 89.38 403 GLY A C 1
ATOM 3085 O O . GLY A 1 403 ? -11.308 3.422 18.041 1.00 89.38 403 GLY A O 1
ATOM 3086 N N . GLN A 1 404 ? -10.438 5.465 18.357 1.00 88.69 404 GLN A N 1
ATOM 3087 C CA . GLN A 1 404 ? -9.074 4.973 18.603 1.00 88.69 404 GLN A CA 1
ATOM 3088 C C . GLN A 1 404 ? -8.955 4.179 19.911 1.00 88.69 404 GLN A C 1
ATOM 3090 O O . GLN A 1 404 ? -8.168 3.244 19.990 1.00 88.69 404 GLN A O 1
ATOM 3095 N N . ILE A 1 405 ? -9.771 4.505 20.922 1.00 92.38 405 ILE A N 1
ATOM 3096 C CA . ILE A 1 405 ? -9.781 3.775 22.198 1.00 92.38 405 ILE A CA 1
ATOM 3097 C C . ILE A 1 405 ? -10.233 2.336 21.975 1.00 92.38 405 ILE A C 1
ATOM 3099 O O . ILE A 1 405 ? -9.553 1.411 22.403 1.00 92.38 405 ILE A O 1
ATOM 3103 N N . GLY A 1 406 ? -11.356 2.127 21.282 1.00 92.50 406 GLY A N 1
ATOM 3104 C CA . GLY A 1 406 ? -11.826 0.768 21.068 1.00 92.50 406 GLY A CA 1
ATOM 3105 C C . GLY A 1 406 ? -10.890 -0.054 20.184 1.00 92.50 406 GLY A C 1
ATOM 3106 O O . GLY A 1 406 ? -10.689 -1.236 20.436 1.00 92.50 406 GLY A O 1
ATOM 3107 N N . ARG A 1 407 ? -10.230 0.581 19.212 1.00 90.06 407 ARG A N 1
ATOM 3108 C CA . ARG A 1 407 ? -9.168 -0.079 18.450 1.00 90.06 407 ARG A CA 1
ATOM 3109 C C . ARG A 1 407 ? -8.052 -0.603 19.362 1.00 90.06 407 ARG A C 1
ATOM 3111 O O . ARG A 1 407 ? -7.697 -1.766 19.253 1.00 90.06 407 ARG A O 1
ATOM 3118 N N . GLN A 1 408 ? -7.542 0.234 20.268 1.00 91.56 408 GLN A N 1
ATOM 3119 C CA . GLN A 1 408 ? -6.465 -0.148 21.190 1.00 91.56 408 GLN A CA 1
ATOM 3120 C C . GLN A 1 408 ? -6.863 -1.288 22.122 1.00 91.56 408 GLN A C 1
ATOM 3122 O O . GLN A 1 408 ? -6.067 -2.192 22.344 1.00 91.56 408 GLN A O 1
ATOM 3127 N N . LEU A 1 409 ? -8.092 -1.255 22.647 1.00 94.88 409 LEU A N 1
ATOM 3128 C CA . LEU A 1 409 ? -8.600 -2.326 23.503 1.00 94.88 409 LEU A CA 1
ATOM 3129 C C . LEU A 1 409 ? -8.685 -3.651 22.740 1.00 94.88 409 LEU A C 1
ATOM 3131 O O . LEU A 1 409 ? -8.222 -4.667 23.244 1.00 94.88 409 LEU A O 1
ATOM 3135 N N . TRP A 1 410 ? -9.220 -3.638 21.515 1.00 94.81 410 TRP A N 1
ATOM 3136 C CA . TRP A 1 410 ? -9.308 -4.848 20.698 1.00 94.81 410 TRP A CA 1
ATOM 3137 C C . TRP A 1 410 ? -7.923 -5.373 20.297 1.00 94.81 410 TRP A C 1
ATOM 3139 O O . TRP A 1 410 ? -7.675 -6.565 20.415 1.00 94.81 410 TRP A O 1
ATOM 3149 N N . GLU A 1 411 ? -6.995 -4.496 19.891 1.00 91.12 411 GLU A N 1
ATOM 3150 C CA . GLU A 1 411 ? -5.611 -4.879 19.563 1.00 91.12 411 GLU A CA 1
ATOM 3151 C C . GLU A 1 411 ? -4.896 -5.515 20.768 1.00 91.12 411 GLU A C 1
ATOM 3153 O O . GLU A 1 411 ? -4.225 -6.533 20.605 1.00 91.12 411 GLU A O 1
ATOM 3158 N N . ALA A 1 412 ? -5.073 -4.962 21.973 1.00 92.94 412 ALA A N 1
ATOM 3159 C CA . ALA A 1 412 ? -4.517 -5.531 23.201 1.00 92.94 412 ALA A CA 1
ATOM 3160 C C . ALA A 1 412 ? -5.103 -6.920 23.502 1.00 92.94 412 ALA A C 1
ATOM 3162 O O . ALA A 1 412 ? -4.357 -7.860 23.769 1.00 92.94 412 ALA A O 1
ATOM 3163 N N . LEU A 1 413 ? -6.427 -7.060 23.384 1.00 95.69 413 LEU A N 1
ATOM 3164 C CA . LEU A 1 413 ? -7.139 -8.317 23.623 1.00 95.69 413 LEU A CA 1
ATOM 3165 C C . LEU A 1 413 ? -6.862 -9.399 22.577 1.00 95.69 413 LEU A C 1
ATOM 3167 O O . LEU A 1 413 ? -6.920 -10.586 22.892 1.00 95.69 413 LEU A O 1
ATOM 3171 N N . ASN A 1 414 ? -6.570 -8.998 21.340 1.00 93.38 414 ASN A N 1
ATOM 3172 C CA . ASN A 1 414 ? -6.178 -9.905 20.268 1.00 93.38 414 ASN A CA 1
ATOM 3173 C C . ASN A 1 414 ? -4.751 -10.435 20.463 1.00 93.38 414 ASN A C 1
ATOM 3175 O O . ASN A 1 414 ? -4.449 -11.536 20.018 1.00 93.38 414 ASN A O 1
ATOM 3179 N N . ALA A 1 415 ? -3.880 -9.668 21.128 1.00 91.25 415 ALA A N 1
ATOM 3180 C CA . ALA A 1 415 ? -2.551 -10.139 21.508 1.00 91.25 415 ALA A CA 1
ATOM 3181 C C . ALA A 1 415 ? -2.612 -11.113 22.694 1.00 91.25 415 ALA A C 1
ATOM 3183 O O . ALA A 1 415 ? -1.909 -12.122 22.699 1.00 91.25 415 ALA A O 1
ATOM 3184 N N . LYS A 1 416 ? -3.443 -10.822 23.704 1.00 95.44 416 LYS A N 1
ATOM 3185 C CA . LYS A 1 416 ? -3.686 -11.721 24.840 1.00 95.44 416 LYS A CA 1
ATOM 3186 C C . LYS A 1 416 ? -4.981 -11.371 25.586 1.00 95.44 416 LYS A C 1
ATOM 3188 O O . LYS A 1 416 ? -5.313 -10.191 25.678 1.00 95.44 416 LYS A O 1
ATOM 3193 N N . PRO A 1 417 ? -5.670 -12.348 26.202 1.00 97.81 417 PRO A N 1
ATOM 3194 C CA . PRO A 1 417 ? -6.743 -12.063 27.151 1.00 97.81 417 PRO A CA 1
ATOM 3195 C C . PRO A 1 417 ? -6.246 -11.219 28.334 1.00 97.81 417 PRO A C 1
ATOM 3197 O O . PRO A 1 417 ? -5.136 -11.430 28.827 1.00 97.81 417 PRO A O 1
ATOM 3200 N N . MET A 1 418 ? -7.044 -10.248 28.779 1.00 98.31 418 MET A N 1
ATOM 3201 C CA . MET A 1 418 ? -6.662 -9.290 29.829 1.00 98.31 418 MET A CA 1
ATOM 3202 C C . MET A 1 418 ? -7.859 -8.902 30.693 1.00 98.31 418 MET A C 1
ATOM 3204 O O . MET A 1 418 ? -8.994 -8.871 30.212 1.00 98.31 418 MET A O 1
ATOM 3208 N N . SER A 1 419 ? -7.605 -8.540 31.952 1.00 98.38 419 SER A N 1
ATOM 3209 C CA . SER A 1 419 ? -8.639 -7.937 32.789 1.00 98.38 419 SER A CA 1
ATOM 3210 C C . SER A 1 419 ? -8.914 -6.483 32.391 1.00 98.38 419 SER A C 1
ATOM 3212 O O . SER A 1 419 ? -8.089 -5.812 31.762 1.00 98.38 419 SER A O 1
ATOM 3214 N N . ALA A 1 420 ? -10.071 -5.948 32.791 1.00 98.12 420 ALA A N 1
ATOM 3215 C CA . ALA A 1 420 ? -10.368 -4.528 32.592 1.00 98.12 420 ALA A CA 1
ATOM 3216 C C . ALA A 1 420 ? -9.392 -3.599 33.343 1.00 98.12 420 ALA A C 1
ATOM 3218 O O . ALA A 1 420 ? -9.171 -2.470 32.905 1.00 98.12 420 ALA A O 1
ATOM 3219 N N . GLU A 1 421 ? -8.814 -4.068 34.456 1.00 98.00 421 GLU A N 1
ATOM 3220 C CA . GLU A 1 421 ? -7.779 -3.349 35.209 1.00 98.00 421 GLU A CA 1
ATOM 3221 C C . GLU A 1 421 ? -6.475 -3.273 34.408 1.00 98.00 421 GLU A C 1
ATOM 3223 O O . GLU A 1 421 ? -5.940 -2.187 34.184 1.00 98.00 421 GLU A O 1
ATOM 3228 N N . ASP A 1 422 ? -6.024 -4.407 33.870 1.00 97.44 422 ASP A N 1
ATOM 3229 C CA . ASP A 1 422 ? -4.805 -4.461 33.060 1.00 97.44 422 ASP A CA 1
ATOM 3230 C C . ASP A 1 422 ? -4.954 -3.629 31.783 1.00 97.44 422 ASP A C 1
ATOM 3232 O O . ASP A 1 422 ? -4.026 -2.935 31.369 1.00 97.44 422 ASP A O 1
ATOM 3236 N N . LEU A 1 423 ? -6.136 -3.651 31.157 1.00 97.00 423 LEU A N 1
ATOM 3237 C CA . LEU A 1 423 ? -6.446 -2.810 30.000 1.00 97.00 423 LEU A CA 1
ATOM 3238 C C . LEU A 1 423 ? -6.464 -1.318 30.354 1.00 97.00 423 LEU A C 1
ATOM 3240 O O . LEU A 1 423 ? -6.019 -0.493 29.552 1.00 97.00 423 LEU A O 1
ATOM 3244 N N . ALA A 1 424 ? -6.967 -0.949 31.533 1.00 96.50 424 ALA A N 1
ATOM 3245 C CA . ALA A 1 424 ? -6.950 0.426 32.027 1.00 96.50 424 ALA A CA 1
ATOM 3246 C C . ALA A 1 424 ? -5.513 0.924 32.219 1.00 96.50 424 ALA A C 1
ATOM 3248 O O . ALA A 1 424 ? -5.158 1.990 31.704 1.00 96.50 424 ALA A O 1
ATOM 3249 N N . GLN A 1 425 ? -4.667 0.108 32.853 1.00 95.00 425 GLN A N 1
ATOM 3250 C CA . GLN A 1 425 ? -3.243 0.385 33.017 1.00 95.00 425 GLN A CA 1
ATOM 3251 C C . GLN A 1 425 ? -2.521 0.470 31.666 1.00 95.00 425 GLN A C 1
ATOM 3253 O O . GLN A 1 425 ? -1.796 1.432 31.418 1.00 95.00 425 GLN A O 1
ATOM 3258 N N . PHE A 1 426 ? -2.765 -0.487 30.767 1.00 93.38 426 PHE A N 1
ATOM 3259 C CA . PHE A 1 426 ? -2.152 -0.542 29.439 1.00 93.38 426 PHE A CA 1
ATOM 3260 C C . PHE A 1 426 ? -2.510 0.679 28.583 1.00 93.38 426 PHE A C 1
ATOM 3262 O O . PHE A 1 426 ? -1.648 1.292 27.956 1.00 93.38 426 PHE A O 1
ATOM 3269 N N . THR A 1 427 ? -3.785 1.071 28.572 1.00 92.88 427 THR A N 1
ATOM 3270 C CA . THR A 1 427 ? -4.267 2.182 27.734 1.00 92.88 427 THR A CA 1
ATOM 3271 C C . THR A 1 427 ? -4.139 3.559 28.391 1.00 92.88 427 THR A C 1
ATOM 3273 O O . THR A 1 427 ? -4.333 4.578 27.720 1.00 92.88 427 THR A O 1
ATOM 3276 N N . GLY A 1 428 ? -3.841 3.630 29.693 1.00 93.12 428 GLY A N 1
ATOM 3277 C CA . GLY A 1 428 ? -3.872 4.879 30.464 1.00 93.12 428 GLY A CA 1
ATOM 3278 C C . GLY A 1 428 ? -5.274 5.473 30.566 1.00 93.12 428 GLY A C 1
ATOM 3279 O O . GLY A 1 428 ? -5.450 6.697 30.490 1.00 93.12 428 GLY A O 1
ATOM 3280 N N . ARG A 1 429 ? -6.290 4.610 30.634 1.00 94.50 429 ARG A N 1
ATOM 3281 C CA . ARG A 1 429 ? -7.705 4.988 30.701 1.00 94.50 429 ARG A CA 1
ATOM 3282 C C . ARG A 1 429 ? -8.269 4.608 32.049 1.00 94.50 429 ARG A C 1
ATOM 3284 O O . ARG A 1 429 ? -7.868 3.626 32.649 1.00 94.50 429 ARG A O 1
ATOM 3291 N N . ASP A 1 430 ? -9.264 5.368 32.479 1.00 95.75 430 ASP A N 1
ATOM 3292 C CA . ASP A 1 430 ? -10.054 4.986 33.637 1.00 95.75 430 ASP A CA 1
ATOM 3293 C C . ASP A 1 430 ? -10.806 3.667 33.369 1.00 95.75 430 ASP A C 1
ATOM 3295 O O . ASP A 1 430 ? -11.394 3.488 32.292 1.00 95.75 430 ASP A O 1
ATOM 3299 N N . LYS A 1 431 ? -10.825 2.765 34.358 1.00 96.94 431 LYS A N 1
ATOM 3300 C CA . LYS A 1 431 ? -11.465 1.442 34.270 1.00 96.94 431 LYS A CA 1
ATOM 3301 C C . LYS A 1 431 ? -12.935 1.521 33.857 1.00 96.94 431 LYS A C 1
ATOM 3303 O O . LYS A 1 431 ? -13.400 0.702 33.066 1.00 96.94 431 LYS A O 1
ATOM 3308 N N . ARG A 1 432 ? -13.676 2.545 34.302 1.00 97.25 432 ARG A N 1
ATOM 3309 C CA . ARG A 1 432 ? -15.076 2.767 33.896 1.00 97.25 432 ARG A CA 1
ATOM 3310 C C . ARG A 1 432 ? -15.187 3.028 32.398 1.00 97.25 432 ARG A C 1
ATOM 3312 O O . ARG A 1 432 ? -16.146 2.590 31.764 1.00 97.25 432 ARG A O 1
ATOM 3319 N N . THR A 1 433 ? -14.218 3.741 31.822 1.00 95.50 433 THR A N 1
ATOM 3320 C CA . THR A 1 433 ? -14.165 3.982 30.374 1.00 95.50 433 THR A CA 1
ATOM 3321 C C . THR A 1 433 ? -13.878 2.687 29.628 1.00 95.50 433 THR A C 1
ATOM 3323 O O . THR A 1 433 ? -14.572 2.400 28.656 1.00 95.50 433 THR A O 1
ATOM 3326 N N . VAL A 1 434 ? -12.915 1.894 30.100 1.00 96.94 434 VAL A N 1
ATOM 3327 C CA . VAL A 1 434 ? -12.589 0.582 29.521 1.00 96.94 434 VAL A CA 1
ATOM 3328 C C . VAL A 1 434 ? -13.817 -0.330 29.518 1.00 96.94 434 VAL A C 1
ATOM 3330 O O . VAL A 1 434 ? -14.259 -0.735 28.445 1.00 96.94 434 VAL A O 1
ATOM 3333 N N . ASN A 1 435 ? -14.456 -0.532 30.673 1.00 97.69 435 ASN A N 1
ATOM 3334 C CA . ASN A 1 435 ? -15.671 -1.346 30.798 1.00 97.69 435 ASN A CA 1
ATOM 3335 C C . ASN A 1 435 ? -16.796 -0.874 29.873 1.00 97.69 435 ASN A C 1
ATOM 3337 O O . ASN A 1 435 ? -17.440 -1.680 29.208 1.00 97.69 435 ASN A O 1
ATOM 3341 N N . LYS A 1 436 ? -17.006 0.445 29.763 1.00 96.81 436 LYS A N 1
ATOM 3342 C CA . LYS A 1 436 ? -18.005 1.008 28.846 1.00 96.81 436 LYS A CA 1
ATOM 3343 C C . LYS A 1 436 ? -17.744 0.615 27.387 1.00 96.81 436 LYS A C 1
ATOM 3345 O O . LYS A 1 436 ? -18.698 0.368 26.651 1.00 96.81 436 LYS A O 1
ATOM 3350 N N . TYR A 1 437 ? -16.486 0.607 26.943 1.00 96.06 437 TYR A N 1
ATOM 3351 C CA . TYR A 1 437 ? -16.141 0.201 25.578 1.00 96.06 437 TYR A CA 1
ATOM 3352 C C . TYR A 1 437 ? -16.248 -1.311 25.380 1.00 96.06 437 TYR A C 1
ATOM 3354 O O . TYR A 1 437 ? -16.785 -1.725 24.356 1.00 96.06 437 TYR A O 1
ATOM 3362 N N . LEU A 1 438 ? -15.801 -2.108 26.352 1.00 97.44 438 LEU A N 1
ATOM 3363 C CA . LEU A 1 438 ? -15.868 -3.571 26.305 1.00 97.44 438 LEU A CA 1
ATOM 3364 C C . LEU A 1 438 ? -17.315 -4.072 26.240 1.00 97.44 438 LEU A C 1
ATOM 3366 O O . LEU A 1 438 ? -17.664 -4.828 25.338 1.00 97.44 438 LEU A O 1
ATOM 3370 N N . GLU A 1 439 ? -18.200 -3.551 27.091 1.00 97.25 439 GLU A N 1
ATOM 3371 C CA . GLU A 1 439 ? -19.631 -3.880 27.042 1.00 97.25 439 GLU A CA 1
ATOM 3372 C C . GLU A 1 439 ? -20.269 -3.491 25.708 1.00 97.25 439 GLU A C 1
ATOM 3374 O O . GLU A 1 439 ? -21.087 -4.222 25.150 1.00 97.25 439 GLU A O 1
ATOM 3379 N N . ARG A 1 440 ? -19.866 -2.351 25.144 1.00 95.38 440 ARG A N 1
ATOM 3380 C CA . ARG A 1 440 ? -20.356 -1.917 23.837 1.00 95.38 440 ARG A CA 1
ATOM 3381 C C . ARG A 1 440 ? -19.854 -2.810 22.698 1.00 95.38 440 ARG A C 1
ATOM 3383 O O . ARG A 1 440 ? -20.585 -3.007 21.736 1.00 95.38 440 ARG A O 1
ATOM 3390 N N . MET A 1 441 ? -18.624 -3.315 22.783 1.00 96.38 441 MET A N 1
ATOM 3391 C CA . MET A 1 441 ? -18.056 -4.265 21.819 1.00 96.38 441 MET A CA 1
ATOM 3392 C C . MET A 1 441 ? -18.705 -5.643 21.912 1.00 96.38 441 MET A C 1
ATOM 3394 O O . MET A 1 441 ? -18.944 -6.269 20.885 1.00 96.38 441 MET A O 1
ATOM 3398 N N . ARG A 1 442 ? -19.010 -6.093 23.132 1.00 97.25 442 ARG A N 1
ATOM 3399 C CA . ARG A 1 442 ? -19.701 -7.357 23.406 1.00 97.25 442 ARG A CA 1
ATOM 3400 C C . ARG A 1 442 ? -21.141 -7.345 22.896 1.00 97.25 442 ARG A C 1
ATOM 3402 O O . ARG A 1 442 ? -21.619 -8.339 22.373 1.00 97.25 442 ARG A O 1
ATOM 3409 N N . ARG A 1 443 ? -21.833 -6.211 23.036 1.00 96.25 443 ARG A N 1
ATOM 3410 C CA . ARG A 1 443 ? -23.245 -6.039 22.646 1.00 96.25 443 ARG A CA 1
ATOM 3411 C C . ARG A 1 443 ? -23.424 -5.390 21.275 1.00 96.25 443 ARG A C 1
ATOM 3413 O O . ARG A 1 443 ? -24.484 -4.824 21.008 1.00 96.25 443 ARG A O 1
ATOM 3420 N N . LEU A 1 444 ? -22.392 -5.378 20.430 1.00 94.62 444 LEU A N 1
ATOM 3421 C CA . LEU A 1 444 ? -22.527 -4.789 19.105 1.00 94.62 444 LEU A CA 1
ATOM 3422 C C . LEU A 1 444 ? -23.575 -5.578 18.316 1.00 94.62 444 LEU A C 1
ATOM 3424 O O . LEU A 1 444 ? -23.449 -6.785 18.152 1.00 94.62 444 LEU A O 1
ATOM 3428 N N . ALA A 1 445 ? -24.586 -4.880 17.812 1.00 93.44 445 ALA A N 1
ATOM 3429 C CA . ALA A 1 445 ? -25.593 -5.443 16.930 1.00 93.44 445 ALA A CA 1
ATOM 3430 C C . ALA A 1 445 ? -25.664 -4.625 15.641 1.00 93.44 445 ALA A C 1
ATOM 3432 O O . ALA A 1 445 ? -25.567 -3.391 15.659 1.00 93.44 445 ALA A O 1
ATOM 3433 N N . ASN A 1 446 ? -25.827 -5.312 14.518 1.00 91.31 446 ASN A N 1
ATOM 3434 C CA . ASN A 1 446 ? -26.085 -4.687 13.237 1.00 91.31 446 ASN A CA 1
ATOM 3435 C C . ASN A 1 446 ? -27.495 -4.083 13.257 1.00 91.31 446 ASN A C 1
ATOM 3437 O O . ASN A 1 446 ? -28.488 -4.797 13.343 1.00 91.31 446 ASN A O 1
ATOM 3441 N N . GLN A 1 447 ? -27.589 -2.754 13.167 1.00 88.44 447 GLN A N 1
ATOM 3442 C CA . GLN A 1 447 ? -28.873 -2.047 13.244 1.00 88.44 447 GLN A CA 1
ATOM 3443 C C . GLN A 1 447 ? -29.837 -2.397 12.103 1.00 88.44 447 GLN A C 1
ATOM 3445 O O . GLN A 1 447 ? -31.037 -2.197 12.255 1.00 88.44 447 GLN A O 1
ATOM 3450 N N . MET A 1 448 ? -29.325 -2.887 10.968 1.00 87.50 448 MET A N 1
ATOM 3451 C CA . MET A 1 448 ? -30.153 -3.260 9.822 1.00 87.50 448 MET A CA 1
ATOM 3452 C C . MET A 1 448 ? -30.683 -4.689 9.917 1.00 87.50 448 MET A C 1
ATOM 3454 O O . MET A 1 448 ? -31.815 -4.933 9.518 1.00 87.50 448 MET A O 1
ATOM 3458 N N . THR A 1 449 ? -29.873 -5.628 10.412 1.00 92.50 449 THR A N 1
ATOM 3459 C CA . THR A 1 449 ? -30.220 -7.062 10.417 1.00 92.50 449 THR A CA 1
ATOM 3460 C C . THR A 1 449 ? -30.642 -7.580 11.791 1.00 92.50 449 THR A C 1
ATOM 3462 O O . THR A 1 449 ? -31.211 -8.660 11.880 1.00 92.50 449 THR A O 1
ATOM 3465 N N . GLY A 1 450 ? -30.355 -6.845 12.870 1.00 93.44 450 GLY A N 1
ATOM 3466 C CA . GLY A 1 450 ? -30.530 -7.308 14.250 1.00 93.44 450 GLY A CA 1
ATOM 3467 C C . GLY A 1 450 ? -29.476 -8.325 14.709 1.00 93.44 450 GLY A C 1
ATOM 3468 O O . GLY A 1 450 ? -29.453 -8.687 15.882 1.00 93.44 450 GLY A O 1
ATOM 3469 N N . GLU A 1 451 ? -28.589 -8.762 13.813 1.00 94.50 451 GLU A N 1
ATOM 3470 C CA . GLU A 1 451 ? -27.535 -9.733 14.100 1.00 94.50 451 GLU A CA 1
ATOM 3471 C C . GLU A 1 451 ? -26.548 -9.188 15.137 1.00 94.50 451 GLU A C 1
ATOM 3473 O O . GLU A 1 451 ? -26.055 -8.062 15.017 1.00 94.50 451 GLU A O 1
ATOM 3478 N N . VAL A 1 452 ? -26.242 -9.994 16.152 1.00 95.38 452 VAL A N 1
ATOM 3479 C CA . VAL A 1 452 ? -25.258 -9.657 17.183 1.00 95.38 452 VAL A CA 1
ATOM 3480 C C . VAL A 1 452 ? -23.871 -10.046 16.676 1.00 95.38 452 VAL A C 1
ATOM 3482 O O . VAL A 1 452 ? -23.622 -11.203 16.359 1.00 95.38 452 VAL A O 1
ATOM 3485 N N . LEU A 1 453 ? -22.965 -9.072 16.615 1.00 95.00 453 LEU A N 1
ATOM 3486 C CA . LEU A 1 453 ? -21.599 -9.198 16.105 1.00 95.00 453 LEU A CA 1
ATOM 3487 C C . LEU A 1 453 ? -20.606 -8.876 17.233 1.00 95.00 453 LEU A C 1
ATOM 3489 O O . LEU A 1 453 ? -20.010 -7.796 17.226 1.00 95.00 453 LEU A O 1
ATOM 3493 N N . PRO A 1 454 ? -20.451 -9.746 18.247 1.00 96.06 454 PRO A N 1
ATOM 3494 C CA . PRO A 1 454 ? -19.600 -9.449 19.391 1.00 96.06 454 PRO A CA 1
ATOM 3495 C C . PRO A 1 454 ? -18.128 -9.409 18.960 1.00 96.06 454 PRO A C 1
ATOM 3497 O O . PRO A 1 454 ? -17.628 -10.337 18.333 1.00 96.06 454 PRO A O 1
ATOM 3500 N N . LEU A 1 455 ? -17.409 -8.337 19.309 1.00 95.56 455 LEU A N 1
ATOM 3501 C CA . LEU A 1 455 ? -15.958 -8.248 19.056 1.00 95.56 455 LEU A CA 1
ATOM 3502 C C . LEU A 1 455 ? -15.124 -8.885 20.166 1.00 95.56 455 LEU A C 1
ATOM 3504 O O . LEU A 1 455 ? -13.955 -9.214 19.959 1.00 95.56 455 LEU A O 1
ATOM 3508 N N . VAL A 1 456 ? -15.703 -8.968 21.359 1.00 97.62 456 VAL A N 1
ATOM 3509 C CA . VAL A 1 456 ? -15.049 -9.445 22.572 1.00 97.62 456 VAL A CA 1
ATOM 3510 C C . VAL A 1 456 ? -16.023 -10.302 23.362 1.00 97.62 456 VAL A C 1
ATOM 3512 O O . VAL A 1 456 ? -17.237 -10.090 23.307 1.00 97.62 456 VAL A O 1
ATOM 3515 N N . ASP A 1 457 ? -15.464 -11.224 24.127 1.00 98.00 457 ASP A N 1
ATOM 3516 C CA . ASP A 1 457 ? -16.174 -12.046 25.099 1.00 98.00 457 ASP A CA 1
ATOM 3517 C C . ASP A 1 457 ? -15.566 -11.850 26.493 1.00 98.00 457 ASP A C 1
ATOM 3519 O O . ASP A 1 457 ? -14.445 -11.344 26.620 1.00 98.00 457 ASP A O 1
ATOM 3523 N N . CYS A 1 458 ? -16.319 -12.212 27.529 1.00 97.81 458 CYS A N 1
ATOM 3524 C CA . CYS A 1 458 ? -15.933 -12.038 28.923 1.00 97.81 458 CYS A CA 1
ATOM 3525 C C . CYS A 1 458 ? -16.194 -13.320 29.716 1.00 97.81 458 CYS A C 1
ATOM 3527 O O . CYS A 1 458 ? -17.329 -13.797 29.754 1.00 97.81 458 CYS A O 1
ATOM 3529 N N . ASP A 1 459 ? -15.149 -13.828 30.366 1.00 97.38 459 ASP A N 1
ATOM 3530 C CA . ASP A 1 459 ? -15.195 -14.953 31.297 1.00 97.38 459 ASP A CA 1
ATOM 3531 C C . ASP A 1 459 ? -14.712 -14.475 32.676 1.00 97.38 459 ASP A C 1
ATOM 3533 O O . ASP A 1 459 ? -13.525 -14.205 32.890 1.00 97.38 459 ASP A O 1
ATOM 3537 N N . GLY A 1 460 ? -15.659 -14.263 33.591 1.00 96.06 460 GLY A N 1
ATOM 3538 C CA . GLY A 1 460 ? -15.403 -13.596 34.868 1.00 96.06 460 GLY A CA 1
ATOM 3539 C C . GLY A 1 460 ? -14.905 -12.160 34.674 1.00 96.06 460 GLY A C 1
ATOM 3540 O O . GLY A 1 460 ? -15.636 -11.309 34.171 1.00 96.06 460 GLY A O 1
ATOM 3541 N N . ASP A 1 461 ? -13.661 -11.899 35.080 1.00 96.62 461 ASP A N 1
ATOM 3542 C CA . ASP A 1 461 ? -12.997 -10.595 34.932 1.00 96.62 461 ASP A CA 1
ATOM 3543 C C . ASP A 1 461 ? -12.073 -10.517 33.706 1.00 96.62 461 ASP A C 1
ATOM 3545 O O . ASP A 1 461 ? -11.489 -9.461 33.437 1.00 96.62 461 ASP A O 1
ATOM 3549 N N . ILE A 1 462 ? -11.921 -11.620 32.967 1.00 98.25 462 ILE A N 1
ATOM 3550 C CA . ILE A 1 462 ? -11.007 -11.726 31.832 1.00 98.25 462 ILE A CA 1
ATOM 3551 C C . ILE A 1 462 ? -11.767 -11.520 30.526 1.00 98.25 462 ILE A C 1
ATOM 3553 O O . ILE A 1 462 ? -12.693 -12.254 30.183 1.00 98.25 462 ILE A O 1
ATOM 3557 N N . TRP A 1 463 ? -11.317 -10.535 29.757 1.00 98.38 463 TRP A N 1
ATOM 3558 C CA . TRP A 1 463 ? -11.818 -10.254 28.421 1.00 98.38 463 TRP A CA 1
ATOM 3559 C C . TRP A 1 463 ? -10.916 -10.904 27.375 1.00 98.38 463 TRP A C 1
ATOM 3561 O O . TRP A 1 463 ? -9.699 -10.976 27.554 1.00 98.38 463 TRP A O 1
ATOM 3571 N N . ARG A 1 464 ? -11.499 -11.343 26.258 1.00 98.00 464 ARG A N 1
ATOM 3572 C CA . ARG A 1 464 ? -10.776 -11.893 25.098 1.00 98.00 464 ARG A CA 1
ATOM 3573 C C . ARG A 1 464 ? -11.358 -11.364 23.794 1.00 98.00 464 ARG A C 1
ATOM 3575 O O . ARG A 1 464 ? -12.564 -11.134 23.706 1.00 98.00 464 ARG A O 1
ATOM 3582 N N . ALA A 1 465 ? -10.513 -11.165 22.786 1.00 96.62 465 ALA A N 1
ATOM 3583 C CA . ALA A 1 465 ? -10.979 -10.835 21.442 1.00 96.62 465 ALA A CA 1
ATOM 3584 C C . ALA A 1 465 ? -11.593 -12.072 20.771 1.00 96.62 465 ALA A C 1
ATOM 3586 O O . ALA A 1 465 ? -11.134 -13.194 20.981 1.00 96.62 465 ALA A O 1
ATOM 3587 N N . LEU A 1 466 ? -12.622 -11.856 19.955 1.00 96.19 466 LEU A N 1
ATOM 3588 C CA . LEU A 1 466 ? -13.209 -12.880 19.096 1.00 96.19 466 LEU A CA 1
ATOM 3589 C C . LEU A 1 466 ? -12.709 -12.715 17.656 1.00 96.19 466 LEU A C 1
ATOM 3591 O O . LEU A 1 466 ? -12.406 -11.602 17.215 1.00 96.19 466 LEU A O 1
ATOM 3595 N N . ALA A 1 467 ? -12.653 -13.822 16.914 1.00 92.38 467 ALA A N 1
ATOM 3596 C CA . ALA A 1 467 ? -12.456 -13.781 15.471 1.00 92.38 467 ALA A CA 1
ATOM 3597 C C . ALA A 1 467 ? -13.716 -13.192 14.820 1.00 92.38 467 ALA A C 1
ATOM 3599 O O . ALA A 1 467 ? -14.808 -13.733 14.978 1.00 92.38 467 ALA A O 1
ATOM 3600 N N . VAL A 1 468 ? -13.569 -12.068 14.119 1.00 89.56 468 VAL A N 1
ATOM 3601 C CA . VAL A 1 468 ? -14.694 -11.318 13.548 1.00 89.56 468 VAL A CA 1
ATOM 3602 C C . VAL A 1 468 ? -14.445 -10.939 12.097 1.00 89.56 468 VAL A C 1
ATOM 3604 O O . VAL A 1 468 ? -13.317 -10.635 11.704 1.00 89.56 468 VAL A O 1
ATOM 3607 N N . ASP A 1 469 ? -15.522 -10.865 11.317 1.00 88.25 469 ASP A N 1
ATOM 3608 C CA . ASP A 1 469 ? -15.504 -10.176 10.031 1.00 88.25 469 ASP A CA 1
ATOM 3609 C C . ASP A 1 469 ? -15.552 -8.654 10.257 1.00 88.25 469 ASP A C 1
ATOM 3611 O O . ASP A 1 469 ? -16.583 -8.054 10.581 1.00 88.25 469 ASP A O 1
ATOM 3615 N N . PHE A 1 470 ? -14.405 -8.003 10.067 1.00 86.50 470 PHE A N 1
ATOM 3616 C CA . PHE A 1 470 ? -14.289 -6.557 10.210 1.00 86.50 470 PHE A CA 1
ATOM 3617 C C . PHE A 1 470 ? -15.102 -5.754 9.195 1.00 86.50 470 PHE A C 1
ATOM 3619 O O . PHE A 1 470 ? -15.394 -4.588 9.470 1.00 86.50 470 PHE A O 1
ATOM 3626 N N . ASP A 1 471 ? -15.447 -6.311 8.033 1.00 85.44 471 ASP A N 1
ATOM 3627 C CA . ASP A 1 471 ? -16.310 -5.622 7.076 1.00 85.44 471 ASP A CA 1
ATOM 3628 C C . ASP A 1 471 ? -17.761 -5.608 7.556 1.00 85.44 471 ASP A C 1
ATOM 3630 O O . ASP A 1 471 ? -18.387 -4.543 7.523 1.00 85.44 471 ASP A O 1
ATOM 3634 N N . ALA A 1 472 ? -18.263 -6.725 8.089 1.00 87.81 472 ALA A N 1
ATOM 3635 C CA . ALA A 1 472 ? -19.567 -6.786 8.750 1.00 87.81 472 ALA A CA 1
ATOM 3636 C C . ALA A 1 472 ? -19.642 -5.824 9.947 1.00 87.81 472 ALA A C 1
ATOM 3638 O O . ALA A 1 472 ? -20.556 -4.997 10.028 1.00 87.81 472 ALA A O 1
ATOM 3639 N N . VAL A 1 473 ? -18.626 -5.832 10.819 1.00 90.31 473 VAL A N 1
ATOM 3640 C CA . VAL A 1 473 ? -18.525 -4.889 11.947 1.00 90.31 473 VAL A CA 1
ATOM 3641 C C . VAL A 1 473 ? -18.511 -3.441 11.455 1.00 90.31 473 VAL A C 1
ATOM 3643 O O . VAL A 1 473 ? -19.259 -2.608 11.969 1.00 90.31 473 VAL A O 1
ATOM 3646 N N . ALA A 1 474 ? -17.703 -3.117 10.440 1.00 88.38 474 ALA A N 1
ATOM 3647 C CA . ALA A 1 474 ? -17.616 -1.761 9.901 1.00 88.38 474 ALA A CA 1
ATOM 3648 C C . ALA A 1 474 ? -18.943 -1.289 9.287 1.00 88.38 474 ALA A C 1
ATOM 3650 O O . ALA A 1 474 ? -19.285 -0.104 9.386 1.00 88.38 474 ALA A O 1
ATOM 3651 N N . LYS A 1 475 ? -19.706 -2.191 8.657 1.00 89.12 475 LYS A N 1
ATOM 3652 C CA . LYS A 1 475 ? -21.063 -1.903 8.172 1.00 89.12 475 LYS A CA 1
ATOM 3653 C C . LYS A 1 475 ? -21.997 -1.626 9.355 1.00 89.12 475 LYS A C 1
ATOM 3655 O O . LYS A 1 475 ? -22.633 -0.574 9.367 1.00 89.12 475 LYS A O 1
ATOM 3660 N N . ALA A 1 476 ? -21.980 -2.477 10.384 1.00 89.94 476 ALA A N 1
ATOM 3661 C CA . ALA A 1 476 ? -22.799 -2.334 11.592 1.00 89.94 476 ALA A CA 1
ATOM 3662 C C . ALA A 1 476 ? -22.555 -1.010 12.342 1.00 89.94 476 ALA A C 1
ATOM 3664 O O . ALA A 1 476 ? -23.504 -0.359 12.775 1.00 89.94 476 ALA A O 1
ATOM 3665 N N . VAL A 1 477 ? -21.299 -0.561 12.454 1.00 89.12 477 VAL A N 1
ATOM 3666 C CA . VAL A 1 477 ? -20.961 0.724 13.102 1.00 89.12 477 VAL A CA 1
ATOM 3667 C C . VAL A 1 477 ? -20.999 1.932 12.151 1.00 89.12 477 VAL A C 1
ATOM 3669 O O . VAL A 1 477 ? -20.758 3.072 12.566 1.00 89.12 477 VAL A O 1
ATOM 3672 N N . GLY A 1 478 ? -21.305 1.715 10.867 1.00 88.31 478 GLY A N 1
ATOM 3673 C CA . GLY A 1 478 ? -21.432 2.763 9.852 1.00 88.31 478 GLY A CA 1
ATOM 3674 C C . GLY A 1 478 ? -20.114 3.446 9.464 1.00 88.31 478 GLY A C 1
ATOM 3675 O O . GLY A 1 478 ? -20.127 4.628 9.079 1.00 88.31 478 GLY A O 1
ATOM 3676 N N . THR A 1 479 ? -18.994 2.731 9.594 1.00 87.25 479 THR A N 1
ATOM 3677 C CA . THR A 1 479 ? -17.624 3.155 9.251 1.00 87.25 479 THR A CA 1
ATOM 3678 C C . THR A 1 479 ? -17.120 2.547 7.940 1.00 87.25 479 THR A C 1
ATOM 3680 O O . THR A 1 479 ? -16.119 3.023 7.395 1.00 87.25 479 THR A O 1
ATOM 3683 N N . HIS A 1 480 ? -17.816 1.541 7.398 1.00 88.25 480 HIS A N 1
ATOM 3684 C CA . HIS A 1 480 ? -17.485 0.935 6.111 1.00 88.25 480 HIS A CA 1
ATOM 3685 C C . HIS A 1 480 ? -17.373 2.010 5.014 1.00 88.25 480 HIS A C 1
ATOM 3687 O O . HIS A 1 480 ? -18.185 2.931 4.928 1.00 88.25 480 HIS A O 1
ATOM 3693 N N . GLY A 1 481 ? -16.299 1.950 4.223 1.00 83.75 481 GLY A N 1
ATOM 3694 C CA . GLY A 1 481 ? -16.010 2.919 3.160 1.00 83.75 481 GLY A CA 1
ATOM 3695 C C . GLY A 1 481 ? -15.497 4.299 3.607 1.00 83.75 481 GLY A C 1
ATOM 3696 O O . GLY A 1 481 ? -14.948 5.023 2.774 1.00 83.75 481 GLY A O 1
ATOM 3697 N N . LYS A 1 482 ? -15.563 4.675 4.894 1.00 83.62 482 LYS A N 1
ATOM 3698 C CA . LYS A 1 482 ? -15.192 6.035 5.348 1.00 83.62 482 LYS A CA 1
ATOM 3699 C C . LYS A 1 482 ? -13.726 6.394 5.135 1.00 83.62 482 LYS A C 1
ATOM 3701 O O . LYS A 1 482 ? -13.433 7.511 4.714 1.00 83.62 482 LYS A O 1
ATOM 3706 N N . GLY A 1 483 ? -12.808 5.447 5.320 1.00 79.62 483 GLY A N 1
ATOM 3707 C CA . GLY A 1 483 ? -11.398 5.664 4.976 1.00 79.62 483 GLY A CA 1
ATOM 3708 C C . GLY A 1 483 ? -11.191 5.916 3.475 1.00 79.62 483 GLY A C 1
ATOM 3709 O O . GLY A 1 483 ? -10.358 6.729 3.075 1.00 79.62 483 GLY A O 1
ATOM 3710 N N . SER A 1 484 ? -11.971 5.260 2.614 1.00 79.56 484 SER A N 1
ATOM 3711 C CA . SER A 1 484 ? -11.931 5.487 1.163 1.00 79.56 484 SER A CA 1
ATOM 3712 C C . SER A 1 484 ? -12.534 6.841 0.784 1.00 79.56 484 SER A C 1
ATOM 3714 O O . SER A 1 484 ? -11.902 7.581 0.032 1.00 79.56 484 SER A O 1
ATOM 3716 N N . GLU A 1 485 ? -13.671 7.226 1.369 1.00 83.94 485 GLU A N 1
ATOM 3717 C CA . GLU A 1 485 ? -14.248 8.570 1.213 1.00 83.94 485 GLU A CA 1
ATOM 3718 C C . GLU A 1 485 ? -13.261 9.668 1.647 1.00 83.94 485 GLU A C 1
ATOM 3720 O O . GLU A 1 485 ? -13.042 10.634 0.913 1.00 83.94 485 GLU A O 1
ATOM 3725 N N . GLN A 1 486 ? -12.603 9.506 2.802 1.00 83.94 486 GLN A N 1
ATOM 3726 C CA . GLN A 1 486 ? -11.604 10.455 3.297 1.00 83.94 486 GLN A CA 1
ATOM 3727 C C . GLN A 1 486 ? -10.417 10.577 2.330 1.00 83.94 486 GLN A C 1
ATOM 3729 O O . GLN A 1 486 ? -10.005 11.689 1.994 1.00 83.94 486 GLN A O 1
ATOM 3734 N N . ARG A 1 487 ? -9.896 9.450 1.824 1.00 81.25 487 ARG A N 1
ATOM 3735 C CA . ARG A 1 487 ? -8.817 9.437 0.820 1.00 81.25 487 ARG A CA 1
ATOM 3736 C C . ARG A 1 487 ? -9.232 10.117 -0.484 1.00 81.25 487 ARG A C 1
ATOM 3738 O O . ARG A 1 487 ? -8.427 10.856 -1.057 1.00 81.25 487 ARG A O 1
ATOM 3745 N N . LEU A 1 488 ? -10.468 9.908 -0.943 1.00 80.94 488 LEU A N 1
ATOM 3746 C CA . LEU A 1 488 ? -11.017 10.573 -2.129 1.00 80.94 488 LEU A CA 1
ATOM 3747 C C . LEU A 1 488 ? -11.099 12.087 -1.921 1.00 80.94 488 LEU A C 1
ATOM 3749 O O . LEU A 1 488 ? -10.559 12.837 -2.737 1.00 80.94 488 LEU A O 1
ATOM 3753 N N . LYS A 1 489 ? -11.670 12.525 -0.793 1.00 88.62 489 LYS A N 1
ATOM 3754 C CA . LYS A 1 489 ? -11.743 13.940 -0.413 1.00 88.62 489 LYS A CA 1
ATOM 3755 C C . LYS A 1 489 ? -10.354 14.576 -0.370 1.00 88.62 489 LYS A C 1
ATOM 3757 O O . LYS A 1 489 ? -10.112 15.593 -1.014 1.00 88.62 489 LYS A O 1
ATOM 3762 N N . HIS A 1 490 ? -9.396 13.953 0.312 1.00 88.56 490 HIS A N 1
ATOM 3763 C CA . HIS A 1 490 ? -8.023 14.453 0.367 1.00 88.56 490 HIS A CA 1
ATOM 3764 C C . HIS A 1 490 ? -7.334 14.469 -1.004 1.00 88.56 490 HIS A C 1
ATOM 3766 O O . HIS A 1 490 ? -6.549 15.374 -1.286 1.00 88.56 490 HIS A O 1
ATOM 3772 N N . ALA A 1 491 ? -7.605 13.492 -1.874 1.00 81.62 491 ALA A N 1
ATOM 3773 C CA . ALA A 1 491 ? -7.085 13.481 -3.239 1.00 81.62 491 ALA A CA 1
ATOM 3774 C C . ALA A 1 491 ? -7.665 14.620 -4.089 1.00 81.62 491 ALA A C 1
ATOM 3776 O O . ALA A 1 491 ? -6.961 15.177 -4.930 1.00 81.62 491 ALA A O 1
ATOM 3777 N N . GLU A 1 492 ? -8.930 14.976 -3.886 1.00 87.19 492 GLU A N 1
ATOM 3778 C CA . GLU A 1 492 ? -9.542 16.141 -4.519 1.00 87.19 492 GLU A CA 1
ATOM 3779 C C . GLU A 1 492 ? -8.962 17.453 -3.983 1.00 87.19 492 GLU A C 1
ATOM 3781 O O . GLU A 1 492 ? -8.574 18.318 -4.764 1.00 87.19 492 GLU A O 1
ATOM 3786 N N . GLU A 1 493 ? -8.799 17.584 -2.667 1.00 87.75 493 GLU A N 1
ATOM 3787 C CA . GLU A 1 493 ? -8.151 18.751 -2.067 1.00 87.75 493 GLU A CA 1
ATOM 3788 C C . GLU A 1 493 ? -6.711 18.938 -2.570 1.00 87.75 493 GLU A C 1
ATOM 3790 O O . GLU A 1 493 ? -6.303 20.064 -2.857 1.00 87.75 493 GLU A O 1
ATOM 3795 N N . ARG A 1 494 ? -5.949 17.844 -2.724 1.00 86.06 494 ARG A N 1
ATOM 3796 C CA . ARG A 1 494 ? -4.604 17.860 -3.327 1.00 86.06 494 ARG A CA 1
ATOM 3797 C C . ARG A 1 494 ? -4.641 18.370 -4.772 1.00 86.06 494 ARG A C 1
ATOM 3799 O O . ARG A 1 494 ? -3.809 19.196 -5.131 1.00 86.06 494 ARG A O 1
ATOM 3806 N N . ARG A 1 495 ? -5.622 17.938 -5.574 1.00 85.50 495 ARG A N 1
ATOM 3807 C CA . ARG A 1 495 ? -5.820 18.416 -6.955 1.00 85.50 495 ARG A CA 1
ATOM 3808 C C . ARG A 1 495 ? -6.179 19.897 -7.004 1.00 85.50 495 ARG A C 1
ATOM 3810 O O . ARG A 1 495 ? -5.541 20.649 -7.729 1.00 85.50 495 ARG A O 1
ATOM 3817 N N . ARG A 1 496 ? -7.146 20.336 -6.193 1.00 87.00 496 ARG A N 1
ATOM 3818 C CA . ARG A 1 496 ? -7.533 21.755 -6.096 1.00 87.00 496 ARG A CA 1
ATOM 3819 C C . ARG A 1 496 ? -6.338 22.628 -5.712 1.00 87.00 496 ARG A C 1
ATOM 3821 O O . ARG A 1 496 ? -6.151 23.692 -6.286 1.00 87.00 496 ARG A O 1
ATOM 3828 N N . HIS A 1 497 ? -5.522 22.164 -4.771 1.00 84.94 497 HIS A N 1
ATOM 3829 C CA . HIS A 1 497 ? -4.309 22.856 -4.354 1.00 84.94 497 HIS A CA 1
ATOM 3830 C C . HIS A 1 497 ? -3.251 22.931 -5.468 1.00 84.94 497 HIS A C 1
ATOM 3832 O O . HIS A 1 497 ? -2.732 24.010 -5.733 1.00 84.94 497 HIS A O 1
ATOM 3838 N N . ALA A 1 498 ? -2.990 21.823 -6.170 1.00 83.50 498 ALA A N 1
ATOM 3839 C CA . ALA A 1 498 ? -2.084 21.808 -7.320 1.00 83.50 498 ALA A CA 1
ATOM 3840 C C . ALA A 1 498 ? -2.558 22.743 -8.449 1.00 83.50 498 ALA A C 1
ATOM 3842 O O . ALA A 1 498 ? -1.757 23.477 -9.017 1.00 83.50 498 ALA A O 1
ATOM 3843 N N . ASN A 1 499 ? -3.864 22.789 -8.724 1.00 83.44 499 ASN A N 1
ATOM 3844 C CA . ASN A 1 499 ? -4.424 23.707 -9.717 1.00 83.44 499 ASN A CA 1
ATOM 3845 C C . ASN A 1 499 ? -4.248 25.175 -9.301 1.00 83.44 499 ASN A C 1
ATOM 3847 O O . ASN A 1 499 ? -3.868 25.998 -10.128 1.00 83.44 499 ASN A O 1
ATOM 3851 N N . LYS A 1 500 ? -4.469 25.507 -8.019 1.00 85.88 500 LYS A N 1
ATOM 3852 C CA . LYS A 1 500 ? -4.241 26.869 -7.504 1.00 85.88 500 LYS A CA 1
ATOM 3853 C C . LYS A 1 500 ? -2.795 27.318 -7.719 1.00 85.88 500 LYS A C 1
ATOM 3855 O O . LYS A 1 500 ? -2.595 28.403 -8.259 1.00 85.88 500 LYS A O 1
ATOM 3860 N N . LEU A 1 501 ? -1.832 26.451 -7.393 1.00 83.38 501 LEU A N 1
ATOM 3861 C CA . LEU A 1 501 ? -0.403 26.681 -7.626 1.00 83.38 501 LEU A CA 1
ATOM 3862 C C . LEU A 1 501 ? -0.091 26.987 -9.097 1.00 83.38 501 LEU A C 1
ATOM 3864 O O . LEU A 1 501 ? 0.596 27.962 -9.380 1.00 83.38 501 LEU A O 1
ATOM 3868 N N . MET A 1 502 ? -0.635 26.199 -10.029 1.00 83.12 502 MET A N 1
ATOM 3869 C CA . MET A 1 502 ? -0.400 26.386 -11.469 1.00 83.12 502 MET A CA 1
ATOM 3870 C C . MET A 1 502 ? -1.001 27.690 -12.008 1.00 83.12 502 MET A C 1
ATOM 3872 O O . MET A 1 502 ? -0.452 28.290 -12.924 1.00 83.12 502 MET A O 1
ATOM 3876 N N . THR A 1 503 ? -2.127 28.142 -11.450 1.00 87.00 503 THR A N 1
ATOM 3877 C CA . THR A 1 503 ? -2.822 29.359 -11.912 1.00 87.00 503 THR A CA 1
ATOM 3878 C C . THR A 1 503 ? -2.276 30.664 -11.327 1.00 87.00 503 THR A C 1
ATOM 3880 O O . THR A 1 503 ? -2.836 31.719 -11.609 1.00 87.00 503 THR A O 1
ATOM 3883 N N . GLY A 1 504 ? -1.253 30.617 -10.465 1.00 76.31 504 GLY A N 1
ATOM 3884 C CA . GLY A 1 504 ? -0.710 31.807 -9.796 1.00 76.31 504 GLY A CA 1
ATOM 3885 C C . GLY A 1 504 ? -1.683 32.503 -8.832 1.00 76.31 504 GLY A C 1
ATOM 3886 O O . GLY A 1 504 ? -1.346 33.531 -8.260 1.00 76.31 504 GLY A O 1
ATOM 3887 N N . LYS A 1 505 ? -2.881 31.944 -8.600 1.00 66.06 505 LYS A N 1
ATOM 3888 C CA . LYS A 1 505 ? -3.910 32.478 -7.686 1.00 66.06 505 LYS A CA 1
ATOM 3889 C C . LYS A 1 505 ? -3.652 32.104 -6.219 1.00 66.06 505 LYS A C 1
ATOM 3891 O O . LYS A 1 505 ? -4.593 31.817 -5.474 1.00 66.06 505 LYS A O 1
ATOM 3896 N N . SER A 1 506 ? -2.389 32.042 -5.812 1.00 53.69 506 SER A N 1
ATOM 3897 C CA . SER A 1 506 ? -2.029 31.854 -4.407 1.00 53.69 506 SER A CA 1
ATOM 3898 C C . SER A 1 506 ? -2.106 33.221 -3.728 1.00 53.69 506 SER A C 1
ATOM 3900 O O . SER A 1 506 ? -1.265 34.070 -4.000 1.00 53.69 506 SER A O 1
ATOM 3902 N N . GLN A 1 507 ? -3.165 33.438 -2.939 1.00 49.34 507 GLN A N 1
ATOM 3903 C CA . GLN A 1 507 ? -3.290 34.589 -2.035 1.00 49.34 507 GLN A CA 1
ATOM 3904 C C . GLN A 1 507 ? -2.181 34.597 -0.988 1.00 49.34 507 GLN A C 1
ATOM 3906 O O . GLN A 1 507 ? -1.827 33.486 -0.520 1.00 49.34 507 GLN A O 1
#